Protein 1L7A (pdb70)

InterPro domains:
  IPR008391 Acetyl xylan esterase domain [PF05448] (1-315)
  IPR029058 Alpha/Beta hydrolase fold [G3DSA:3.40.50.1820] (1-318)
  IPR029058 Alpha/Beta hydrolase fold [SSF53474] (9-317)
  IPR039069 Carbohydrate esterase 7 family [PTHR40111] (1-317)

Sequence (636 aa):
MQLFDLPLDQLQTYKPEKTAPKDFSEFWKLSLEELAKVQAEPDLQPVDYPADGVKVYRLTYKSFGNARITGWYAVPDKEGPHPAIVKYHGYNASYDGEIHEMVNWALHGYATFGMLVRGQQRSEDTSISPHGHALGWMTKGILDKDTYYYRGVYLDAVRALEVISSFDEVDETRIGVTGGSQGGGLTIAAAALSDIPKAAVADYPYLSNFERAIDVALEQPYLEINSFFRRNGSPETEVQAMKTLSYFDIMNLADRVKVPVLMSIGLIDKVTPPSTVFAAYNHLETKKELKVYRYFGHEYIPAFQTEKLAFFKQILKGMQLFDLPLDQLQTYKPEKTAPKDFSEFWKLSLEELAKVQAEPDLQPVDYPADGVKVYRLTYKSFGNARITGWYAVPDKEGPHPAIVKYHGYNASYDGEIHEMVNWALHGYATFGMLVRGQQRSEDTSISPHGHALGWMTKGILDKDTYYYRGVYLDAVRALEVISSFDEVDETRIGVTGGSQGGGLTIAAAALSDIPKAAVADYPYLSNFERAIDVALEQPYLEINSFFRRNGSPETEVQAMKTLSYFDIMNLADRVKVPVLMSIGLIDKVTPPSTVFAAYNHLETKKELKVYRYFGHEYIPAFQTEKLAFFKQILKG

Organism: Bacillus subtilis (strain 168) (NCBI:txid224308)

B-factor: mean 14.49, std 6.63, range [1.77, 76.95]

Nearest PDB structures (foldseek):
  1l7a-assembly1_A  TM=1.003E+00  e=4.706E-70  Bacillus subtilis
  1odt-assembly1_C  TM=1.003E+00  e=9.918E-67  Bacillus subtilis
  1ods-assembly1_A  TM=1.003E+00  e=1.003E-65  Bacillus subtilis
  3fvr-assembly2_I  TM=1.000E+00  e=2.941E-59  Bacillus pumilus
  3fyt-assembly2_L  TM=1.000E+00  e=2.346E-58  Bacillus pumilus

Radius of gyration: 26.53 Å; Cα contacts (8 Å, |Δi|>4): 1467; chains: 2; bounding box: 57×72×62 Å

Foldseek 3Di:
DAFDDDPPVCLLPQADDAPADPCLVVLLVVLLVLFVVAFFPKDWAWDDDPDPQKTKTWIWTATRLRWIKIAMWIAGPDFALFFAEEFEEDFLPADRRPNVVNNVVRSLTHGYTDTDFDPSPPIHDNQDQPPDAFPGQQCRQLLDLVRHRCSRVLRVLLVVLVVQCPDPSYPQQRYEYEYEACRLLSRLSNLLSDVRHQEYEYELYHLFPLVVLCVQAPDDDSVSLVVRCVVVVDPVSNVSSVNSSSSSHLLNSQCRRAHEYEYEAESVARYSHSSRSSNNVVSHDYNYDYHYHDHDYRDDDVVVVVVVSVVSCVRRVD/DAFDDDDPVVLLPQADDAPADPCLVVVLVVLLVQFVVAFFPKDWAWDDDPDPQKTKTWIWTATHLRWIWIAIWMAGPDQALFFAEEFEEDFLPADQRPNVVNNVVRVLTHGYTDIYFDPRPPIHDNQDQPPDFFPGQQCRQLLDLVRHRCSRVLRVLLVVLVVQCPDPSHVQQRYEYEYEACSLLSRLSNLLSDVRHQEYEYELYHLAPLVVLCVQAPDDDSVSLVVRCVVVVDPVSNVSSVNSSSSSHLLNSQCSRAHEYEYEAESVARHSHSSRSSNNVVSHDYNYDYHYHDHDYRDDDVVVVVVVSVVSCVRRVD

Solvent-accessible surface area: 24993 Å² total; per-residue (Å²): 196,96,94,60,26,49,75,71,102,92,2,100,116,45,124,30,157,86,46,35,24,212,33,13,68,110,5,1,115,75,0,52,86,71,3,70,148,19,123,23,122,63,66,69,69,106,35,155,28,22,14,68,39,15,109,7,36,83,0,22,1,62,0,29,37,92,0,129,0,8,1,21,0,0,3,5,76,133,165,36,82,8,11,0,0,0,25,0,6,16,37,101,49,16,123,88,0,38,26,16,60,2,0,30,16,1,24,15,18,4,0,0,0,1,1,2,0,0,37,27,30,86,7,71,33,57,34,128,62,56,59,41,66,3,165,18,56,0,0,18,0,0,57,62,52,70,45,4,1,0,20,2,0,1,0,0,0,4,13,0,0,70,4,0,18,76,23,145,55,1,25,92,91,64,0,0,0,4,6,20,12,0,0,0,0,0,0,1,0,1,8,12,17,16,142,39,3,100,0,0,0,0,12,24,0,0,1,0,5,7,113,61,0,21,121,28,6,110,91,97,12,0,40,11,0,48,34,0,30,198,163,57,63,49,102,128,24,79,106,65,0,36,84,0,1,9,4,1,3,0,2,1,0,0,39,76,0,143,32,34,1,4,0,0,0,0,14,23,0,35,20,0,0,1,0,0,0,7,0,1,33,28,13,5,121,30,163,65,85,24,56,52,29,71,168,41,6,59,72,129,6,15,56,2,34,50,61,21,8,40,24,0,68,117,22,0,66,102,182,102,94,58,24,50,80,64,118,99,2,97,113,45,122,29,145,85,45,33,27,213,40,13,64,104,7,1,122,87,0,48,84,71,3,69,148,22,124,23,123,63,74,65,74,105,38,147,21,19,15,70,40,15,108,6,37,82,0,24,0,67,0,31,37,97,0,88,0,4,1,20,0,0,4,6,78,163,174,35,80,13,11,0,0,0,25,0,6,16,32,100,52,18,121,79,0,37,26,17,60,2,0,30,17,1,25,14,18,5,0,0,0,1,1,2,0,1,37,27,27,109,6,68,34,55,34,129,62,56,61,41,67,4,168,19,55,0,0,19,1,0,54,61,52,68,46,4,2,1,23,3,0,1,0,0,0,2,13,0,0,68,4,0,11,77,26,146,56,7,31,102,90,54,0,0,0,3,5,20,13,0,0,0,0,0,0,1,0,1,8,12,18,16,142,37,5,94,0,0,0,0,11,22,0,1,1,0,4,4,106,60,0,21,120,28,7,110,89,102,13,0,41,12,0,49,32,0,30,197,160,55,63,53,100,126,24,81,109,67,0,34,104,0,0,8,5,1,3,0,2,1,0,0,45,71,0,156,29,36,2,5,0,0,0,0,12,19,1,37,18,0,0,0,0,0,0,6,0,1,33,28,15,5,129,32,163,72,76,24,51,50,33,73,166,43,5,59,74,129,5,17,55,2,26,52,62,24,10,44,29,0,64,138,34,0,55,108

Secondary structure (DSSP, 8-state):
----SS-HHHHHT--PPP---TTHHHHHHHHHHHHHTS----EEEEE--S-SSEEEEEEEEEEGGGEEEEEEEEEESS-S-EEEEEEEPPTT--SGGGHHHHHHHHHTT-EEEEEPPTTTSSS------SS--SSSSTTTTTT-TTT-HHHHHHHHHHHHHHHHHHSTTEEEEEEEEEEETHHHHHHHHHHHH-S--SEEEEES--S--HHHHHHH--STTTTHHHHHHHHS--HHHHHHHHHHHHTT-HHHHGGG--S-EEEEEETT-SSS-HHHHHHHHHH--SSEEEEEETT--SS--HHHHHHHHHHHHHHH--/----SS-HHHHTT--PPP---TTHHHHHHHHHHHHHTS----EEEE---S-SSEEEEEEEEE-GGG-EEEEEEEEESSSS-EEEEEEEPPTT--SGGGHHHHHHHHHTT-EEEEEPPTTTSSS------SS--SSSSTTTTTT-TTT-HHHHHHHHHHHHHHHHHTSTTEEEEEEEEEESTHHHHHHHHHHHH-S--SEEEESS-SS--HHHHHHH--STTTHHHHHHHHHS--HHHHHHHHHHHHTT-HHHHGGG--S-EEEEEETT-SSS-HHHHHHHHHH--SSEEEEEETT--SS--HHHHHHHHHHHHHHHT-

CATH classification: 3.40.50.1820

Structure (mmCIF, N/CA/C/O backbone):
data_1L7A
#
_entry.id   1L7A
#
_cell.length_a   156.446
_cell.length_b   156.446
_cell.length_c   131.748
_cell.angle_alpha   90.00
_cell.angle_beta   90.00
_cell.angle_gamma   120.00
#
_symmetry.space_group_na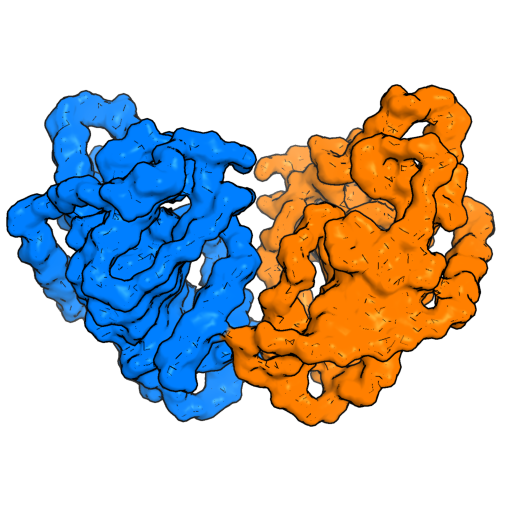me_H-M   'H 3 2'
#
loop_
_entity.id
_entity.type
_entity.pdbx_description
1 polymer 'Cephalosporin C deacetylase'
2 water water
#
loop_
_atom_site.group_PDB
_atom_site.id
_atom_site.type_symbol
_atom_site.label_atom_id
_atom_site.label_alt_id
_atom_site.label_comp_id
_atom_site.label_asym_id
_atom_site.label_entity_id
_atom_site.label_seq_id
_atom_site.pdbx_PDB_ins_code
_atom_site.Cartn_x
_atom_site.Cartn_y
_atom_site.Cartn_z
_atom_site.occupancy
_atom_site.B_iso_or_equiv
_atom_site.auth_seq_id
_atom_site.auth_comp_id
_atom_site.auth_asym_id
_atom_site.auth_atom_id
_atom_site.pdbx_PDB_model_num
ATOM 1 N N . MET A 1 1 ? 68.153 40.264 20.500 1.00 32.29 1 MET A N 1
ATOM 2 C CA . MET A 1 1 ? 69.519 39.870 20.926 1.00 27.40 1 MET A CA 1
ATOM 3 C C . MET A 1 1 ? 69.484 39.246 22.321 1.00 21.95 1 MET A C 1
ATOM 4 O O . MET A 1 1 ? 68.958 38.146 22.512 1.00 20.71 1 MET A O 1
ATOM 9 N N . GLN A 1 2 ? 69.932 40.005 23.308 1.00 17.63 2 GLN A N 1
ATOM 10 C CA . GLN A 1 2 ? 70.046 39.507 24.670 1.00 17.21 2 GLN A CA 1
ATOM 11 C C . GLN A 1 2 ? 69.880 40.605 25.711 1.00 16.34 2 GLN A C 1
ATOM 12 O O . GLN A 1 2 ? 69.855 41.810 25.460 1.00 15.08 2 GLN A O 1
ATOM 18 N N . LEU A 1 3 ? 69.725 40.163 26.954 1.00 13.58 3 LEU A N 1
ATOM 19 C CA . LEU A 1 3 ? 69.577 41.027 28.117 1.00 13.63 3 LEU A CA 1
ATOM 20 C C . LEU A 1 3 ? 70.685 42.055 28.240 1.00 14.92 3 LEU A C 1
ATOM 21 O O . LEU A 1 3 ? 71.793 41.760 27.793 1.00 14.96 3 LEU A O 1
ATOM 26 N N . PHE A 1 4 ? 70.419 43.231 28.814 1.00 12.86 4 PHE A N 1
ATOM 27 C CA . PHE A 1 4 ? 71.435 44.267 28.924 1.00 13.57 4 PHE A CA 1
ATOM 28 C C . PHE A 1 4 ? 71.182 45.349 29.960 1.00 14.05 4 PHE A C 1
ATOM 29 O O . PHE A 1 4 ? 72.119 46.036 30.380 1.00 15.01 4 PHE A O 1
ATOM 37 N N . ASP A 1 5 ? 69.925 45.518 30.388 1.00 13.12 5 ASP A N 1
ATOM 38 C CA . ASP A 1 5 ? 69.578 46.553 31.358 1.00 11.66 5 ASP A CA 1
ATOM 39 C C . ASP A 1 5 ? 69.560 45.960 32.764 1.00 12.68 5 ASP A C 1
ATOM 40 O O . ASP A 1 5 ? 70.048 44.829 32.941 1.00 13.57 5 ASP A O 1
ATOM 45 N N . LEU A 1 6 ? 68.990 46.686 33.709 1.00 11.51 6 LEU A N 1
ATOM 46 C CA . LEU A 1 6 ? 68.921 46.156 35.075 1.00 13.55 6 LEU A CA 1
ATOM 47 C C . LEU A 1 6 ? 68.179 44.829 35.072 1.00 13.66 6 LEU A C 1
ATOM 48 O O . LEU A 1 6 ? 67.241 44.639 34.292 1.00 12.97 6 LEU A O 1
ATOM 53 N N . PRO A 1 7 ? 68.514 43.940 35.999 1.00 13.07 7 PRO A N 1
ATOM 54 C CA . PRO A 1 7 ? 67.820 42.672 36.134 1.00 15.10 7 PRO A CA 1
ATOM 55 C C . PRO A 1 7 ? 66.390 42.971 36.571 1.00 12.63 7 PRO A C 1
ATOM 56 O O . PRO A 1 7 ? 66.068 43.995 37.199 1.00 12.41 7 PRO A O 1
ATOM 60 N N . LEU A 1 8 ? 65.491 42.055 36.244 1.00 13.57 8 LEU A N 1
ATOM 61 C CA . LEU A 1 8 ? 64.079 42.199 36.554 1.00 13.20 8 LEU A CA 1
ATOM 62 C C . LEU A 1 8 ? 63.784 42.600 37.992 1.00 12.67 8 LEU A C 1
ATOM 63 O O . LEU A 1 8 ? 62.963 43.511 38.164 1.00 11.81 8 LEU A O 1
ATOM 68 N N . ASP A 1 9 ? 64.402 41.951 38.990 1.00 13.17 9 ASP A N 1
ATOM 69 C CA . ASP A 1 9 ? 64.082 42.373 40.360 1.00 14.52 9 ASP A CA 1
ATOM 70 C C . ASP A 1 9 ? 64.351 43.843 40.627 1.00 12.69 9 ASP A C 1
ATOM 71 O O . ASP A 1 9 ? 63.647 44.493 41.407 1.00 14.48 9 ASP A O 1
ATOM 76 N N . GLN A 1 10 ? 65.406 44.401 40.045 1.00 11.84 10 GLN A N 1
ATOM 77 C CA . GLN A 1 10 ? 65.766 45.802 40.183 1.00 11.26 10 GLN A CA 1
ATOM 78 C C . GLN A 1 10 ? 64.843 46.678 39.329 1.00 10.81 10 GLN A C 1
ATOM 79 O O . GLN A 1 10 ? 64.499 47.769 39.772 1.00 12.80 10 GLN A O 1
ATOM 85 N N . LEU A 1 11 ? 64.417 46.182 38.163 1.00 11.34 11 LEU A N 1
ATOM 86 C CA . LEU A 1 11 ? 63.494 46.967 37.352 1.00 10.60 11 LEU A CA 1
ATOM 87 C C . LEU A 1 11 ? 62.181 47.185 38.095 1.00 10.16 11 LEU A C 1
ATOM 88 O O . LEU A 1 11 ? 61.577 48.261 38.100 1.00 10.05 11 LEU A O 1
ATOM 93 N N . GLN A 1 12 ? 61.725 46.134 38.792 1.00 11.19 12 GLN A N 1
ATOM 94 C CA . GLN A 1 12 ? 60.474 46.183 39.529 1.00 12.13 12 GLN A CA 1
ATOM 95 C C . GLN A 1 12 ? 60.373 47.308 40.542 1.00 13.16 12 GLN A C 1
ATOM 96 O O . GLN A 1 12 ? 59.277 47.856 40.743 1.00 15.35 12 GLN A O 1
ATOM 102 N N . THR A 1 13 ? 61.503 47.701 41.120 1.00 10.36 13 THR A N 1
ATOM 103 C CA . THR A 1 13 ? 61.512 48.771 42.106 1.00 11.23 13 THR A CA 1
ATOM 104 C C . THR A 1 13 ? 62.182 50.051 41.634 1.00 12.14 13 THR A C 1
ATOM 105 O O . THR A 1 13 ? 62.393 50.966 42.428 1.00 14.37 13 THR A O 1
ATOM 109 N N . TYR A 1 14 ? 62.485 50.121 40.330 1.00 10.53 14 TYR A N 1
ATOM 110 C CA . TYR A 1 14 ? 63.131 51.312 39.776 1.00 10.67 14 TYR A CA 1
ATOM 111 C C . TYR A 1 14 ? 62.137 52.448 39.639 1.00 11.15 14 TYR A C 1
ATOM 112 O O . TYR A 1 14 ? 61.200 52.345 38.845 1.00 10.65 14 TYR A O 1
ATOM 121 N N . LYS A 1 15 ? 62.292 53.498 40.434 1.00 11.63 15 LYS A N 1
ATOM 122 C CA . LYS A 1 15 ? 61.377 54.628 40.423 1.00 11.59 15 LYS A CA 1
ATOM 123 C C . LYS A 1 15 ? 62.100 55.926 40.732 1.00 12.69 15 LYS A C 1
ATOM 124 O O . LYS A 1 15 ? 62.227 56.323 41.899 1.00 13.34 15 LYS A O 1
ATOM 130 N N . PRO A 1 16 ? 62.706 56.519 39.714 1.00 11.45 16 PRO A N 1
ATOM 131 C CA . PRO A 1 16 ? 63.446 57.750 39.895 1.00 11.05 16 PRO A CA 1
ATOM 132 C C . PRO A 1 16 ? 62.542 58.856 40.425 1.00 12.22 16 PRO A C 1
ATOM 133 O O . PRO A 1 16 ? 61.332 58.834 40.176 1.00 13.32 16 PRO A O 1
ATOM 137 N N . GLU A 1 17 ? 63.162 59.805 41.125 1.00 12.44 17 GLU A N 1
ATOM 138 C CA . GLU A 1 17 ? 62.386 60.937 41.624 1.00 13.84 17 GLU A CA 1
ATOM 139 C C . GLU A 1 17 ? 61.926 61.722 40.392 1.00 13.15 17 GLU A C 1
ATOM 140 O O . GLU A 1 17 ? 62.630 61.769 39.379 1.00 12.68 17 GLU A O 1
ATOM 146 N N . LYS A 1 18 ? 60.754 62.316 40.496 1.00 12.35 18 LYS A N 1
ATOM 147 C CA . LYS A 1 18 ? 60.218 63.119 39.409 1.00 12.15 18 LYS A CA 1
ATOM 148 C C . LYS A 1 18 ? 61.196 64.261 39.171 1.00 13.03 18 LYS A C 1
ATOM 149 O O . LYS A 1 18 ? 61.863 64.797 40.059 1.00 14.64 18 LYS A O 1
ATOM 155 N N . THR A 1 19 ? 61.257 64.692 37.912 1.00 10.89 19 THR A N 1
ATOM 156 C CA . THR A 1 19 ? 62.108 65.789 37.482 1.00 11.74 19 THR A CA 1
ATOM 157 C C . THR A 1 19 ? 61.314 67.022 37.052 1.00 11.50 19 THR A C 1
ATOM 158 O O . THR A 1 19 ? 61.909 67.980 36.557 1.00 14.11 19 THR A O 1
ATOM 162 N N . ALA A 1 20 ? 60.010 66.990 37.310 1.00 12.95 20 ALA A N 1
ATOM 163 C CA . ALA A 1 20 ? 59.173 68.125 36.933 1.00 14.39 20 ALA A CA 1
ATOM 164 C C . ALA A 1 20 ? 59.547 69.407 37.665 1.00 13.84 20 ALA A C 1
ATOM 165 O O . ALA A 1 20 ? 59.672 69.430 38.889 1.00 15.43 20 ALA A O 1
ATOM 167 N N . PRO A 1 21 ? 59.682 70.493 36.926 1.00 14.76 21 PRO A N 1
ATOM 168 C CA . PRO A 1 21 ? 60.015 71.796 37.492 1.00 13.80 21 PRO A CA 1
ATOM 169 C C . PRO A 1 21 ? 58.810 72.295 38.274 1.00 15.12 21 PRO A C 1
ATOM 170 O O . PRO A 1 21 ? 57.708 71.762 38.135 1.00 13.77 21 PRO A O 1
ATOM 174 N N . LYS A 1 22 ? 59.030 73.303 39.113 1.00 17.82 22 LYS A N 1
ATOM 175 C CA . LYS A 1 22 ? 57.978 73.880 39.938 1.00 19.17 22 LYS A CA 1
ATOM 176 C C . LYS A 1 22 ? 56.778 74.391 39.152 1.00 17.98 22 LYS A C 1
ATOM 177 O O . LYS A 1 22 ? 55.657 74.300 39.658 1.00 18.92 22 LYS A O 1
ATOM 183 N N . ASP A 1 23 ? 57.017 74.840 37.919 1.00 14.88 23 ASP A N 1
ATOM 184 C CA . ASP A 1 23 ? 55.920 75.346 37.101 1.00 14.86 23 ASP A CA 1
ATOM 185 C C . ASP A 1 23 ? 55.399 74.334 36.092 1.00 12.66 23 ASP A C 1
ATOM 186 O O . ASP A 1 23 ? 54.778 74.728 35.108 1.00 13.14 23 ASP A O 1
ATOM 191 N N . PHE A 1 24 ? 55.565 73.048 36.374 1.00 12.41 24 PHE A N 1
ATOM 192 C CA . PHE A 1 24 ? 55.100 72.014 35.454 1.00 13.87 24 PHE A CA 1
ATOM 193 C C . PHE A 1 24 ? 53.599 72.079 35.212 1.00 13.75 24 PHE A C 1
ATOM 194 O O . PHE A 1 24 ? 53.164 72.047 34.056 1.00 13.61 24 PHE A O 1
ATOM 202 N N . SER A 1 25 ? 52.805 72.168 36.274 1.00 16.11 25 SER A N 1
ATOM 203 C CA . SER A 1 25 ? 51.351 72.225 36.117 1.00 17.13 25 SER A CA 1
ATOM 204 C C . SER A 1 25 ? 50.906 73.481 35.376 1.00 16.15 25 SER A C 1
ATOM 205 O O . SER A 1 25 ? 49.978 73.387 34.566 1.00 15.36 25 SER A O 1
ATOM 208 N N . GLU A 1 26 ? 51.528 74.610 35.684 1.00 17.03 26 GLU A N 1
ATOM 209 C CA . GLU A 1 26 ? 51.185 75.857 35.028 1.00 18.07 26 GLU A CA 1
ATOM 210 C C . GLU A 1 26 ? 51.468 75.731 33.531 1.00 16.45 26 GLU A C 1
ATOM 211 O O . GLU A 1 26 ? 50.662 76.175 32.711 1.00 15.63 26 GLU A O 1
ATOM 217 N N . PHE A 1 27 ? 52.616 75.124 33.193 1.00 14.02 27 PHE A N 1
ATOM 218 C CA . PHE A 1 27 ? 52.942 74.976 31.777 1.00 12.63 27 PHE A CA 1
ATOM 219 C C . PHE A 1 27 ? 51.857 74.205 31.040 1.00 12.12 27 PHE A C 1
ATOM 220 O O . PHE A 1 27 ? 51.508 74.604 29.927 1.00 12.58 27 PHE A O 1
ATOM 228 N N . TRP A 1 28 ? 51.374 73.110 31.624 1.00 11.48 28 TRP A N 1
ATOM 229 C CA . TRP A 1 28 ? 50.357 72.307 30.940 1.00 11.93 28 TRP A CA 1
ATOM 230 C C . TRP A 1 28 ? 49.020 73.054 30.906 1.00 13.07 28 TRP A C 1
ATOM 231 O O . TRP A 1 28 ? 48.349 72.952 29.878 1.00 12.75 28 TRP A O 1
ATOM 242 N N . LYS A 1 29 ? 48.712 73.787 31.973 1.00 13.46 29 LYS A N 1
ATOM 243 C CA . LYS A 1 29 ? 47.442 74.530 31.932 1.00 14.22 29 LYS A CA 1
ATOM 244 C C . LYS A 1 29 ? 47.486 75.574 30.830 1.00 14.07 29 LYS A C 1
ATOM 245 O O . LYS A 1 29 ? 46.539 75.751 30.061 1.00 13.86 29 LYS A O 1
ATOM 251 N N . LEU A 1 30 ? 48.591 76.297 30.705 1.00 14.04 30 LEU A N 1
ATOM 252 C CA . LEU A 1 30 ? 48.768 77.333 29.699 1.00 13.62 30 LEU A CA 1
ATOM 253 C C . LEU A 1 30 ? 48.768 76.721 28.302 1.00 14.30 30 LEU A C 1
ATOM 254 O O . LEU A 1 30 ? 48.205 77.309 27.366 1.00 14.36 30 LEU A O 1
ATOM 259 N N . SER A 1 31 ? 49.418 75.558 28.182 1.00 12.15 31 SER A N 1
ATOM 260 C CA . SER A 1 31 ? 49.456 74.900 26.875 1.00 13.16 31 SER A CA 1
ATOM 261 C C . SER A 1 31 ? 48.058 74.474 26.451 1.00 12.33 31 SER A C 1
ATOM 262 O O . SER A 1 31 ? 47.718 74.651 25.278 1.00 11.63 31 SER A O 1
ATOM 265 N N . LEU A 1 32 ? 47.273 73.890 27.352 1.00 13.10 32 LEU A N 1
ATOM 266 C CA . LEU A 1 32 ? 45.901 73.506 27.019 1.00 11.57 32 LEU A CA 1
ATOM 267 C C . LEU A 1 32 ? 45.094 74.752 26.661 1.00 13.65 32 LEU A C 1
ATOM 268 O O . LEU A 1 32 ? 44.218 74.689 25.798 1.00 12.32 32 LEU A O 1
ATOM 273 N N . GLU A 1 33 ? 45.387 75.866 27.329 1.00 14.63 33 GLU A N 1
ATOM 274 C CA . GLU A 1 33 ? 44.680 77.110 27.011 1.00 16.44 33 GLU A CA 1
ATOM 275 C C . GLU A 1 33 ? 45.005 77.556 25.595 1.00 15.52 33 GLU A C 1
ATOM 276 O O . GLU A 1 33 ? 44.119 78.007 24.851 1.00 16.75 33 GLU A O 1
ATOM 282 N N . GLU A 1 34 ? 46.265 77.428 25.165 1.00 14.94 34 GLU A N 1
ATOM 283 C CA . GLU A 1 34 ? 46.664 77.818 23.822 1.00 16.53 34 GLU A CA 1
ATOM 284 C C . GLU A 1 34 ? 45.939 76.917 22.821 1.00 15.82 34 GLU A C 1
ATOM 285 O O . GLU A 1 34 ? 45.574 77.357 21.724 1.00 18.62 34 GLU A O 1
ATOM 291 N N . LEU A 1 35 ? 45.784 75.642 23.179 1.00 12.88 35 LEU A N 1
ATOM 292 C CA . LEU A 1 35 ? 45.078 74.710 22.300 1.00 12.90 35 LEU A CA 1
ATOM 293 C C . LEU A 1 35 ? 43.605 75.101 22.170 1.00 14.77 35 LEU A C 1
ATOM 294 O O . LEU A 1 35 ? 43.107 75.131 21.049 1.00 14.02 35 LEU A O 1
ATOM 299 N N . ALA A 1 36 ? 42.953 75.391 23.292 1.00 15.11 36 ALA A N 1
ATOM 300 C CA . ALA A 1 36 ? 41.535 75.754 23.249 1.00 17.23 36 ALA A CA 1
ATOM 301 C C . ALA A 1 36 ? 41.244 77.004 22.427 1.00 18.32 36 ALA A C 1
ATOM 302 O O . ALA A 1 36 ? 40.088 77.106 21.987 1.00 20.83 36 ALA A O 1
ATOM 304 N N . LYS A 1 37 ? 42.232 77.867 22.214 1.00 18.10 37 LYS A N 1
ATOM 305 C CA . LYS A 1 37 ? 41.957 79.061 21.418 1.00 18.66 37 LYS A CA 1
ATOM 306 C C . LYS A 1 37 ? 41.717 78.722 19.954 1.00 18.10 37 LYS A C 1
ATOM 307 O O . LYS A 1 37 ? 41.117 79.495 19.198 1.00 19.89 37 LYS A O 1
ATOM 313 N N . VAL A 1 38 ? 42.219 77.575 19.516 1.00 16.76 38 VAL A N 1
ATOM 314 C CA . VAL A 1 38 ? 42.075 77.143 18.129 1.00 15.40 38 VAL A CA 1
ATOM 315 C C . VAL A 1 38 ? 40.844 76.281 17.916 1.00 14.34 38 VAL A C 1
ATOM 316 O O . VAL A 1 38 ? 40.691 75.245 18.573 1.00 15.08 38 VAL A O 1
ATOM 320 N N . GLN A 1 39 ? 39.910 76.733 17.075 1.00 15.54 39 GLN A N 1
ATOM 321 C CA . GLN A 1 39 ? 38.703 75.962 16.803 1.00 16.07 39 GLN A CA 1
ATOM 322 C C . GLN A 1 39 ? 39.076 74.706 16.020 1.00 14.65 39 GLN A C 1
ATOM 323 O O . GLN A 1 39 ? 39.717 74.809 14.972 1.00 15.56 39 GLN A O 1
ATOM 329 N N . ALA A 1 40 ? 38.597 73.546 16.457 1.00 15.01 40 ALA A N 1
ATOM 330 C CA . ALA A 1 40 ? 38.942 72.288 15.810 1.00 14.82 40 ALA A CA 1
ATOM 331 C C . ALA A 1 40 ? 38.509 72.169 14.358 1.00 16.68 40 ALA A C 1
ATOM 332 O O . ALA A 1 40 ? 39.219 71.630 13.512 1.00 14.82 40 ALA A O 1
ATOM 334 N N . GLU A 1 41 ? 37.333 72.679 14.015 1.00 16.74 41 GLU A N 1
ATOM 335 C CA . GLU A 1 41 ? 36.798 72.641 12.669 1.00 17.35 41 GLU A CA 1
ATOM 336 C C . GLU A 1 41 ? 37.054 71.337 11.926 1.00 15.10 41 GLU A C 1
ATOM 337 O O . GLU A 1 41 ? 37.636 71.340 10.845 1.00 16.75 41 GLU A O 1
ATOM 343 N N . PRO A 1 42 ? 36.655 70.225 12.519 1.00 16.47 42 PRO A N 1
ATOM 344 C CA . PRO A 1 42 ? 36.855 68.913 11.926 1.00 16.39 42 PRO A CA 1
ATOM 345 C C . PRO A 1 42 ? 36.215 68.774 10.562 1.00 18.28 42 PRO A C 1
ATOM 346 O O . PRO A 1 42 ? 35.121 69.277 10.291 1.00 18.73 42 PRO A O 1
ATOM 350 N N . ASP A 1 43 ? 36.871 68.071 9.665 1.00 18.24 43 ASP A N 1
ATOM 351 C CA . ASP A 1 43 ? 36.440 67.800 8.306 1.00 19.50 43 ASP A CA 1
ATOM 352 C C . ASP A 1 43 ? 36.598 66.310 8.030 1.00 19.73 43 ASP A C 1
ATOM 353 O O . ASP A 1 43 ? 37.660 65.713 8.229 1.00 17.21 43 ASP A O 1
ATOM 358 N N . LEU A 1 44 ? 35.532 65.653 7.603 1.00 17.51 44 LEU A N 1
ATOM 359 C CA . LEU A 1 44 ? 35.519 64.238 7.289 1.00 17.46 44 LEU A CA 1
ATOM 360 C C . LEU A 1 44 ? 35.362 64.050 5.795 1.00 18.80 44 LEU A C 1
ATOM 361 O O . LEU A 1 44 ? 34.363 64.498 5.222 1.00 21.40 44 LEU A O 1
ATOM 366 N N . GLN A 1 45 ? 36.318 63.399 5.155 1.00 15.07 45 GLN A N 1
ATOM 367 C CA . GLN A 1 45 ? 36.276 63.154 3.727 1.00 18.62 45 GLN A CA 1
ATOM 368 C C . GLN A 1 45 ? 36.292 61.657 3.488 1.00 17.74 45 GLN A C 1
ATOM 369 O O . GLN A 1 45 ? 37.309 61.007 3.741 1.00 16.95 45 GLN A O 1
ATOM 375 N N . PRO A 1 46 ? 35.195 61.100 2.998 1.00 15.09 46 PRO A N 1
ATOM 376 C CA . PRO A 1 46 ? 35.110 59.677 2.723 1.00 14.56 46 PRO A CA 1
ATOM 377 C C . PRO A 1 46 ? 36.225 59.254 1.785 1.00 14.90 46 PRO A C 1
ATOM 378 O O . PRO A 1 46 ? 36.677 59.953 0.881 1.00 17.21 46 PRO A O 1
ATOM 382 N N . VAL A 1 47 ? 36.654 58.011 1.923 1.00 15.32 47 VAL A N 1
ATOM 383 C CA . VAL A 1 47 ? 37.675 57.345 1.150 1.00 18.64 47 VAL A CA 1
ATOM 384 C C . VAL A 1 47 ? 37.189 55.998 0.644 1.00 18.84 47 VAL A C 1
ATOM 385 O O . VAL A 1 47 ? 36.506 55.350 1.438 1.00 20.13 47 VAL A O 1
ATOM 389 N N . ASP A 1 48 ? 37.388 55.625 -0.608 1.00 17.87 48 ASP A N 1
ATOM 390 C CA . ASP A 1 48 ? 36.966 54.325 -1.097 1.00 20.93 48 ASP A CA 1
ATOM 391 C C . ASP A 1 48 ? 38.006 53.335 -0.578 1.00 21.22 48 ASP A C 1
ATOM 392 O O . ASP A 1 48 ? 39.199 53.566 -0.745 1.00 26.51 48 ASP A O 1
ATOM 397 N N . TYR A 1 49 ? 37.579 52.268 0.073 1.00 16.17 49 TYR A N 1
ATOM 398 C CA . TYR A 1 49 ? 38.478 51.260 0.625 1.00 14.77 49 TYR A CA 1
ATOM 399 C C . TYR A 1 49 ? 37.895 49.905 0.277 1.00 13.06 49 TYR A C 1
ATOM 400 O O . TYR A 1 49 ? 36.692 49.697 0.401 1.00 13.97 49 TYR A O 1
ATOM 409 N N . PRO A 1 50 ? 38.730 48.939 -0.080 1.00 12.39 50 PRO A N 1
ATOM 410 C CA . PRO A 1 50 ? 38.297 47.612 -0.461 1.00 12.31 50 PRO A CA 1
ATOM 411 C C . PRO A 1 50 ? 37.932 46.676 0.675 1.00 11.67 50 PRO A C 1
ATOM 412 O O . PRO A 1 50 ? 38.587 45.651 0.856 1.00 12.55 50 PRO A O 1
ATOM 416 N N . ALA A 1 51 ? 36.832 47.003 1.349 1.00 11.32 51 ALA A N 1
ATOM 417 C CA . ALA A 1 51 ? 36.354 46.172 2.440 1.00 11.20 51 ALA A CA 1
ATOM 418 C C . ALA A 1 51 ? 34.891 46.522 2.702 1.00 14.09 51 ALA A C 1
ATOM 419 O O . ALA A 1 51 ? 34.491 47.670 2.581 1.00 15.57 51 ALA A O 1
ATOM 421 N N . ASP A 1 52 ? 34.145 45.520 3.111 1.00 14.10 52 ASP A N 1
ATOM 422 C CA . ASP A 1 52 ? 32.758 45.672 3.495 1.00 16.40 52 ASP A CA 1
ATOM 423 C C . ASP A 1 52 ? 32.722 45.767 5.015 1.00 15.86 52 ASP A C 1
ATOM 424 O O . ASP A 1 52 ? 33.695 45.339 5.647 1.00 16.21 52 ASP A O 1
ATOM 429 N N . GLY A 1 53 ? 31.645 46.298 5.586 1.00 16.00 53 GLY A N 1
ATOM 430 C CA . GLY A 1 53 ? 31.538 46.374 7.033 1.00 15.09 53 GLY A CA 1
ATOM 431 C C . GLY A 1 53 ? 32.168 47.571 7.725 1.00 15.05 53 GLY A C 1
ATOM 432 O O . GLY A 1 53 ? 32.069 47.675 8.944 1.00 16.79 53 GLY A O 1
ATOM 433 N N . VAL A 1 54 ? 32.646 48.529 6.944 1.00 15.76 54 VAL A N 1
ATOM 434 C CA . VAL A 1 54 ? 33.307 49.699 7.488 1.00 15.53 54 VAL A CA 1
ATOM 435 C C . VAL A 1 54 ? 33.231 50.874 6.536 1.00 14.53 54 VAL A C 1
ATOM 436 O O . VAL A 1 54 ? 33.158 50.725 5.316 1.00 18.12 54 VAL A O 1
ATOM 440 N N . LYS A 1 55 ? 33.183 52.077 7.087 1.00 15.07 55 LYS A N 1
ATOM 441 C CA . LYS A 1 55 ? 33.189 53.322 6.351 1.00 15.40 55 LYS A CA 1
ATOM 442 C C . LYS A 1 55 ? 34.523 53.971 6.730 1.00 14.05 55 LYS A C 1
ATOM 443 O O . LYS A 1 55 ? 34.854 54.088 7.909 1.00 16.29 55 LYS A O 1
ATOM 449 N N . VAL A 1 56 ? 35.285 54.361 5.716 1.00 13.56 56 VAL A N 1
ATOM 450 C CA . VAL A 1 56 ? 36.599 54.955 5.949 1.00 13.07 56 VAL A CA 1
ATOM 451 C C . VAL A 1 56 ? 36.601 56.402 5.488 1.00 13.86 56 VAL A C 1
ATOM 452 O O . VAL A 1 56 ? 36.018 56.787 4.471 1.00 14.54 56 VAL A O 1
ATOM 456 N N . TYR A 1 57 ? 37.349 57.208 6.217 1.00 13.00 57 TYR A N 1
ATOM 457 C CA . TYR A 1 57 ? 37.483 58.622 5.935 1.00 12.78 57 TYR A CA 1
ATOM 458 C C . TYR A 1 57 ? 38.855 59.167 6.310 1.00 14.76 57 TYR A C 1
ATOM 459 O O . TYR A 1 57 ? 39.620 58.560 7.050 1.00 14.82 57 TYR A O 1
ATOM 468 N N . ARG A 1 58 ? 39.155 60.313 5.746 1.00 12.78 58 ARG A N 1
ATOM 469 C CA . ARG A 1 58 ? 40.346 61.083 6.075 1.00 12.26 58 ARG A CA 1
ATOM 470 C C . ARG A 1 58 ? 39.736 62.130 6.998 1.00 13.30 58 ARG A C 1
ATOM 471 O O . ARG A 1 58 ? 38.836 62.882 6.617 1.00 14.79 58 ARG A O 1
ATOM 479 N N . LEU A 1 59 ? 40.160 62.190 8.248 1.00 12.88 59 LEU A N 1
ATOM 480 C CA . LEU A 1 59 ? 39.702 63.131 9.247 1.00 12.52 59 LEU A CA 1
ATOM 481 C C . LEU A 1 59 ? 40.786 64.191 9.391 1.00 13.65 59 LEU A C 1
ATOM 482 O O . LEU A 1 59 ? 41.963 63.844 9.574 1.00 12.63 59 LEU A O 1
ATOM 487 N N . THR A 1 60 ? 40.424 65.466 9.296 1.00 12.23 60 THR A N 1
ATOM 488 C CA . THR A 1 60 ? 41.370 66.549 9.426 1.00 12.04 60 THR A CA 1
ATOM 489 C C . THR A 1 60 ? 40.806 67.551 10.418 1.00 13.00 60 THR A C 1
ATOM 490 O O . THR A 1 60 ? 39.596 67.836 10.448 1.00 15.17 60 THR A O 1
ATOM 494 N N . TYR A 1 61 ? 41.654 68.088 11.289 1.00 11.13 61 TYR A N 1
ATOM 495 C CA . TYR A 1 61 ? 41.246 69.084 12.270 1.00 11.35 61 TYR A CA 1
ATOM 496 C C . TYR A 1 61 ? 42.376 70.070 12.515 1.00 13.45 61 TYR A C 1
ATOM 497 O O . TYR A 1 61 ? 43.537 69.895 12.143 1.00 13.10 61 TYR A O 1
ATOM 506 N N . LYS A 1 62 ? 42.057 71.202 13.118 1.00 12.64 62 LYS A N 1
ATOM 507 C CA . LYS A 1 62 ? 42.974 72.275 13.457 1.00 13.07 62 LYS A CA 1
ATOM 508 C C . LYS A 1 62 ? 43.351 72.145 14.928 1.00 13.26 62 LYS A C 1
ATOM 509 O O . LYS A 1 62 ? 42.523 71.801 15.770 1.00 12.74 62 LYS A O 1
ATOM 515 N N . SER A 1 63 ? 44.635 72.363 15.202 1.00 12.39 63 SER A N 1
ATOM 516 C CA . SER A 1 63 ? 45.144 72.212 16.562 1.00 11.72 63 SER A CA 1
ATOM 517 C C . SER A 1 63 ? 46.058 73.366 16.921 1.00 12.74 63 SER A C 1
ATOM 518 O O . SER A 1 63 ? 46.143 74.411 16.284 1.00 12.76 63 SER A O 1
ATOM 521 N N . PHE A 1 64 ? 46.904 73.132 17.920 1.00 12.60 64 PHE A N 1
ATOM 522 C CA . PHE A 1 64 ? 47.864 74.109 18.413 1.00 11.59 64 PHE A CA 1
ATOM 523 C C . PHE A 1 64 ? 48.674 74.711 17.278 1.00 13.11 64 PHE A C 1
ATOM 524 O O . PHE A 1 64 ? 49.085 73.979 16.371 1.00 12.89 64 PHE A O 1
ATOM 532 N N . GLY A 1 65 ? 48.816 76.024 17.241 1.00 11.92 65 GLY A N 1
ATOM 533 C CA . GLY A 1 65 ? 49.579 76.691 16.191 1.00 12.50 65 GLY A CA 1
ATOM 534 C C . GLY A 1 65 ? 48.865 76.682 14.843 1.00 12.62 65 GLY A C 1
ATOM 535 O O . GLY A 1 65 ? 49.456 76.890 13.790 1.00 13.80 65 GLY A O 1
ATOM 536 N N . ASN A 1 66 ? 47.555 76.500 14.879 1.00 14.25 66 ASN A N 1
ATOM 537 C CA . ASN A 1 66 ? 46.710 76.427 13.699 1.00 14.51 66 ASN A CA 1
ATOM 538 C C . ASN A 1 66 ? 47.160 75.312 12.764 1.00 14.37 66 ASN A C 1
ATOM 539 O O . ASN A 1 66 ? 46.910 75.379 11.561 1.00 15.39 66 ASN A O 1
ATOM 544 N N . ALA A 1 67 ? 47.788 74.281 13.341 1.00 11.76 67 ALA A N 1
ATOM 545 C CA . ALA A 1 67 ? 48.268 73.187 12.492 1.00 12.20 67 ALA A CA 1
ATOM 546 C C . ALA A 1 67 ? 47.152 72.273 12.038 1.00 11.52 67 ALA A C 1
ATOM 547 O O . ALA A 1 67 ? 46.241 71.926 12.779 1.00 12.87 67 ALA A O 1
ATOM 549 N N . ARG A 1 68 ? 47.231 71.847 10.784 1.00 11.24 68 ARG A N 1
ATOM 550 C CA . ARG A 1 68 ? 46.303 70.914 10.176 1.00 12.94 68 ARG A CA 1
ATOM 551 C C . ARG A 1 68 ? 46.797 69.495 10.467 1.00 11.71 68 ARG A C 1
ATOM 552 O O . ARG A 1 68 ? 47.792 69.010 9.923 1.00 12.70 68 ARG A O 1
ATOM 560 N N . ILE A 1 69 ? 46.070 68.802 11.329 1.00 10.34 69 ILE A N 1
ATOM 561 C CA . ILE A 1 69 ? 46.380 67.451 11.754 1.00 11.20 69 ILE A CA 1
ATOM 562 C C . ILE A 1 69 ? 45.409 66.510 11.065 1.00 11.37 69 ILE A C 1
ATOM 563 O O . ILE A 1 69 ? 44.206 66.815 10.985 1.00 13.11 69 ILE A O 1
ATOM 568 N N . THR A 1 70 ? 45.883 65.365 10.615 1.00 10.55 70 THR A N 1
ATOM 569 C CA . THR A 1 70 ? 45.035 64.432 9.900 1.00 10.75 70 THR A CA 1
ATOM 570 C C . THR A 1 70 ? 45.361 62.987 10.214 1.00 11.71 70 THR A C 1
ATOM 571 O O . THR A 1 70 ? 46.326 62.701 10.934 1.00 10.32 70 THR A O 1
ATOM 575 N N . GLY A 1 71 ? 44.527 62.107 9.686 1.00 11.21 71 GLY A N 1
ATOM 576 C CA . GLY A 1 71 ? 44.705 60.679 9.849 1.00 10.23 71 GLY A CA 1
ATOM 577 C C . GLY A 1 71 ? 43.482 59.940 9.327 1.00 11.75 71 GLY A C 1
ATOM 578 O O . GLY A 1 71 ? 42.488 60.583 8.977 1.00 12.51 71 GLY A O 1
ATOM 579 N N . TRP A 1 72 ? 43.608 58.631 9.222 1.00 10.91 72 TRP A N 1
ATOM 580 C CA . TRP A 1 72 ? 42.487 57.817 8.757 1.00 10.04 72 TRP A CA 1
ATOM 581 C C . TRP A 1 72 ? 41.567 57.568 9.931 1.00 10.80 72 TRP A C 1
ATOM 582 O O . TRP A 1 72 ? 41.970 57.329 11.071 1.00 11.06 72 TRP A O 1
ATOM 593 N N . TYR A 1 73 ? 40.253 57.598 9.646 1.00 11.21 73 TYR A N 1
ATOM 594 C CA . TYR A 1 73 ? 39.206 57.388 10.624 1.00 12.38 73 TYR A CA 1
ATOM 595 C C . TYR A 1 73 ? 38.284 56.342 10.010 1.00 12.01 73 TYR A C 1
ATOM 596 O O . TYR A 1 73 ? 37.723 56.548 8.918 1.00 12.82 73 TYR A O 1
ATOM 605 N N . ALA A 1 74 ? 38.188 55.182 10.647 1.00 11.93 74 ALA A N 1
ATOM 606 C CA . ALA A 1 74 ? 37.375 54.077 10.165 1.00 10.61 74 ALA A CA 1
ATOM 607 C C . ALA A 1 74 ? 36.297 53.753 11.195 1.00 11.65 74 ALA A C 1
ATOM 608 O O . ALA A 1 74 ? 36.566 53.692 12.385 1.00 10.72 74 ALA A O 1
ATOM 610 N N . VAL A 1 75 ? 35.066 53.570 10.718 1.00 13.25 75 VAL A N 1
ATOM 611 C CA . VAL A 1 75 ? 33.936 53.298 11.586 1.00 13.90 75 VAL A CA 1
ATOM 612 C C . VAL A 1 75 ? 33.146 52.075 11.160 1.00 13.58 75 VAL A C 1
ATOM 613 O O . VAL A 1 75 ? 32.969 51.874 9.961 1.00 14.28 75 VAL A O 1
ATOM 617 N N . PRO A 1 76 ? 32.677 51.295 12.121 1.00 13.40 76 PRO A N 1
ATOM 618 C CA . PRO A 1 76 ? 31.853 50.139 11.797 1.00 15.31 76 PRO A CA 1
ATOM 619 C C . PRO A 1 76 ? 30.682 50.633 10.956 1.00 16.54 76 PRO A C 1
ATOM 620 O O . PRO A 1 76 ? 30.095 51.664 11.304 1.00 16.35 76 PRO A O 1
ATOM 624 N N . ASP A 1 77 ? 30.350 49.929 9.885 1.00 18.13 77 ASP A N 1
ATOM 625 C CA . ASP A 1 77 ? 29.239 50.311 9.017 1.00 20.31 77 ASP A CA 1
ATOM 626 C C . ASP A 1 77 ? 27.969 49.709 9.618 1.00 21.70 77 ASP A C 1
ATOM 627 O O . ASP A 1 77 ? 27.368 48.749 9.144 1.00 21.94 77 ASP A O 1
ATOM 632 N N . LYS A 1 78 ? 27.584 50.270 10.751 1.00 22.36 78 LYS A N 1
ATOM 633 C CA . LYS A 1 78 ? 26.415 49.876 11.515 1.00 25.79 78 LYS A CA 1
ATOM 634 C C . LYS A 1 78 ? 25.996 51.121 12.296 1.00 27.83 78 LYS A C 1
ATOM 635 O O . LYS A 1 78 ? 26.789 52.052 12.475 1.00 26.92 78 LYS A O 1
ATOM 641 N N . GLU A 1 79 ? 24.741 51.160 12.731 1.00 30.09 79 GLU A N 1
ATOM 642 C CA . GLU A 1 79 ? 24.343 52.318 13.523 1.00 31.59 79 GLU A CA 1
ATOM 643 C C . GLU A 1 79 ? 25.078 52.368 14.865 1.00 32.03 79 GLU A C 1
ATOM 644 O O . GLU A 1 79 ? 25.202 51.381 15.579 1.00 30.14 79 GLU A O 1
ATOM 650 N N . GLY A 1 80 ? 25.612 53.563 15.181 1.00 35.49 80 GLY A N 1
ATOM 651 C CA . GLY A 1 80 ? 26.307 53.728 16.454 1.00 35.20 80 GLY A CA 1
ATOM 652 C C . GLY A 1 80 ? 25.318 53.844 17.616 1.00 33.43 80 GLY A C 1
ATOM 653 O O . GLY A 1 80 ? 24.224 53.296 17.597 1.00 36.36 80 GLY A O 1
ATOM 654 N N . PRO A 1 81 ? 25.752 54.556 18.675 1.00 29.05 81 PRO A N 1
ATOM 655 C CA . PRO A 1 81 ? 27.081 55.141 18.726 1.00 25.81 81 PRO A CA 1
ATOM 656 C C . PRO A 1 81 ? 28.113 54.152 19.279 1.00 23.88 81 PRO A C 1
ATOM 657 O O . PRO A 1 81 ? 27.800 53.030 19.655 1.00 23.57 81 PRO A O 1
ATOM 661 N N . HIS A 1 82 ? 29.364 54.216 18.857 1.00 18.31 82 HIS A N 1
ATOM 662 C CA . HIS A 1 82 ? 30.288 53.098 18.925 1.00 16.52 82 HIS A CA 1
ATOM 663 C C . HIS A 1 82 ? 31.392 53.439 19.912 1.00 15.37 82 HIS A C 1
ATOM 664 O O . HIS A 1 82 ? 31.638 54.617 20.125 1.00 15.55 82 HIS A O 1
ATOM 671 N N . PRO A 1 83 ? 31.994 52.421 20.491 1.00 14.59 83 PRO A N 1
ATOM 672 C CA . PRO A 1 83 ? 33.145 52.634 21.366 1.00 14.29 83 PRO A CA 1
ATOM 673 C C . PRO A 1 83 ? 34.188 53.141 20.362 1.00 14.15 83 PRO A C 1
ATOM 674 O O . PRO A 1 83 ? 34.047 52.809 19.174 1.00 13.44 83 PRO A O 1
ATOM 678 N N . ALA A 1 84 ? 35.248 53.784 20.850 1.00 12.93 84 ALA A N 1
ATOM 679 C CA . ALA A 1 84 ? 36.220 54.319 19.908 1.00 13.29 84 ALA A CA 1
ATOM 680 C C . ALA A 1 84 ? 37.640 54.202 20.446 1.00 13.13 84 ALA A C 1
ATOM 681 O O . ALA A 1 84 ? 37.842 54.022 21.647 1.00 12.48 84 ALA A O 1
ATOM 683 N N . ILE A 1 85 ? 38.564 54.334 19.502 1.00 12.49 85 ILE A N 1
ATOM 684 C CA . ILE A 1 85 ? 39.976 54.265 19.853 1.00 11.66 85 ILE A CA 1
ATOM 685 C C . ILE A 1 85 ? 40.744 55.329 19.077 1.00 9.95 85 ILE A C 1
ATOM 686 O O . ILE A 1 85 ? 40.530 55.548 17.878 1.00 11.72 85 ILE A O 1
ATOM 691 N N . VAL A 1 86 ? 41.659 56.000 19.773 1.00 11.06 86 VAL A N 1
ATOM 692 C CA . VAL A 1 86 ? 42.587 56.924 19.150 1.00 9.86 86 VAL A CA 1
ATOM 693 C C . VAL A 1 86 ? 43.915 56.135 19.191 1.00 8.99 86 VAL A C 1
ATOM 694 O O . VAL A 1 86 ? 44.353 55.764 20.288 1.00 10.00 86 VAL A O 1
ATOM 698 N N . LYS A 1 87 ? 44.485 55.901 18.018 1.00 9.70 87 LYS A N 1
ATOM 699 C CA . LYS A 1 87 ? 45.752 55.169 17.922 1.00 10.83 87 LYS A CA 1
ATOM 700 C C . LYS A 1 87 ? 46.860 56.116 17.482 1.00 10.35 87 LYS A C 1
ATOM 701 O O . LYS A 1 87 ? 46.764 56.842 16.501 1.00 10.97 87 LYS A O 1
ATOM 707 N N . TYR A 1 88 ? 47.988 56.083 18.200 1.00 9.95 88 TYR A N 1
ATOM 708 C CA . TYR A 1 88 ? 49.141 56.938 17.976 1.00 9.72 88 TYR A CA 1
ATOM 709 C C . TYR A 1 88 ? 50.292 56.086 17.446 1.00 9.08 88 TYR A C 1
ATOM 710 O O . TYR A 1 88 ? 50.458 54.973 17.925 1.00 10.16 88 TYR A O 1
ATOM 719 N N . HIS A 1 89 ? 51.052 56.610 16.491 1.00 8.98 89 HIS A N 1
ATOM 720 C CA . HIS A 1 89 ? 52.115 55.863 15.857 1.00 8.82 89 HIS A CA 1
ATOM 721 C C . HIS A 1 89 ? 53.533 56.165 16.332 1.00 8.70 89 HIS A C 1
ATOM 722 O O . HIS A 1 89 ? 53.819 57.147 17.015 1.00 9.71 89 HIS A O 1
ATOM 729 N N . GLY A 1 90 ? 54.420 55.248 15.945 1.00 10.08 90 GLY A N 1
ATOM 730 C CA . GLY A 1 90 ? 55.838 55.344 16.306 1.00 8.30 90 GLY A CA 1
ATOM 731 C C . GLY A 1 90 ? 56.551 56.452 15.553 1.00 8.75 90 GLY A C 1
ATOM 732 O O . GLY A 1 90 ? 56.175 57.004 14.511 1.00 8.81 90 GLY A O 1
ATOM 733 N N . TYR A 1 91 ? 57.721 56.798 16.101 1.00 7.72 91 TYR A N 1
ATOM 734 C CA . TYR A 1 91 ? 58.612 57.828 15.607 1.00 7.56 91 TYR A CA 1
ATOM 735 C C . TYR A 1 91 ? 59.106 57.503 14.206 1.00 8.61 91 TYR A C 1
ATOM 736 O O . TYR A 1 91 ? 59.777 56.484 13.954 1.00 8.63 91 TYR A O 1
ATOM 745 N N . ASN A 1 92 ? 58.740 58.392 13.268 1.00 8.15 92 ASN A N 1
ATOM 746 C CA . ASN A 1 92 ? 59.110 58.234 11.865 1.00 9.03 92 ASN A CA 1
ATOM 747 C C . ASN A 1 92 ? 58.669 56.875 11.332 1.00 9.61 92 ASN A C 1
ATOM 748 O O . ASN A 1 92 ? 59.247 56.403 10.349 1.00 10.55 92 ASN A O 1
ATOM 753 N N . ALA A 1 93 ? 57.608 56.310 11.895 1.00 9.60 93 ALA A N 1
ATOM 754 C CA . ALA A 1 93 ? 57.212 54.955 11.537 1.00 11.52 93 ALA A CA 1
ATOM 755 C C . ALA A 1 93 ? 55.820 54.749 10.961 1.00 10.84 93 ALA A C 1
ATOM 756 O O . ALA A 1 93 ? 55.322 53.635 11.076 1.00 15.06 93 ALA A O 1
ATOM 758 N N . SER A 1 94 ? 55.248 55.805 10.407 1.00 10.09 94 SER A N 1
ATOM 759 C CA . SER A 1 94 ? 53.945 55.664 9.785 1.00 10.74 94 SER A CA 1
ATOM 760 C C . SER A 1 94 ? 54.205 55.582 8.274 1.00 11.58 94 SER A C 1
ATOM 761 O O . SER A 1 94 ? 54.975 56.358 7.677 1.00 12.58 94 SER A O 1
ATOM 764 N N . TYR A 1 95 ? 53.618 54.540 7.699 1.00 10.28 95 TYR A N 1
ATOM 765 C CA . TYR A 1 95 ? 53.748 54.310 6.252 1.00 10.43 95 TYR A CA 1
ATOM 766 C C . TYR A 1 95 ? 52.345 54.514 5.692 1.00 10.70 95 TYR A C 1
ATOM 767 O O . TYR A 1 95 ? 51.484 53.649 5.830 1.00 10.51 95 TYR A O 1
ATOM 776 N N . ASP A 1 96 ? 52.136 55.680 5.107 1.00 10.41 96 ASP A N 1
ATOM 777 C CA . ASP A 1 96 ? 50.821 56.034 4.569 1.00 10.78 96 ASP A CA 1
ATOM 778 C C . ASP A 1 96 ? 49.726 55.986 5.628 1.00 12.27 96 ASP A C 1
ATOM 779 O O . ASP A 1 96 ? 48.564 55.782 5.300 1.00 11.77 96 ASP A O 1
ATOM 784 N N . GLY A 1 97 ? 50.075 56.154 6.895 1.00 10.84 97 GLY A N 1
ATOM 785 C CA . GLY A 1 97 ? 49.079 56.234 7.953 1.00 9.80 97 GLY A CA 1
ATOM 786 C C . GLY A 1 97 ? 48.421 54.979 8.462 1.00 10.52 97 GLY A C 1
ATOM 787 O O . GLY A 1 97 ? 47.453 55.086 9.216 1.00 11.15 97 GLY A O 1
ATOM 788 N N . GLU A 1 98 ? 48.942 53.807 8.111 1.00 10.61 98 GLU A N 1
ATOM 789 C CA . GLU A 1 98 ? 48.413 52.553 8.619 1.00 9.70 98 GLU A CA 1
ATOM 790 C C . GLU A 1 98 ? 46.907 52.422 8.407 1.00 10.60 98 GLU A C 1
ATOM 791 O O . GLU A 1 98 ? 46.191 51.988 9.314 1.00 10.18 98 GLU A O 1
ATOM 797 N N . ILE A 1 99 ? 46.458 52.759 7.194 1.00 10.92 99 ILE A N 1
ATOM 798 C CA . ILE A 1 99 ? 45.019 52.688 6.925 1.00 11.11 99 ILE A CA 1
ATOM 799 C C . ILE A 1 99 ? 44.446 51.311 7.162 1.00 11.16 99 ILE A C 1
ATOM 800 O O . ILE A 1 99 ? 43.338 51.149 7.695 1.00 11.03 99 ILE A O 1
ATOM 805 N N . HIS A 1 100 ? 45.196 50.257 6.839 1.00 10.23 100 HIS A N 1
ATOM 806 C CA . HIS A 1 100 ? 44.747 48.885 6.960 1.00 9.79 100 HIS A CA 1
ATOM 807 C C . HIS A 1 100 ? 44.473 48.550 8.411 1.00 10.74 100 HIS A C 1
ATOM 808 O O . HIS A 1 100 ? 43.512 47.858 8.757 1.00 12.02 100 HIS A O 1
ATOM 815 N N . GLU A 1 101 ? 45.388 48.965 9.297 1.00 10.77 101 GLU A N 1
ATOM 816 C CA . GLU A 1 101 ? 45.215 48.739 10.725 1.00 12.20 101 GLU A CA 1
ATOM 817 C C . GLU A 1 101 ? 43.982 49.466 11.259 1.00 10.92 101 GLU A C 1
ATOM 818 O O . GLU A 1 101 ? 43.264 48.888 12.097 1.00 11.11 101 GLU A O 1
ATOM 824 N N . MET A 1 102 ? 43.734 50.689 10.811 1.00 11.30 102 MET A N 1
ATOM 825 C CA . MET A 1 102 ? 42.573 51.441 11.292 1.00 11.11 102 MET A CA 1
ATOM 826 C C . MET A 1 102 ? 41.296 50.712 10.882 1.00 10.82 102 MET A C 1
ATOM 827 O O . MET A 1 102 ? 40.337 50.601 11.667 1.00 10.94 102 MET A O 1
ATOM 832 N N . VAL A 1 103 ? 41.271 50.241 9.635 1.00 10.17 103 VAL A N 1
ATOM 833 C CA . VAL A 1 103 ? 40.116 49.472 9.170 1.00 10.81 103 VAL A CA 1
ATOM 834 C C . VAL A 1 103 ? 39.888 48.237 10.027 1.00 12.16 103 VAL A C 1
ATOM 835 O O . VAL A 1 103 ? 38.743 47.897 10.364 1.00 12.57 103 VAL A O 1
ATOM 839 N N . ASN A 1 104 ? 40.979 47.534 10.381 1.00 10.08 104 ASN A N 1
ATOM 840 C CA . ASN A 1 104 ? 40.829 46.334 11.205 1.00 10.81 104 ASN A CA 1
ATOM 841 C C . ASN A 1 104 ? 40.241 46.689 12.565 1.00 11.63 104 ASN A C 1
ATOM 842 O O . ASN A 1 104 ? 39.394 45.962 13.089 1.00 11.37 104 ASN A O 1
ATOM 847 N N . TRP A 1 105 ? 40.684 47.789 13.164 1.00 10.68 105 TRP A N 1
ATOM 848 C CA . TRP A 1 105 ? 40.136 48.239 14.438 1.00 11.05 105 TRP A CA 1
ATOM 849 C C . TRP A 1 105 ? 38.627 48.469 14.298 1.00 11.51 105 TRP A C 1
ATOM 850 O O . TRP A 1 105 ? 37.884 48.087 15.210 1.00 11.15 105 TRP A O 1
ATOM 861 N N . ALA A 1 106 ? 38.228 49.080 13.179 1.00 11.24 106 ALA A N 1
ATOM 862 C CA . ALA A 1 106 ? 36.781 49.310 12.994 1.00 11.30 106 ALA A CA 1
ATOM 863 C C . ALA A 1 106 ? 36.045 47.988 12.844 1.00 10.53 106 ALA A C 1
ATOM 864 O O . ALA A 1 106 ? 34.910 47.832 13.303 1.00 11.11 106 ALA A O 1
ATOM 866 N N . LEU A 1 107 ? 36.638 47.005 12.172 1.00 11.57 107 LEU A N 1
ATOM 867 C CA . LEU A 1 107 ? 36.016 45.695 11.985 1.00 11.01 107 LEU A CA 1
ATOM 868 C C . LEU A 1 107 ? 35.908 45.002 13.339 1.00 13.47 107 LEU A C 1
ATOM 869 O O . LEU A 1 107 ? 35.068 44.120 13.520 1.00 13.82 107 LEU A O 1
ATOM 874 N N . HIS A 1 108 ? 36.771 45.336 14.291 1.00 13.03 108 HIS A N 1
ATOM 875 C CA . HIS A 1 108 ? 36.729 44.823 15.648 1.00 12.84 108 HIS A CA 1
ATOM 876 C C . HIS A 1 108 ? 35.648 45.525 16.463 1.00 13.89 108 HIS A C 1
ATOM 877 O O . HIS A 1 108 ? 35.396 45.192 17.614 1.00 15.05 108 HIS A O 1
ATOM 884 N N . GLY A 1 109 ? 35.014 46.524 15.871 1.00 12.57 109 GLY A N 1
ATOM 885 C CA . GLY A 1 109 ? 33.935 47.288 16.454 1.00 13.69 109 GLY A CA 1
ATOM 886 C C . GLY A 1 109 ? 34.168 48.671 17.022 1.00 12.90 109 GLY A C 1
ATOM 887 O O . GLY A 1 109 ? 33.293 49.260 17.681 1.00 13.53 109 GLY A O 1
ATOM 888 N N . TYR A 1 110 ? 35.337 49.236 16.740 1.00 10.86 110 TYR A N 1
ATOM 889 C CA . TYR A 1 110 ? 35.701 50.535 17.272 1.00 10.57 110 TYR A CA 1
ATOM 890 C C . TYR A 1 110 ? 35.846 51.637 16.233 1.00 12.27 110 TYR A C 1
ATOM 891 O O . TYR A 1 110 ? 36.496 51.397 15.210 1.00 11.25 110 TYR A O 1
ATOM 900 N N . ALA A 1 111 ? 35.186 52.773 16.482 1.00 11.77 111 ALA A N 1
ATOM 901 C CA . ALA A 1 111 ? 35.362 53.921 15.583 1.00 10.54 111 ALA A CA 1
ATOM 902 C C . ALA A 1 111 ? 36.804 54.324 15.930 1.00 9.99 111 ALA A C 1
ATOM 903 O O . ALA A 1 111 ? 37.038 54.719 17.065 1.00 10.29 111 ALA A O 1
ATOM 905 N N . THR A 1 112 ? 37.691 54.192 14.950 1.00 11.84 112 THR A N 1
ATOM 906 C CA . THR A 1 112 ? 39.103 54.429 15.224 1.00 11.66 112 THR A CA 1
ATOM 907 C C . THR A 1 112 ? 39.779 55.494 14.386 1.00 10.54 112 THR A C 1
ATOM 908 O O . THR A 1 112 ? 39.669 55.454 13.164 1.00 10.88 112 THR A O 1
ATOM 912 N N . PHE A 1 113 ? 40.529 56.356 15.045 1.00 10.12 113 PHE A N 1
ATOM 913 C CA . PHE A 1 113 ? 41.274 57.400 14.371 1.00 9.93 113 PHE A CA 1
ATOM 914 C C . PHE A 1 113 ? 42.765 57.190 14.603 1.00 10.37 113 PHE A C 1
ATOM 915 O O . PHE A 1 113 ? 43.177 57.158 15.760 1.00 9.87 113 PHE A O 1
ATOM 923 N N . GLY A 1 114 ? 43.539 57.131 13.526 1.00 9.36 114 GLY A N 1
ATOM 924 C CA . GLY A 1 114 ? 44.994 56.996 13.671 1.00 9.18 114 GLY A CA 1
ATOM 925 C C . GLY A 1 114 ? 45.606 58.378 13.485 1.00 8.02 114 GLY A C 1
ATOM 926 O O . GLY A 1 114 ? 45.841 58.801 12.357 1.00 9.29 114 GLY A O 1
ATOM 927 N N . MET A 1 115 ? 45.813 59.123 14.579 1.00 8.01 115 MET A N 1
ATOM 928 C CA . MET A 1 115 ? 46.395 60.464 14.449 1.00 7.58 115 MET A CA 1
ATOM 929 C C . MET A 1 115 ? 47.776 60.395 13.804 1.00 10.59 115 MET A C 1
ATOM 930 O O . MET A 1 115 ? 48.592 59.610 14.307 1.00 10.15 115 MET A O 1
ATOM 935 N N . LEU A 1 116 ? 47.997 61.170 12.756 1.00 9.52 116 LEU A N 1
ATOM 936 C CA . LEU A 1 116 ? 49.335 61.150 12.118 1.00 9.05 116 LEU A CA 1
ATOM 937 C C . LEU A 1 116 ? 50.068 62.308 12.761 1.00 9.46 116 LEU A C 1
ATOM 938 O O . LEU A 1 116 ? 49.586 63.441 12.906 1.00 10.24 116 LEU A O 1
ATOM 943 N N . VAL A 1 117 ? 51.331 62.091 13.167 1.00 8.74 117 VAL A N 1
ATOM 944 C CA . VAL A 1 117 ? 52.114 63.086 13.881 1.00 9.25 117 VAL A CA 1
ATOM 945 C C . VAL A 1 117 ? 52.657 64.207 13.022 1.00 9.55 117 VAL A C 1
ATOM 946 O O . VAL A 1 117 ? 53.326 64.007 12.010 1.00 8.87 117 VAL A O 1
ATOM 950 N N . ARG A 1 118 ? 52.331 65.423 13.451 1.00 9.08 118 ARG A N 1
ATOM 951 C CA . ARG A 1 118 ? 52.763 66.649 12.786 1.00 8.89 118 ARG A CA 1
ATOM 952 C C . ARG A 1 118 ? 54.239 66.605 12.401 1.00 8.35 118 ARG A C 1
ATOM 953 O O . ARG A 1 118 ? 55.132 66.296 13.201 1.00 10.87 118 ARG A O 1
ATOM 961 N N . GLY A 1 119 ? 54.494 66.867 11.128 1.00 8.07 119 GLY A N 1
ATOM 962 C CA . GLY A 1 119 ? 55.839 66.867 10.578 1.00 9.12 119 GLY A CA 1
ATOM 963 C C . GLY A 1 119 ? 56.399 65.508 10.194 1.00 10.21 119 GLY A C 1
ATOM 964 O O . GLY A 1 119 ? 57.377 65.460 9.454 1.00 9.34 119 GLY A O 1
ATOM 965 N N . GLN A 1 120 ? 55.831 64.433 10.706 1.00 9.29 120 GLN A N 1
ATOM 966 C CA . GLN A 1 120 ? 56.306 63.085 10.381 1.00 8.30 120 GLN A CA 1
ATOM 967 C C . GLN A 1 120 ? 55.513 62.406 9.258 1.00 8.75 120 GLN A C 1
ATOM 968 O O . GLN A 1 120 ? 56.109 61.743 8.410 1.00 9.40 120 GLN A O 1
ATOM 974 N N . GLN A 1 121 ? 54.187 62.563 9.276 1.00 8.49 121 GLN A N 1
ATOM 975 C CA . GLN A 1 121 ? 53.469 62.091 8.091 1.00 8.84 121 GLN A CA 1
ATOM 976 C C . GLN A 1 121 ? 52.121 62.797 7.893 1.00 9.46 121 GLN A C 1
ATOM 977 O O . GLN A 1 121 ? 51.265 62.835 8.768 1.00 10.15 121 GLN A O 1
ATOM 983 N N . ARG A 1 122 ? 51.967 63.408 6.701 1.00 9.11 122 ARG A N 1
ATOM 984 C CA . ARG A 1 122 ? 50.690 64.027 6.351 1.00 11.97 122 ARG A CA 1
ATOM 985 C C . ARG A 1 122 ? 50.391 65.265 7.204 1.00 11.25 122 ARG A C 1
ATOM 986 O O . ARG A 1 122 ? 50.017 66.313 6.698 1.00 14.16 122 ARG A O 1
ATOM 994 N N . SER A 1 123 ? 50.359 65.221 8.520 1.00 11.55 123 SER A N 1
ATOM 995 C CA . SER A 1 123 ? 50.002 66.342 9.365 1.00 10.37 123 SER A CA 1
ATOM 996 C C . SER A 1 123 ? 51.087 67.408 9.316 1.00 11.82 123 SER A C 1
ATOM 997 O O . SER A 1 123 ? 52.290 67.145 9.216 1.00 11.16 123 SER A O 1
ATOM 1000 N N . GLU A 1 124 ? 50.635 68.657 9.344 1.00 12.10 124 GLU A N 1
ATOM 1001 C CA . GLU A 1 124 ? 51.509 69.810 9.298 1.00 11.72 124 GLU A CA 1
ATOM 1002 C C . GLU A 1 124 ? 52.087 70.212 10.649 1.00 10.61 124 GLU A C 1
ATOM 1003 O O . GLU A 1 124 ? 51.401 70.135 11.666 1.00 10.83 124 GLU A O 1
ATOM 1009 N N . ASP A 1 125 ? 53.369 70.584 10.652 1.00 9.83 125 ASP A N 1
ATOM 1010 C CA . ASP A 1 125 ? 53.989 71.082 11.875 1.00 11.42 125 ASP A CA 1
ATOM 1011 C C . ASP A 1 125 ? 54.229 72.563 11.630 1.00 11.86 125 ASP A C 1
ATOM 1012 O O . ASP A 1 125 ? 55.165 72.925 10.911 1.00 11.89 125 ASP A O 1
ATOM 1017 N N . THR A 1 126 ? 53.369 73.438 12.167 1.00 11.06 126 THR A N 1
ATOM 1018 C CA . THR A 1 126 ? 53.544 74.871 11.968 1.00 12.13 126 THR A CA 1
ATOM 1019 C C . THR A 1 126 ? 54.559 75.490 12.919 1.00 12.06 126 THR A C 1
ATOM 1020 O O . THR A 1 126 ? 54.864 76.671 12.763 1.00 13.50 126 THR A O 1
ATOM 1024 N N . SER A 1 127 ? 55.066 74.727 13.887 1.00 11.76 127 SER A N 1
ATOM 1025 C CA . SER A 1 127 ? 56.074 75.286 14.796 1.00 10.85 127 SER A CA 1
ATOM 1026 C C . SER A 1 127 ? 57.402 75.377 14.038 1.00 10.91 127 SER A C 1
ATOM 1027 O O . SER A 1 127 ? 57.738 74.462 13.288 1.00 11.64 127 SER A O 1
ATOM 1030 N N . ILE A 1 128 ? 58.090 76.498 14.235 1.00 11.69 128 ILE A N 1
ATOM 1031 C CA . ILE A 1 128 ? 59.355 76.702 13.523 1.00 10.35 128 ILE A CA 1
ATOM 1032 C C . ILE A 1 128 ? 60.486 75.935 14.196 1.00 12.99 128 ILE A C 1
ATOM 1033 O O . ILE A 1 128 ? 60.302 75.183 15.155 1.00 12.87 128 ILE A O 1
ATOM 1038 N N . SER A 1 129 ? 61.694 76.132 13.680 1.00 12.21 129 SER A N 1
ATOM 1039 C CA . SER A 1 129 ? 62.919 75.538 14.215 1.00 11.90 129 SER A CA 1
ATOM 1040 C C . SER A 1 129 ? 63.693 76.771 14.693 1.00 12.64 129 SER A C 1
ATOM 1041 O O . SER A 1 129 ? 64.406 77.419 13.931 1.00 12.25 129 SER A O 1
ATOM 1044 N N . PRO A 1 130 ? 63.508 77.125 15.952 1.00 11.85 130 PRO A N 1
ATOM 1045 C CA . PRO A 1 130 ? 64.087 78.334 16.502 1.00 12.03 130 PRO A CA 1
ATOM 1046 C C . PRO A 1 130 ? 65.583 78.496 16.658 1.00 11.96 130 PRO A C 1
ATOM 1047 O O . PRO A 1 130 ? 66.092 79.625 16.581 1.00 13.59 130 PRO A O 1
ATOM 1051 N N . HIS A 1 131 ? 66.293 77.392 16.889 1.00 10.57 131 HIS A N 1
ATOM 1052 C CA . HIS A 1 131 ? 67.722 77.438 17.124 1.00 10.24 131 HIS A CA 1
ATOM 1053 C C . HIS A 1 131 ? 68.631 76.408 16.467 1.00 12.14 131 HIS A C 1
ATOM 1054 O O . HIS A 1 131 ? 69.823 76.430 16.779 1.00 11.57 131 HIS A O 1
ATOM 1061 N N . GLY A 1 132 ? 68.087 75.561 15.609 1.00 9.94 132 GLY A N 1
ATOM 1062 C CA . GLY A 1 132 ? 68.942 74.554 14.952 1.00 10.30 132 GLY A CA 1
ATOM 1063 C C . GLY A 1 132 ? 68.952 73.322 15.868 1.00 10.21 132 GLY A C 1
ATOM 1064 O O . GLY A 1 132 ? 68.994 73.424 17.095 1.00 11.82 132 GLY A O 1
ATOM 1065 N N . HIS A 1 133 ? 68.885 72.150 15.241 1.00 8.93 133 HIS A N 1
ATOM 1066 C CA . HIS A 1 133 ? 68.805 70.918 16.019 1.00 8.83 133 HIS A CA 1
ATOM 1067 C C . HIS A 1 133 ? 69.483 69.772 15.291 1.00 8.41 133 HIS A C 1
ATOM 1068 O O . HIS A 1 133 ? 69.779 69.874 14.109 1.00 8.87 133 HIS A O 1
ATOM 1075 N N . ALA A 1 134 ? 69.779 68.710 16.045 1.00 8.90 134 ALA A N 1
ATOM 1076 C CA . ALA A 1 134 ? 70.367 67.532 15.408 1.00 7.58 134 ALA A CA 1
ATOM 1077 C C . ALA A 1 134 ? 69.325 66.871 14.513 1.00 8.60 134 ALA A C 1
ATOM 1078 O O . ALA A 1 134 ? 68.112 66.975 14.688 1.00 9.39 134 ALA A O 1
ATOM 1080 N N . LEU A 1 135 ? 69.773 66.097 13.544 1.00 8.72 135 LEU A N 1
ATOM 1081 C CA . LEU A 1 135 ? 68.942 65.370 12.600 1.00 9.01 135 LEU A CA 1
ATOM 1082 C C . LEU A 1 135 ? 67.839 64.667 13.390 1.00 9.30 135 LEU A C 1
ATOM 1083 O O . LEU A 1 135 ? 68.099 63.862 14.287 1.00 9.96 135 LEU A O 1
ATOM 1088 N N . GLY A 1 136 ? 66.607 64.923 12.955 1.00 8.12 136 GLY A N 1
ATOM 1089 C CA . GLY A 1 136 ? 65.438 64.345 13.612 1.00 9.58 136 GLY A CA 1
ATOM 1090 C C . GLY A 1 136 ? 64.588 65.422 14.268 1.00 10.35 136 GLY A C 1
ATOM 1091 O O . GLY A 1 136 ? 64.788 66.630 14.057 1.00 10.79 136 GLY A O 1
ATOM 1092 N N . TRP A 1 137 ? 63.557 64.965 14.970 1.00 8.30 137 TRP A N 1
ATOM 1093 C CA . TRP A 1 137 ? 62.658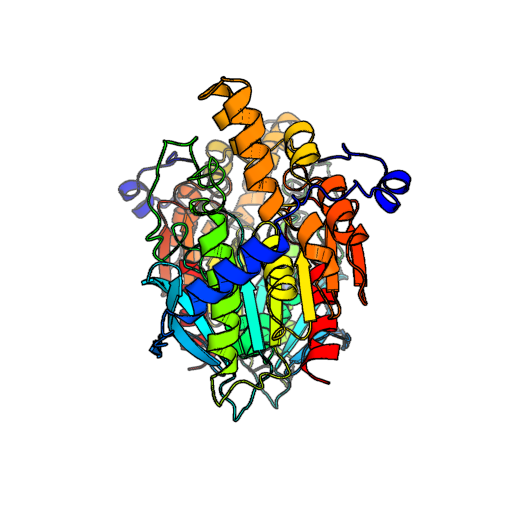 65.887 15.661 1.00 7.63 137 TRP A CA 1
ATOM 1094 C C . TRP A 1 137 ? 62.884 66.011 17.163 1.00 7.56 137 TRP A C 1
ATOM 1095 O O . TRP A 1 137 ? 62.348 66.920 17.807 1.00 8.95 137 TRP A O 1
ATOM 1106 N N . MET A 1 138 ? 63.663 65.092 17.740 1.00 8.12 138 MET A N 1
ATOM 1107 C CA . MET A 1 138 ? 63.826 65.078 19.190 1.00 7.59 138 MET A CA 1
ATOM 1108 C C . MET A 1 138 ? 64.378 66.339 19.817 1.00 7.99 138 MET A C 1
ATOM 1109 O O . MET A 1 138 ? 64.159 66.583 21.010 1.00 8.36 138 MET A O 1
ATOM 1114 N N . THR A 1 139 ? 65.189 67.078 19.067 1.00 8.83 139 THR A N 1
ATOM 1115 C CA . THR A 1 139 ? 65.802 68.276 19.634 1.00 7.88 139 THR A CA 1
ATOM 1116 C C . THR A 1 139 ? 65.271 69.561 19.031 1.00 8.58 139 THR A C 1
ATOM 1117 O O . THR A 1 139 ? 65.802 70.626 19.340 1.00 9.27 139 THR A O 1
ATOM 1121 N N . LYS A 1 140 ? 64.277 69.434 18.144 1.00 8.06 140 LYS A N 1
ATOM 1122 C CA . LYS A 1 140 ? 63.693 70.631 17.534 1.00 7.92 140 LYS A CA 1
ATOM 1123 C C . LYS A 1 140 ? 63.017 71.455 18.615 1.00 7.89 140 LYS A C 1
ATOM 1124 O O . LYS A 1 140 ? 62.047 71.038 19.255 1.00 9.14 140 LYS A O 1
ATOM 1130 N N . GLY A 1 141 ? 63.490 72.688 18.795 1.00 9.38 141 GLY A N 1
ATOM 1131 C CA . GLY A 1 141 ? 62.964 73.617 19.784 1.00 9.11 141 GLY A CA 1
ATOM 1132 C C . GLY A 1 141 ? 63.194 73.256 21.235 1.00 9.68 141 GLY A C 1
ATOM 1133 O O . GLY A 1 141 ? 62.546 73.792 22.134 1.00 10.04 141 GLY A O 1
ATOM 1134 N N . ILE A 1 142 ? 64.147 72.350 21.479 1.00 8.52 142 ILE A N 1
ATOM 1135 C CA . ILE A 1 142 ? 64.464 71.877 22.816 1.00 8.27 142 ILE A CA 1
ATOM 1136 C C . ILE A 1 142 ? 65.010 72.925 23.771 1.00 9.90 142 ILE A C 1
ATOM 1137 O O . ILE A 1 142 ? 65.009 72.612 24.968 1.00 10.64 142 ILE A O 1
ATOM 1142 N N . LEU A 1 143 ? 65.423 74.101 23.300 1.00 9.59 143 LEU A N 1
ATOM 1143 C CA . LEU A 1 143 ? 65.905 75.090 24.274 1.00 11.58 143 LEU A CA 1
ATOM 1144 C C . LEU A 1 143 ? 64.803 75.821 25.019 1.00 12.57 143 LEU A C 1
ATOM 1145 O O . LEU A 1 143 ? 65.106 76.652 25.882 1.00 14.65 143 LEU A O 1
ATOM 1150 N N . ASP A 1 144 ? 63.537 75.575 24.720 1.00 11.37 144 ASP A N 1
ATOM 1151 C CA . ASP A 1 144 ? 62.417 76.190 25.414 1.00 12.02 144 ASP A CA 1
ATOM 1152 C C . ASP A 1 144 ? 61.165 75.328 25.390 1.00 12.33 144 ASP A C 1
ATOM 1153 O O . ASP A 1 144 ? 60.767 74.885 24.312 1.00 12.36 144 ASP A O 1
ATOM 1158 N N . LYS A 1 145 ? 60.566 75.047 26.537 1.00 10.84 145 LYS A N 1
ATOM 1159 C CA . LYS A 1 145 ? 59.342 74.260 26.593 1.00 10.51 145 LYS A CA 1
ATOM 1160 C C . LYS A 1 145 ? 58.255 74.795 25.660 1.00 10.22 145 LYS A C 1
ATOM 1161 O O . LYS A 1 145 ? 57.482 74.002 25.112 1.00 11.67 145 LYS A O 1
ATOM 1167 N N . ASP A 1 146 ? 58.235 76.115 25.428 1.00 12.34 146 ASP A N 1
ATOM 1168 C CA . ASP A 1 146 ? 57.178 76.669 24.583 1.00 11.80 146 ASP A CA 1
ATOM 1169 C C . ASP A 1 146 ? 57.357 76.332 23.105 1.00 11.68 146 ASP A C 1
ATOM 1170 O O . ASP A 1 146 ? 56.370 76.252 22.370 1.00 11.67 146 ASP A O 1
ATOM 1175 N N . THR A 1 147 ? 58.605 76.116 22.708 1.00 11.45 147 THR A N 1
ATOM 1176 C CA . THR A 1 147 ? 58.925 75.823 21.321 1.00 12.01 147 THR A CA 1
ATOM 1177 C C . THR A 1 147 ? 59.238 74.355 21.049 1.00 9.44 147 THR A C 1
ATOM 1178 O O . THR A 1 147 ? 59.373 74.026 19.865 1.00 10.57 147 THR A O 1
ATOM 1182 N N . TYR A 1 148 ? 59.251 73.540 22.095 1.00 9.53 148 TYR A N 1
ATOM 1183 C CA . TYR A 1 148 ? 59.648 72.146 21.871 1.00 9.28 148 TYR A CA 1
ATOM 1184 C C . TYR A 1 148 ? 58.649 71.391 21.024 1.00 8.11 148 TYR A C 1
ATOM 1185 O O . TYR A 1 148 ? 57.436 71.467 21.168 1.00 9.62 148 TYR A O 1
ATOM 1194 N N . TYR A 1 149 ? 59.238 70.583 20.130 1.00 9.25 149 TYR A N 1
ATOM 1195 C CA . TYR A 1 149 ? 58.439 69.769 19.216 1.00 9.18 149 TYR A CA 1
ATOM 1196 C C . TYR A 1 149 ? 57.288 69.010 19.849 1.00 9.45 149 TYR A C 1
ATOM 1197 O O . TYR A 1 149 ? 56.188 69.059 19.282 1.00 9.44 149 TYR A O 1
ATOM 1206 N N . TYR A 1 150 ? 57.488 68.310 20.965 1.00 7.59 150 TYR A N 1
ATOM 1207 C CA . TYR A 1 150 ? 56.382 67.544 21.549 1.00 8.29 150 TYR A CA 1
ATOM 1208 C C . TYR A 1 150 ? 55.286 68.385 22.199 1.00 8.35 150 TYR A C 1
ATOM 1209 O O . TYR A 1 150 ? 54.256 67.785 22.511 1.00 9.42 150 TYR A O 1
ATOM 1218 N N . ARG A 1 151 ? 55.487 69.684 22.359 1.00 8.49 151 ARG A N 1
ATOM 1219 C CA . ARG A 1 151 ? 54.401 70.507 22.925 1.00 9.58 151 ARG A CA 1
ATOM 1220 C C . ARG A 1 151 ? 53.224 70.425 21.957 1.00 9.94 151 ARG A C 1
ATOM 1221 O O . ARG A 1 151 ? 52.117 70.024 22.329 1.00 10.57 151 ARG A O 1
ATOM 1229 N N . GLY A 1 152 ? 53.475 70.732 20.690 1.00 10.31 152 GLY A N 1
ATOM 1230 C CA . GLY A 1 152 ? 52.440 70.659 19.664 1.00 11.75 152 GLY A CA 1
ATOM 1231 C C . GLY A 1 152 ? 51.891 69.248 19.533 1.00 11.72 152 GLY A C 1
ATOM 1232 O O . GLY A 1 152 ? 50.685 69.052 19.440 1.00 10.57 152 GLY A O 1
ATOM 1233 N N . VAL A 1 153 ? 52.763 68.233 19.528 1.00 9.35 153 VAL A N 1
ATOM 1234 C CA . VAL A 1 153 ? 52.286 66.861 19.385 1.00 9.58 153 VAL A CA 1
ATOM 1235 C C . VAL A 1 153 ? 51.349 66.437 20.506 1.00 8.71 153 VAL A C 1
ATOM 1236 O O . VAL A 1 153 ? 50.317 65.805 20.252 1.00 9.28 153 VAL A O 1
ATOM 1240 N N . TYR A 1 154 ? 51.724 66.730 21.757 1.00 9.73 154 TYR A N 1
ATOM 1241 C CA . TYR A 1 154 ? 50.874 66.326 22.885 1.00 9.07 154 TYR A CA 1
ATOM 1242 C C . TYR A 1 154 ? 49.508 67.005 22.787 1.00 8.82 154 TYR A C 1
ATOM 1243 O O . TYR A 1 154 ? 48.494 66.350 23.067 1.00 8.97 154 TYR A O 1
ATOM 1252 N N . LEU A 1 155 ? 49.536 68.292 22.450 1.00 8.73 155 LEU A N 1
ATOM 1253 C CA . LEU A 1 155 ? 48.248 69.003 22.337 1.00 9.83 155 LEU A CA 1
ATOM 1254 C C . LEU A 1 155 ? 47.422 68.417 21.194 1.00 9.67 155 LEU A C 1
ATOM 1255 O O . LEU A 1 155 ? 46.199 68.267 21.322 1.00 11.47 155 LEU A O 1
ATOM 1260 N N . ASP A 1 156 ? 48.073 68.073 20.091 1.00 9.74 156 ASP A N 1
ATOM 1261 C CA . ASP A 1 156 ? 47.369 67.454 18.977 1.00 9.04 156 ASP A CA 1
ATOM 1262 C C . ASP A 1 156 ? 46.693 66.169 19.414 1.00 9.06 156 ASP A C 1
ATOM 1263 O O . ASP A 1 156 ? 45.607 65.763 18.986 1.00 10.86 156 ASP A O 1
ATOM 1268 N N . ALA A 1 157 ? 47.381 65.385 20.240 1.00 10.28 157 ALA A N 1
ATOM 1269 C CA . ALA A 1 157 ? 46.908 64.110 20.774 1.00 10.99 157 ALA A CA 1
ATOM 1270 C C . ALA A 1 157 ? 45.660 64.305 21.623 1.00 10.71 157 ALA A C 1
ATOM 1271 O O . ALA A 1 157 ? 44.784 63.442 21.593 1.00 9.97 157 ALA A O 1
ATOM 1273 N N . VAL A 1 158 ? 45.626 65.348 22.436 1.00 10.00 158 VAL A N 1
ATOM 1274 C CA . VAL A 1 158 ? 44.465 65.649 23.275 1.00 10.36 158 VAL A CA 1
ATOM 1275 C C . VAL A 1 158 ? 43.334 66.102 22.354 1.00 10.95 158 VAL A C 1
ATOM 1276 O O . VAL A 1 158 ? 42.192 65.662 22.513 1.00 11.93 158 VAL A O 1
ATOM 1280 N N . ARG A 1 159 ? 43.682 66.955 21.399 1.00 9.72 159 ARG A N 1
ATOM 1281 C CA . ARG A 1 159 ? 42.660 67.438 20.452 1.00 12.09 159 ARG A CA 1
ATOM 1282 C C . ARG A 1 159 ? 42.012 66.319 19.671 1.00 12.71 159 ARG A C 1
ATOM 1283 O O . ARG A 1 159 ? 40.815 66.345 19.369 1.00 13.79 159 ARG A O 1
ATOM 1291 N N . ALA A 1 160 ? 42.743 65.260 19.315 1.00 11.64 160 ALA A N 1
ATOM 1292 C CA . ALA A 1 160 ? 42.218 64.107 18.601 1.00 11.44 160 ALA A CA 1
ATOM 1293 C C . ALA A 1 160 ? 41.052 63.534 19.410 1.0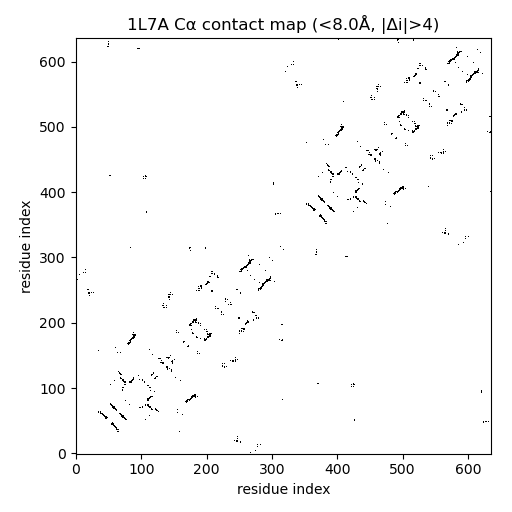0 11.98 160 ALA A C 1
ATOM 1294 O O . ALA A 1 160 ? 40.039 63.125 18.844 1.00 12.69 160 ALA A O 1
ATOM 1296 N N . LEU A 1 161 ? 41.250 63.396 20.721 1.00 11.52 161 LEU A N 1
ATOM 1297 C CA . LEU A 1 161 ? 40.201 62.866 21.589 1.00 10.68 161 LEU A CA 1
ATOM 1298 C C . LEU A 1 161 ? 38.975 63.772 21.653 1.00 14.24 161 LEU A C 1
ATOM 1299 O O . LEU A 1 161 ? 37.847 63.266 21.657 1.00 13.59 161 LEU A O 1
ATOM 1304 N N . GLU A 1 162 ? 39.233 65.067 21.654 1.00 12.74 162 GLU A N 1
ATOM 1305 C CA . GLU A 1 162 ? 38.118 66.025 21.725 1.00 13.83 162 GLU A CA 1
ATOM 1306 C C . GLU A 1 162 ? 37.291 65.911 20.451 1.00 15.24 162 GLU A C 1
ATOM 1307 O O . GLU A 1 162 ? 36.055 65.920 20.488 1.00 15.02 162 GLU A O 1
ATOM 1313 N N . VAL A 1 163 ? 37.983 65.793 19.322 1.00 13.53 163 VAL A N 1
ATOM 1314 C CA . VAL A 1 163 ? 37.297 65.692 18.031 1.00 13.70 163 VAL A CA 1
ATOM 1315 C C . VAL A 1 163 ? 36.496 64.413 17.889 1.00 16.02 163 VAL A C 1
ATOM 1316 O O . VAL A 1 163 ? 35.293 64.473 17.579 1.00 15.35 163 VAL A O 1
ATOM 1320 N N . ILE A 1 164 ? 37.100 63.257 18.149 1.00 14.95 164 ILE A N 1
ATOM 1321 C CA . ILE A 1 164 ? 36.362 61.998 18.013 1.00 17.19 164 ILE A CA 1
ATOM 1322 C C . ILE A 1 164 ? 35.191 61.916 18.988 1.00 16.07 164 ILE A C 1
ATOM 1323 O O . ILE A 1 164 ? 34.133 61.444 18.559 1.00 15.87 164 ILE A O 1
ATOM 1328 N N . SER A 1 165 ? 35.361 62.378 20.224 1.00 16.48 165 SER A N 1
ATOM 1329 C CA . SER A 1 165 ? 34.230 62.294 21.155 1.00 16.25 165 SER A CA 1
ATOM 1330 C C . SER A 1 165 ? 33.096 63.212 20.709 1.00 17.63 165 SER A C 1
ATOM 1331 O O . SER A 1 165 ? 31.965 62.885 21.091 1.00 17.64 165 SER A O 1
ATOM 1334 N N . SER A 1 166 ? 33.390 64.252 19.947 1.00 16.29 166 SER A N 1
ATOM 1335 C CA . SER A 1 166 ? 32.323 65.157 19.512 1.00 18.07 166 SER A CA 1
ATOM 1336 C C . SER A 1 166 ? 31.408 64.581 18.452 1.00 17.92 166 SER A C 1
ATOM 1337 O O . SER A 1 166 ? 30.327 65.127 18.171 1.00 18.21 166 SER A O 1
ATOM 1340 N N . PHE A 1 167 ? 31.808 63.484 17.814 1.00 16.39 167 PHE A N 1
ATOM 1341 C CA . PHE A 1 167 ? 30.991 62.876 16.780 1.00 17.54 167 PHE A CA 1
ATOM 1342 C C . PHE A 1 167 ? 29.774 62.172 17.380 1.00 18.34 167 PHE A C 1
ATOM 1343 O O . PHE A 1 167 ? 29.882 61.395 18.324 1.00 18.69 167 PHE A O 1
ATOM 1351 N N . ASP A 1 168 ? 28.621 62.402 16.751 1.00 20.45 168 ASP A N 1
ATOM 1352 C CA . ASP A 1 168 ? 27.391 61.762 17.210 1.00 21.78 168 ASP A CA 1
ATOM 1353 C C . ASP A 1 168 ? 27.522 60.246 17.139 1.00 19.87 168 ASP A C 1
ATOM 1354 O O . ASP A 1 168 ? 26.951 59.598 18.017 1.00 19.59 168 ASP A O 1
ATOM 1359 N N . GLU A 1 169 ? 28.308 59.685 16.221 1.00 17.72 169 GLU A N 1
ATOM 1360 C CA . GLU A 1 169 ? 28.406 58.242 16.123 1.00 18.39 169 GLU A CA 1
ATOM 1361 C C . GLU A 1 169 ? 29.404 57.613 17.093 1.00 15.38 169 GLU A C 1
ATOM 1362 O O . GLU A 1 169 ? 29.556 56.397 17.094 1.00 18.17 169 GLU A O 1
ATOM 1368 N N . VAL A 1 170 ? 30.039 58.422 17.924 1.00 15.93 170 VAL A N 1
ATOM 1369 C CA . VAL A 1 170 ? 30.998 57.933 18.903 1.00 15.95 170 VAL A CA 1
ATOM 1370 C C . VAL A 1 170 ? 30.509 58.071 20.336 1.00 15.49 170 VAL A C 1
ATOM 1371 O O . VAL A 1 170 ? 30.081 59.152 20.746 1.00 19.22 170 VAL A O 1
ATOM 1375 N N . ASP A 1 171 ? 30.507 56.982 21.091 1.00 15.06 171 ASP A N 1
ATOM 1376 C CA . ASP A 1 171 ? 30.116 57.024 22.495 1.00 15.90 171 ASP A CA 1
ATOM 1377 C C . ASP A 1 171 ? 31.259 57.683 23.266 1.00 17.50 171 ASP A C 1
ATOM 1378 O O . ASP A 1 171 ? 32.227 56.960 23.537 1.00 17.05 171 ASP A O 1
ATOM 1383 N N . GLU A 1 172 ? 31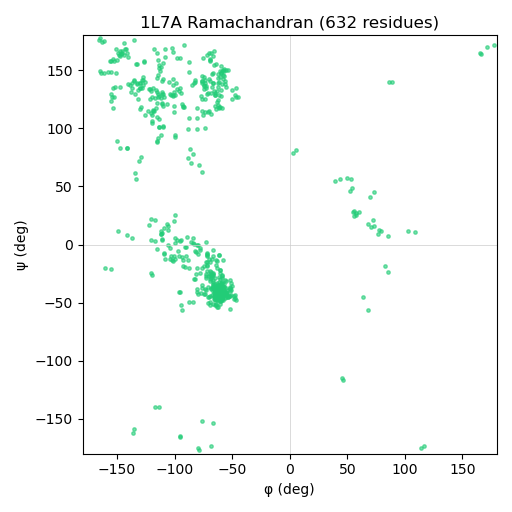.152 58.961 23.591 1.00 17.00 172 GLU A N 1
ATOM 1384 C CA . GLU A 1 17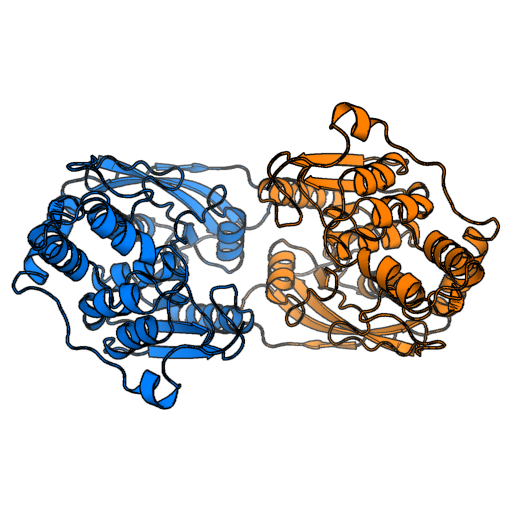2 ? 32.236 59.622 24.311 1.00 19.06 172 GLU A CA 1
ATOM 1385 C C . GLU A 1 172 ? 32.611 59.001 25.648 1.00 17.66 172 GLU A C 1
ATOM 1386 O O . GLU A 1 172 ? 33.693 59.323 26.151 1.00 17.95 172 GLU A O 1
ATOM 1392 N N . THR A 1 173 ? 31.787 58.106 26.183 1.00 16.54 173 THR A N 1
ATOM 1393 C CA . THR A 1 173 ? 32.085 57.473 27.453 1.00 15.99 173 THR A CA 1
ATOM 1394 C C . THR A 1 173 ? 32.876 56.177 27.289 1.00 15.53 173 THR A C 1
ATOM 1395 O O . THR A 1 173 ? 33.213 55.557 28.300 1.00 15.76 173 THR A O 1
ATOM 1399 N N . ARG A 1 174 ? 33.144 55.786 26.047 1.00 13.92 174 ARG A N 1
ATOM 1400 C CA . ARG A 1 174 ? 33.862 54.546 25.779 1.00 13.87 174 ARG A CA 1
ATOM 1401 C C . ARG A 1 174 ? 34.970 54.708 24.741 1.00 13.96 174 ARG A C 1
ATOM 1402 O O . ARG A 1 174 ? 34.983 54.053 23.700 1.00 14.82 174 ARG A O 1
ATOM 1410 N N . ILE A 1 175 ? 35.932 55.560 25.083 1.00 12.87 175 ILE A N 1
ATOM 1411 C CA . ILE A 1 175 ? 37.063 55.824 24.193 1.00 13.70 175 ILE A CA 1
ATOM 1412 C C . ILE A 1 175 ? 38.378 55.370 24.821 1.00 12.43 175 ILE A C 1
ATOM 1413 O O . ILE A 1 175 ? 38.634 55.665 25.981 1.00 14.39 175 ILE A O 1
ATOM 1418 N N . GLY A 1 176 ? 39.163 54.657 24.026 1.00 11.48 176 GLY A N 1
ATOM 1419 C CA . GLY A 1 176 ? 40.469 54.196 24.518 1.00 11.27 176 GLY A CA 1
ATOM 1420 C C . GLY A 1 176 ? 41.573 54.870 23.711 1.00 11.75 176 GLY A C 1
ATOM 1421 O O . GLY A 1 176 ? 41.365 55.422 22.638 1.00 11.45 176 GLY A O 1
ATOM 1422 N N . VAL A 1 177 ? 42.796 54.805 24.234 1.00 10.36 177 VAL A N 1
ATOM 1423 C CA . VAL A 1 177 ? 43.982 55.335 23.578 1.00 9.99 177 VAL A CA 1
ATOM 1424 C C . VAL A 1 177 ? 45.012 54.208 23.532 1.00 9.09 177 VAL A C 1
ATOM 1425 O O . VAL A 1 177 ? 45.141 53.434 24.482 1.00 8.66 177 VAL A O 1
ATOM 1429 N N . THR A 1 178 ? 45.733 54.139 22.414 1.00 8.79 178 THR A N 1
ATOM 1430 C CA . THR A 1 178 ? 46.748 53.085 22.279 1.00 8.12 178 THR A CA 1
ATOM 1431 C C . THR A 1 178 ? 47.842 53.490 21.295 1.00 9.38 178 THR A C 1
ATOM 1432 O O . THR A 1 178 ? 47.662 54.345 20.420 1.00 9.26 178 THR A O 1
ATOM 1436 N N . GLY A 1 179 ? 48.996 52.841 21.451 1.00 8.33 179 GLY A N 1
ATOM 1437 C CA . GLY A 1 179 ? 50.129 53.087 20.585 1.00 8.22 179 GLY A CA 1
ATOM 1438 C C . GLY A 1 179 ? 51.415 52.488 21.175 1.00 8.86 179 GLY A C 1
ATOM 1439 O O . GLY A 1 179 ? 51.424 52.197 22.366 1.00 9.10 179 GLY A O 1
ATOM 1440 N N . GLY A 1 180 ? 52.424 52.365 20.311 1.00 9.57 180 GLY A N 1
ATOM 1441 C CA . GLY A 1 180 ? 53.717 51.750 20.590 1.00 9.34 180 GLY A CA 1
ATOM 1442 C C . GLY A 1 180 ? 54.846 52.784 20.574 1.00 8.74 180 GLY A C 1
ATOM 1443 O O . GLY A 1 180 ? 54.794 53.801 19.894 1.00 8.79 180 GLY A O 1
ATOM 1444 N N . SER A 1 181 ? 55.880 52.516 21.392 1.00 8.67 181 SER A N 1
ATOM 1445 C CA . SER A 1 181 ? 56.991 53.457 21.465 1.00 8.59 181 SER A CA 1
ATOM 1446 C C . SER A 1 181 ? 56.486 54.895 21.604 1.00 7.75 181 SER A C 1
ATOM 1447 O O . SER A 1 181 ? 55.875 55.282 22.590 1.00 7.95 181 SER A O 1
ATOM 1450 N N . GLN A 1 182 ? 56.796 55.710 20.579 1.00 7.90 182 GLN A N 1
ATOM 1451 C CA . GLN A 1 182 ? 56.323 57.088 20.602 1.00 9.11 182 GLN A CA 1
ATOM 1452 C C . GLN A 1 182 ? 54.803 57.158 20.758 1.00 8.52 182 GLN A C 1
ATOM 1453 O O . GLN A 1 182 ? 54.268 57.973 21.500 1.00 8.27 182 GLN A O 1
ATOM 1459 N N . GLY A 1 183 ? 54.126 56.218 20.119 1.00 7.70 183 GLY A N 1
ATOM 1460 C CA . GLY A 1 183 ? 52.694 56.021 20.254 1.00 8.76 183 GLY A CA 1
ATOM 1461 C C . GLY A 1 183 ? 52.289 55.697 21.687 1.00 8.75 183 GLY A C 1
ATOM 1462 O O . GLY A 1 183 ? 51.205 56.077 22.129 1.00 8.99 183 GLY A O 1
ATOM 1463 N N . GLY A 1 184 ? 53.137 54.969 22.404 1.00 7.66 184 GLY A N 1
ATOM 1464 C CA . GLY A 1 184 ? 52.868 54.622 23.792 1.00 10.14 184 GLY A CA 1
ATOM 1465 C C . GLY A 1 184 ? 53.048 55.852 24.659 1.00 8.11 184 GLY A C 1
ATOM 1466 O O . GLY A 1 184 ? 52.345 56.045 25.655 1.00 8.37 184 GLY A O 1
ATOM 1467 N N . GLY A 1 185 ? 54.043 56.677 24.371 1.00 8.15 185 GLY A N 1
ATOM 1468 C CA . GLY A 1 185 ? 54.293 57.905 25.108 1.00 9.33 185 GLY A CA 1
ATOM 1469 C C . GLY A 1 185 ? 53.108 58.842 24.909 1.00 9.41 185 GLY A C 1
ATOM 1470 O O . GLY A 1 185 ? 52.637 59.446 25.872 1.00 9.06 185 GLY A O 1
ATOM 1471 N N . LEU A 1 186 ? 52.616 58.923 23.680 1.00 9.48 186 LEU A N 1
ATOM 1472 C CA . LEU A 1 186 ? 51.477 59.788 23.373 1.00 8.76 186 LEU A CA 1
ATOM 1473 C C . LEU A 1 186 ? 50.245 59.259 24.099 1.00 9.08 186 LEU A C 1
ATOM 1474 O O . LEU A 1 186 ? 49.433 60.047 24.566 1.00 9.95 186 LEU A O 1
ATOM 1479 N N . THR A 1 187 ? 50.106 57.959 24.172 1.00 9.03 187 THR A N 1
ATOM 1480 C CA . THR A 1 187 ? 48.990 57.309 24.861 1.00 8.89 187 THR A CA 1
ATOM 1481 C C . THR A 1 187 ? 48.942 57.735 26.313 1.00 10.89 187 THR A C 1
ATOM 1482 O O . THR A 1 187 ? 47.905 58.129 26.851 1.00 9.62 187 THR A O 1
ATOM 1486 N N . ILE A 1 188 ? 50.083 57.706 26.998 1.00 9.18 188 ILE A N 1
ATOM 1487 C CA . ILE A 1 188 ? 50.171 58.093 28.404 1.00 9.63 188 ILE A CA 1
ATOM 1488 C C . ILE A 1 188 ? 49.983 59.588 28.537 1.00 9.69 188 ILE A C 1
ATOM 1489 O O . ILE A 1 188 ? 49.271 60.008 29.446 1.00 9.64 188 ILE A O 1
ATOM 1494 N N . ALA A 1 189 ? 50.629 60.403 27.702 1.00 9.29 189 ALA A N 1
ATOM 1495 C CA . ALA A 1 189 ? 50.477 61.844 27.789 1.00 9.72 189 ALA A CA 1
ATOM 1496 C C . ALA A 1 189 ? 49.014 62.235 27.584 1.00 10.57 189 ALA A C 1
ATOM 1497 O O . ALA A 1 189 ? 48.546 63.102 28.313 1.00 9.93 189 ALA A O 1
ATOM 1499 N N . ALA A 1 190 ? 48.348 61.612 26.615 1.00 10.77 190 ALA A N 1
ATOM 1500 C CA . ALA A 1 190 ? 46.948 61.968 26.361 1.00 10.85 190 ALA A CA 1
ATOM 1501 C C . ALA A 1 190 ? 46.074 61.641 27.561 1.00 12.79 190 ALA A C 1
ATOM 1502 O O . ALA A 1 190 ? 45.194 62.432 27.919 1.00 13.31 190 ALA A O 1
ATOM 1504 N N . ALA A 1 191 ? 46.286 60.476 28.152 1.00 11.20 191 ALA A N 1
ATOM 1505 C CA . ALA A 1 191 ? 45.494 60.056 29.315 1.00 11.36 191 ALA A CA 1
ATOM 1506 C C . ALA A 1 191 ? 45.822 60.935 30.515 1.00 12.46 191 ALA A C 1
ATOM 1507 O O . ALA A 1 191 ? 44.988 61.085 31.422 1.00 14.99 191 ALA A O 1
ATOM 1509 N N . ALA A 1 192 ? 47.022 61.482 30.549 1.00 12.58 192 ALA A N 1
ATOM 1510 C CA . ALA A 1 192 ? 47.421 62.372 31.638 1.00 10.93 192 ALA A CA 1
ATOM 1511 C C . ALA A 1 192 ? 46.803 63.764 31.514 1.00 13.14 192 ALA A C 1
ATOM 1512 O O . ALA A 1 192 ? 46.412 64.392 32.507 1.00 15.40 192 ALA A O 1
ATOM 1514 N N . LEU A 1 193 ? 46.697 64.266 30.296 1.00 11.86 193 LEU A N 1
ATOM 1515 C CA . LEU A 1 193 ? 46.213 65.606 30.024 1.00 12.14 193 LEU A CA 1
ATOM 1516 C C . LEU A 1 193 ? 44.748 65.708 29.641 1.00 14.77 193 LEU A C 1
ATOM 1517 O O . LEU A 1 193 ? 44.243 66.823 29.546 1.00 16.66 193 LEU A O 1
ATOM 1522 N N . SER A 1 194 ? 44.065 64.596 29.484 1.00 14.84 194 SER A N 1
ATOM 1523 C CA . SER A 1 194 ? 42.659 64.582 29.111 1.00 14.19 194 SER A CA 1
ATOM 1524 C C . SER A 1 194 ? 41.875 63.562 29.923 1.00 15.41 194 SER A C 1
ATOM 1525 O O . SER A 1 194 ? 42.312 62.438 30.172 1.00 15.23 194 SER A O 1
ATOM 1528 N N . ASP A 1 195 ? 40.661 63.952 30.337 1.00 16.15 195 ASP A N 1
ATOM 1529 C CA . ASP A 1 195 ? 39.803 63.038 31.088 1.00 17.22 195 ASP A CA 1
ATOM 1530 C C . ASP A 1 195 ? 38.927 62.214 30.151 1.00 14.64 195 ASP A C 1
ATOM 1531 O O . ASP A 1 195 ? 38.169 61.322 30.566 1.00 15.26 195 ASP A O 1
ATOM 1536 N N . ILE A 1 196 ? 39.158 62.350 28.839 1.00 14.32 196 ILE A N 1
ATOM 1537 C CA . ILE A 1 196 ? 38.357 61.654 27.847 1.00 14.41 196 ILE A CA 1
ATOM 1538 C C . ILE A 1 196 ? 38.582 60.156 27.780 1.00 15.38 196 ILE A C 1
ATOM 1539 O O . ILE A 1 196 ? 37.617 59.398 27.854 1.00 14.91 196 ILE A O 1
ATOM 1544 N N . PRO A 1 197 ? 39.824 59.692 27.694 1.00 14.14 197 PRO A N 1
ATOM 1545 C CA . PRO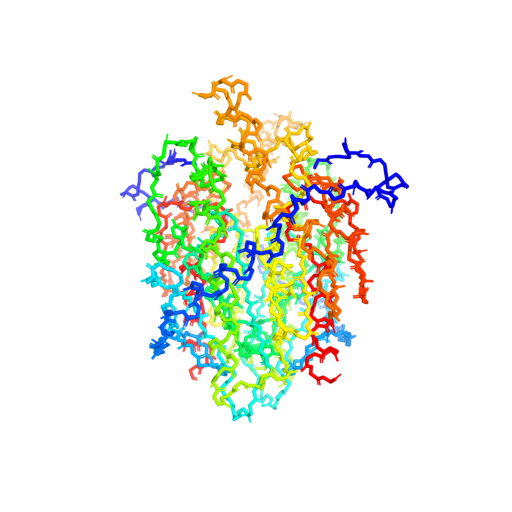 A 1 197 ? 40.104 58.276 27.622 1.00 15.32 197 PRO A CA 1
ATOM 1546 C C . PRO A 1 197 ? 39.574 57.486 28.808 1.00 12.89 197 PRO A C 1
ATOM 1547 O O . PRO A 1 197 ? 39.703 57.964 29.931 1.00 14.04 197 PRO A O 1
ATOM 1551 N N . LYS A 1 198 ? 38.999 56.325 28.563 1.00 14.36 198 LYS A N 1
ATOM 1552 C CA . LYS A 1 198 ? 38.518 55.459 29.628 1.00 14.80 198 LYS A CA 1
ATOM 1553 C C . LYS A 1 198 ? 39.460 54.290 29.878 1.00 13.73 198 LYS A C 1
ATOM 1554 O O . LYS A 1 198 ? 39.324 53.556 30.848 1.00 14.37 198 LYS A O 1
ATOM 1560 N N . ALA A 1 199 ? 40.448 54.087 28.991 1.00 12.15 199 ALA A N 1
ATOM 1561 C CA . ALA A 1 199 ? 41.382 52.986 29.101 1.00 12.23 199 ALA A CA 1
ATOM 1562 C C . ALA A 1 199 ? 42.554 53.296 28.180 1.00 11.91 199 ALA A C 1
ATOM 1563 O O . ALA A 1 199 ? 42.409 53.909 27.115 1.00 11.70 199 ALA A O 1
ATOM 1565 N N . ALA A 1 200 ? 43.738 52.822 28.570 1.00 10.53 200 ALA A N 1
ATOM 1566 C CA . ALA A 1 200 ? 44.943 53.052 27.798 1.00 9.45 200 ALA A CA 1
ATOM 1567 C C . ALA A 1 200 ? 45.815 51.807 27.679 1.00 10.83 200 ALA A C 1
ATOM 1568 O O . ALA A 1 200 ? 46.015 51.110 28.671 1.00 10.70 200 ALA A O 1
ATOM 1570 N N . VAL A 1 201 ? 46.283 51.559 26.463 1.00 9.04 201 VAL A N 1
ATOM 1571 C CA . VAL A 1 201 ? 47.181 50.431 26.233 1.00 8.66 201 VAL A CA 1
ATOM 1572 C C . VAL A 1 201 ? 48.421 51.000 25.545 1.00 9.21 201 VAL A C 1
ATOM 1573 O O . VAL A 1 201 ? 48.354 51.433 24.389 1.00 9.59 201 VAL A O 1
ATOM 1577 N N . ALA A 1 202 ? 49.532 50.972 26.278 1.00 8.98 202 ALA A N 1
ATOM 1578 C CA . ALA A 1 202 ? 50.781 51.498 25.748 1.00 8.19 202 ALA A CA 1
ATOM 1579 C C . ALA A 1 202 ? 51.861 50.444 25.592 1.00 8.53 202 ALA A C 1
ATOM 1580 O O . ALA A 1 202 ? 52.275 49.832 26.575 1.00 9.10 202 ALA A O 1
ATOM 1582 N N . ASP A 1 203 ? 52.293 50.207 24.349 1.00 7.60 203 ASP A N 1
ATOM 1583 C CA . ASP A 1 203 ? 53.463 49.367 24.112 1.00 8.90 203 ASP A CA 1
ATOM 1584 C C . ASP A 1 203 ? 54.768 50.107 24.419 1.00 8.96 203 ASP A C 1
ATOM 1585 O O . ASP A 1 203 ? 54.926 51.292 24.159 1.00 8.42 203 ASP A O 1
ATOM 1590 N N . TYR A 1 204 ? 55.713 49.365 25.029 1.00 7.57 204 TYR A N 1
ATOM 1591 C CA . TYR A 1 204 ? 56.990 49.972 25.397 1.00 8.07 204 TYR A CA 1
ATOM 1592 C C . TYR A 1 204 ? 57.005 51.478 25.125 1.00 8.22 204 TYR A C 1
ATOM 1593 O O . TYR A 1 204 ? 57.687 51.970 24.235 1.00 8.08 204 TYR A O 1
ATOM 1602 N N . PRO A 1 205 ? 56.452 52.277 26.026 1.00 7.72 205 PRO A N 1
ATOM 1603 C CA . PRO A 1 205 ? 56.376 53.709 25.804 1.00 8.28 205 PRO A CA 1
ATOM 1604 C C . PRO A 1 205 ? 57.689 54.445 25.795 1.00 8.00 205 PRO A C 1
ATOM 1605 O O . PRO A 1 205 ? 58.583 54.242 26.603 1.00 7.91 205 PRO A O 1
ATOM 1609 N N . TYR A 1 206 ? 57.818 55.323 24.823 1.00 7.37 206 TYR A N 1
ATOM 1610 C CA . TYR A 1 206 ? 58.937 56.224 24.604 1.00 6.93 206 TYR A CA 1
ATOM 1611 C C . TYR A 1 206 ? 58.689 57.548 25.298 1.00 7.64 206 TYR A C 1
ATOM 1612 O O . TYR A 1 206 ? 57.580 57.809 25.782 1.00 9.38 206 TYR A O 1
ATOM 1621 N N . LEU A 1 207 ? 59.666 58.436 25.356 1.00 8.05 207 LEU A N 1
ATOM 1622 C CA . LEU A 1 207 ? 59.598 59.753 25.957 1.00 7.59 207 LEU A CA 1
ATOM 1623 C C . LEU A 1 207 ? 59.487 59.657 27.477 1.00 8.60 207 LEU A C 1
ATOM 1624 O O . LEU A 1 207 ? 58.775 60.389 28.163 1.00 9.34 207 LEU A O 1
ATOM 1629 N N . SER A 1 208 ? 60.252 58.734 28.067 1.00 7.26 208 SER A N 1
ATOM 1630 C CA . SER A 1 208 ? 60.263 58.436 29.483 1.00 7.31 208 SER A CA 1
ATOM 1631 C C . SER A 1 208 ? 61.636 58.346 30.138 1.00 7.93 208 SER A C 1
ATOM 1632 O O . SER A 1 208 ? 62.547 57.701 29.622 1.00 8.33 208 SER A O 1
ATOM 1635 N N . ASN A 1 209 ? 61.775 59.005 31.286 1.00 7.37 209 ASN A N 1
ATOM 1636 C CA . ASN A 1 209 ? 62.998 58.992 32.077 1.00 7.97 209 ASN A CA 1
ATOM 1637 C C . ASN A 1 209 ? 64.204 59.392 31.245 1.00 8.83 209 ASN A C 1
ATOM 1638 O O . ASN A 1 209 ? 65.186 58.662 31.175 1.00 8.44 209 ASN A O 1
ATOM 1643 N N . PHE A 1 210 ? 64.114 60.585 30.651 1.00 8.72 210 PHE A N 1
ATOM 1644 C CA . PHE A 1 210 ? 65.184 61.046 29.764 1.00 8.37 210 PHE A CA 1
ATOM 1645 C C . PHE A 1 210 ? 66.595 60.995 30.321 1.00 7.52 210 PHE A C 1
ATOM 1646 O O . PHE A 1 210 ? 67.497 60.674 29.544 1.00 8.13 210 PHE A O 1
ATOM 1654 N N . GLU A 1 211 ? 66.817 61.301 31.595 1.00 8.12 211 GLU A N 1
ATOM 1655 C CA . GLU A 1 211 ? 68.164 61.272 32.142 1.00 9.88 211 GLU A CA 1
ATOM 1656 C C . GLU A 1 211 ? 68.786 59.881 32.040 1.00 9.84 211 GLU A C 1
ATOM 1657 O O . GLU A 1 211 ? 70.000 59.760 31.814 1.00 11.80 211 GLU A O 1
ATOM 1663 N N . ARG A 1 212 ? 67.984 58.846 32.267 1.00 7.77 212 ARG A N 1
ATOM 1664 C CA . ARG A 1 212 ? 68.485 57.486 32.165 1.00 9.22 212 ARG A CA 1
ATOM 1665 C C . ARG A 1 212 ? 68.557 57.049 30.707 1.00 9.71 212 ARG A C 1
ATOM 1666 O O . ARG A 1 212 ? 69.530 56.437 30.249 1.00 8.41 212 ARG A O 1
ATOM 1674 N N . ALA A 1 213 ? 67.516 57.393 29.939 1.00 8.79 213 ALA A N 1
ATOM 1675 C CA . ALA A 1 213 ? 67.448 56.986 28.530 1.00 7.87 213 ALA A CA 1
ATOM 1676 C C . ALA A 1 213 ? 68.681 57.326 27.706 1.00 8.21 213 ALA A C 1
ATOM 1677 O O . ALA A 1 213 ? 69.180 56.473 26.978 1.00 8.89 213 ALA A O 1
ATOM 1679 N N . ILE A 1 214 ? 69.183 58.543 27.878 1.00 8.26 214 ILE A N 1
ATOM 1680 C CA . ILE A 1 214 ? 70.331 58.964 27.069 1.00 8.70 214 ILE A CA 1
ATOM 1681 C C . ILE A 1 214 ? 71.627 58.276 27.457 1.00 10.17 214 ILE A C 1
ATOM 1682 O O . ILE A 1 214 ? 72.593 58.313 26.695 1.00 9.27 214 ILE A O 1
ATOM 1687 N N . ASP A 1 215 ? 71.650 57.647 28.628 1.00 9.32 215 ASP A N 1
ATOM 1688 C CA . ASP A 1 215 ? 72.820 56.947 29.116 1.00 9.20 215 ASP A CA 1
ATOM 1689 C C . ASP A 1 215 ? 72.733 55.439 28.945 1.00 10.66 215 ASP A C 1
ATOM 1690 O O . ASP A 1 215 ? 73.771 54.770 29.065 1.00 10.52 215 ASP A O 1
ATOM 1695 N N . VAL A 1 216 ? 71.559 54.890 28.664 1.00 8.16 216 VAL A N 1
ATOM 1696 C CA . VAL A 1 216 ? 71.396 53.449 28.522 1.00 9.49 216 VAL A CA 1
ATOM 1697 C C . VAL A 1 216 ? 70.886 52.989 27.170 1.00 9.56 216 VAL A C 1
ATOM 1698 O O . VAL A 1 216 ? 71.166 51.840 26.797 1.00 11.77 216 VAL A O 1
ATOM 1702 N N . ALA A 1 217 ? 70.170 53.825 26.413 1.00 8.11 217 ALA A N 1
ATOM 1703 C CA . ALA A 1 217 ? 69.688 53.398 25.102 1.00 8.67 217 ALA A CA 1
ATOM 1704 C C . ALA A 1 217 ? 70.885 53.088 24.208 1.00 10.24 217 ALA A C 1
ATOM 1705 O O . ALA A 1 217 ? 71.908 53.773 24.307 1.00 10.14 217 ALA A O 1
ATOM 1707 N N . LEU A 1 218 ? 70.747 52.119 23.311 1.00 10.47 218 LEU A N 1
ATOM 1708 C CA . LEU A 1 218 ? 71.844 51.727 22.433 1.00 9.26 218 LEU A CA 1
ATOM 1709 C C . LEU A 1 218 ? 71.480 51.887 20.962 1.00 11.01 218 LEU A C 1
ATOM 1710 O O . LEU A 1 218 ? 72.226 51.567 20.045 1.00 14.10 218 LEU A O 1
ATOM 1715 N N . GLU A 1 219 ? 70.291 52.428 20.730 1.00 10.14 219 GLU A N 1
ATOM 1716 C CA . GLU A 1 219 ? 69.758 52.666 19.403 1.00 11.02 219 GLU A CA 1
ATOM 1717 C C . GLU A 1 219 ? 68.964 53.970 19.394 1.00 10.45 219 GLU A C 1
ATOM 1718 O O . GLU A 1 219 ? 68.732 54.611 20.416 1.00 9.32 219 GLU A O 1
ATOM 1724 N N . GLN A 1 220 ? 68.665 54.383 18.159 1.00 10.20 220 GLN A N 1
ATOM 1725 C CA . GLN A 1 220 ? 67.909 55.626 18.302 1.00 10.88 220 GLN A CA 1
ATOM 1726 C C . GLN A 1 220 ? 66.532 55.377 18.922 1.00 11.49 220 GLN A C 1
ATOM 1727 O O . GLN A 1 220 ? 66.216 54.289 19.385 1.00 10.82 220 GLN A O 1
ATOM 1733 N N . PRO A 1 221 ? 65.711 56.446 18.961 1.00 14.28 221 PRO A N 1
ATOM 1734 C CA . PRO A 1 221 ? 66.126 57.772 18.540 1.00 10.02 221 PRO A CA 1
ATOM 1735 C C . PRO A 1 221 ? 66.594 58.612 19.734 1.00 8.17 221 PRO A C 1
ATOM 1736 O O . PRO A 1 221 ? 66.897 59.792 19.625 1.00 8.18 221 PRO A O 1
ATOM 1740 N N . TYR A 1 222 ? 66.602 57.968 20.918 1.00 7.51 222 TYR A N 1
ATOM 1741 C CA . TYR A 1 222 ? 66.932 58.690 22.144 1.00 8.41 222 TYR A CA 1
ATOM 1742 C C . TYR A 1 222 ? 68.226 59.503 22.018 1.00 7.43 222 TYR A C 1
ATOM 1743 O O . TYR A 1 222 ? 68.350 60.607 22.532 1.00 7.77 222 TYR A O 1
ATOM 1752 N N . LEU A 1 223 ? 69.068 58.810 21.258 1.00 7.85 223 LEU A N 1
ATOM 1753 C CA . LEU A 1 223 ? 70.440 59.256 21.003 1.00 7.89 223 LEU A CA 1
ATOM 1754 C C . LEU A 1 223 ? 70.532 60.529 20.183 1.00 6.84 223 LEU A C 1
ATOM 1755 O O . LEU A 1 223 ? 71.625 61.077 20.059 1.00 7.96 223 LEU A O 1
ATOM 1760 N N . GLU A 1 224 ? 69.423 61.012 19.611 1.00 6.50 224 GLU A N 1
ATOM 1761 C CA . GLU A 1 224 ? 69.437 62.291 18.932 1.00 7.54 224 GLU A CA 1
ATOM 1762 C C . GLU A 1 224 ? 69.796 63.355 19.965 1.00 8.18 224 GLU A C 1
ATOM 1763 O O . GLU A 1 224 ? 70.316 64.416 19.620 1.00 7.72 224 GLU A O 1
ATOM 1769 N N . ILE A 1 225 ? 69.398 63.164 21.224 1.00 6.73 225 ILE A N 1
ATOM 1770 C CA . ILE A 1 225 ? 69.689 64.126 22.287 1.00 8.09 225 ILE A CA 1
ATOM 1771 C C . ILE A 1 225 ? 71.200 64.259 22.437 1.00 8.32 225 ILE A C 1
ATOM 1772 O O . ILE A 1 225 ? 71.806 65.323 22.480 1.00 8.20 225 ILE A O 1
ATOM 1777 N N . ASN A 1 226 ? 71.860 63.104 22.569 1.00 7.32 226 ASN A N 1
ATOM 1778 C CA . ASN A 1 226 ? 73.318 63.011 22.662 1.00 7.32 226 ASN A CA 1
ATOM 1779 C C . ASN A 1 226 ? 73.920 63.703 21.448 1.00 8.17 226 ASN A C 1
ATOM 1780 O O . ASN A 1 226 ? 74.874 64.468 21.560 1.00 9.20 226 ASN A O 1
ATOM 1785 N N . SER A 1 227 ? 73.387 63.436 20.259 1.00 6.90 227 SER A N 1
ATOM 1786 C CA . SER A 1 227 ? 73.889 64.054 19.028 1.00 7.46 227 SER A CA 1
ATOM 1787 C C . SER A 1 227 ? 73.812 65.566 19.089 1.00 8.36 227 SER A C 1
ATOM 1788 O O . SER A 1 227 ? 74.679 66.263 18.550 1.00 10.18 227 SER A O 1
ATOM 1791 N N . PHE A 1 228 ? 72.722 66.108 19.627 1.00 7.26 228 PHE A N 1
ATOM 1792 C CA . PHE A 1 228 ? 72.559 67.544 19.768 1.00 8.91 228 PHE A CA 1
ATOM 1793 C C . PHE A 1 228 ? 73.596 68.095 20.723 1.00 8.59 228 PHE A C 1
ATOM 1794 O O . PHE A 1 228 ? 74.148 69.167 20.437 1.00 7.67 228 PHE A O 1
ATOM 1802 N N . PHE A 1 229 ? 73.926 67.408 21.811 1.00 6.42 229 PHE A N 1
ATOM 1803 C CA . PHE A 1 229 ? 74.932 67.906 22.754 1.00 7.96 229 PHE A CA 1
ATOM 1804 C C . PHE A 1 229 ? 76.300 67.858 22.101 1.00 7.86 229 PHE A C 1
ATOM 1805 O O . PHE A 1 229 ? 77.151 68.661 22.478 1.00 8.26 229 PHE A O 1
ATOM 1813 N N . ARG A 1 230 ? 76.561 66.933 21.182 1.00 7.73 230 ARG A N 1
ATOM 1814 C CA . ARG A 1 230 ? 77.840 66.904 20.488 1.00 9.32 230 ARG A CA 1
ATOM 1815 C C . ARG A 1 230 ? 77.970 68.148 19.608 1.00 10.10 230 ARG A C 1
ATOM 1816 O O . ARG A 1 230 ? 79.070 68.679 19.461 1.00 11.20 230 ARG A O 1
ATOM 1824 N N . ARG A 1 231 ? 76.853 68.571 19.010 1.00 9.27 231 ARG A N 1
ATOM 1825 C CA . ARG A 1 231 ? 76.900 69.710 18.093 1.00 9.58 231 ARG A CA 1
ATOM 1826 C C . ARG A 1 231 ? 76.690 71.071 18.728 1.00 8.11 231 ARG A C 1
ATOM 1827 O O . ARG A 1 231 ? 76.943 72.088 18.090 1.00 10.75 231 ARG A O 1
ATOM 1835 N N . ASN A 1 232 ? 76.283 71.085 19.988 1.00 8.90 232 ASN A N 1
ATOM 1836 C CA . ASN A 1 232 ? 75.993 72.302 20.735 1.00 8.69 232 ASN A CA 1
ATOM 1837 C C . ASN A 1 232 ? 76.530 71.972 22.123 1.00 8.82 232 ASN A C 1
ATOM 1838 O O . ASN A 1 232 ? 75.756 71.553 22.978 1.00 10.35 232 ASN A O 1
ATOM 1843 N N . GLY A 1 233 ? 77.827 72.143 22.325 1.00 9.80 233 GLY A N 1
ATOM 1844 C CA . GLY A 1 233 ? 78.482 71.737 23.551 1.00 9.68 233 GLY A CA 1
ATOM 1845 C C . GLY A 1 233 ? 78.506 72.572 24.806 1.00 11.66 233 GLY A C 1
ATOM 1846 O O . GLY A 1 233 ? 79.084 72.094 25.779 1.00 12.09 233 GLY A O 1
ATOM 1847 N N . SER A 1 234 ? 77.885 73.737 24.770 1.00 11.06 234 SER A N 1
ATOM 1848 C CA . SER A 1 234 ? 77.867 74.573 25.970 1.00 14.73 234 SER A CA 1
ATOM 1849 C C . SER A 1 234 ? 77.212 73.854 27.124 1.00 13.77 234 SER A C 1
ATOM 1850 O O . SER A 1 234 ? 76.140 73.268 26.970 1.00 13.47 234 SER A O 1
ATOM 1853 N N . PRO A 1 235 ? 77.821 73.875 28.304 1.00 14.11 235 PRO A N 1
ATOM 1854 C CA . PRO A 1 235 ? 77.236 73.249 29.479 1.00 13.08 235 PRO A CA 1
ATOM 1855 C C . PRO A 1 235 ? 75.835 73.738 29.767 1.00 13.65 235 PRO A C 1
ATOM 1856 O O . PRO A 1 235 ? 74.947 72.968 30.152 1.00 13.06 235 PRO A O 1
ATOM 1860 N N . GLU A 1 236 ? 75.547 75.023 29.602 1.00 13.34 236 GLU A N 1
ATOM 1861 C CA . GLU A 1 236 ? 74.252 75.623 29.860 1.00 14.46 236 GLU A CA 1
ATOM 1862 C C . GLU A 1 236 ? 73.235 75.041 28.887 1.00 12.65 236 GLU A C 1
ATOM 1863 O O . GLU A 1 236 ? 72.070 74.889 29.259 1.00 13.52 236 GLU A O 1
ATOM 1869 N N . THR A 1 237 ? 73.652 74.775 27.654 1.00 13.18 237 THR A N 1
ATOM 1870 C CA . THR A 1 237 ? 72.735 74.214 26.670 1.00 10.84 237 THR A CA 1
ATOM 1871 C C . THR A 1 237 ? 72.197 72.860 27.106 1.00 10.83 237 THR A C 1
ATOM 1872 O O . THR A 1 237 ? 71.006 72.542 26.976 1.00 10.70 237 THR A O 1
ATOM 1876 N N . GLU A 1 238 ? 73.083 72.032 27.678 1.00 10.52 238 GLU A N 1
ATOM 1877 C CA . GLU A 1 238 ? 72.698 70.705 28.150 1.00 10.65 238 GLU A CA 1
ATOM 1878 C C . GLU A 1 238 ? 71.692 70.823 29.297 1.00 10.49 238 GLU A C 1
ATOM 1879 O O . GLU A 1 238 ? 70.671 70.141 29.339 1.00 9.92 238 GLU A O 1
ATOM 1885 N N . VAL A 1 239 ? 71.998 71.692 30.263 1.00 10.48 239 VAL A N 1
ATOM 1886 C CA . VAL A 1 239 ? 71.080 71.913 31.385 1.00 11.53 239 VAL A CA 1
ATOM 1887 C C . VAL A 1 239 ? 69.715 72.386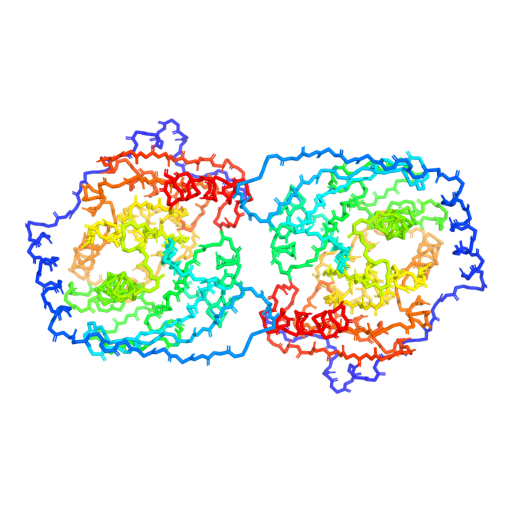 30.897 1.00 10.05 239 VAL A C 1
ATOM 1888 O O . VAL A 1 239 ? 68.681 71.856 31.334 1.00 11.50 239 VAL A O 1
ATOM 1892 N N . GLN A 1 240 ? 69.690 73.344 29.977 1.00 10.00 240 GLN A N 1
ATOM 1893 C CA . GLN A 1 240 ? 68.419 73.856 29.469 1.00 10.14 240 GLN A CA 1
ATOM 1894 C C . GLN A 1 240 ? 67.653 72.766 28.730 1.00 9.07 240 GLN A C 1
ATOM 1895 O O . GLN A 1 240 ? 66.445 72.651 28.919 1.00 9.75 240 GLN A O 1
ATOM 1901 N N . ALA A 1 241 ? 68.321 72.017 27.854 1.00 8.98 241 ALA A N 1
ATOM 1902 C CA . ALA A 1 241 ? 67.617 70.974 27.122 1.00 10.36 241 ALA A CA 1
ATOM 1903 C C . ALA A 1 241 ? 67.010 69.923 28.042 1.00 8.52 241 ALA A C 1
ATOM 1904 O O . ALA A 1 241 ? 65.888 69.485 27.809 1.00 9.49 241 ALA A O 1
ATOM 1906 N N . MET A 1 242 ? 67.727 69.489 29.083 1.00 7.97 242 MET A N 1
ATOM 1907 C CA . MET A 1 242 ? 67.165 68.485 29.997 1.00 9.75 242 MET A CA 1
ATOM 1908 C C . MET A 1 242 ? 65.958 69.067 30.736 1.00 8.84 242 MET A C 1
ATOM 1909 O O . MET A 1 242 ? 64.980 68.365 30.998 1.00 9.45 242 MET A O 1
ATOM 1914 N N . LYS A 1 243 ? 66.043 70.355 31.097 1.00 9.12 243 LYS A N 1
ATOM 1915 C CA . LYS A 1 243 ? 64.925 71.024 31.755 1.00 9.61 243 LYS A CA 1
ATOM 1916 C C . LYS A 1 243 ? 63.711 71.019 30.817 1.00 9.37 243 LYS A C 1
ATOM 1917 O O . LYS A 1 243 ? 62.637 70.625 31.288 1.00 11.36 243 LYS A O 1
ATOM 1923 N N . THR A 1 244 ? 63.905 71.393 29.534 1.00 10.26 244 THR A N 1
ATOM 1924 C CA . THR A 1 244 ? 62.688 71.354 28.697 1.00 10.48 244 THR A CA 1
ATOM 1925 C C . THR A 1 244 ? 62.159 69.932 28.565 1.00 10.26 244 THR A C 1
ATOM 1926 O O . THR A 1 244 ? 60.941 69.785 28.656 1.00 9.40 244 THR A O 1
ATOM 1930 N N . LEU A 1 245 ? 63.035 68.951 28.403 1.00 8.99 245 LEU A N 1
ATOM 1931 C CA . LEU A 1 245 ? 62.512 67.583 28.285 1.00 9.70 245 LEU A CA 1
ATOM 1932 C C . LEU A 1 245 ? 61.698 67.170 29.503 1.00 8.33 245 LEU A C 1
ATOM 1933 O O . LEU A 1 245 ? 60.758 66.379 29.376 1.00 9.14 245 LEU A O 1
ATOM 1938 N N . SER A 1 246 ? 62.066 67.650 30.690 1.00 9.90 246 SER A N 1
ATOM 1939 C CA . SER A 1 246 ? 61.355 67.249 31.901 1.00 9.01 246 SER A CA 1
ATOM 1940 C C . SER A 1 246 ? 59.877 67.622 31.866 1.00 10.07 246 SER A C 1
ATOM 1941 O O . SER A 1 246 ? 59.101 66.968 32.545 1.00 11.08 246 SER A O 1
ATOM 1944 N N . TYR A 1 247 ? 59.498 68.597 31.054 1.00 10.45 247 TYR A N 1
ATOM 1945 C CA . TYR A 1 247 ? 58.076 68.951 30.978 1.00 9.99 247 TYR A CA 1
ATOM 1946 C C . TYR A 1 247 ? 57.272 67.948 30.162 1.00 10.77 247 TYR A C 1
ATOM 1947 O O . TYR A 1 247 ? 56.044 67.868 30.253 1.00 11.39 247 TYR A O 1
ATOM 1956 N N . PHE A 1 248 ? 57.960 67.179 29.317 1.00 9.92 248 PHE A N 1
ATOM 1957 C CA . PHE A 1 248 ? 57.315 66.211 28.438 1.00 9.75 248 PHE A CA 1
ATOM 1958 C C . PHE A 1 248 ? 57.559 64.761 28.815 1.00 10.25 248 PHE A C 1
ATOM 1959 O O . PHE A 1 248 ? 56.940 63.838 28.294 1.00 11.69 248 PHE A O 1
ATOM 1967 N N . ASP A 1 249 ? 58.430 64.535 29.792 1.00 8.77 249 ASP A N 1
ATOM 1968 C CA . ASP A 1 249 ? 58.755 63.197 30.275 1.00 9.00 249 ASP A CA 1
ATOM 1969 C C . ASP A 1 249 ? 57.497 62.530 30.817 1.00 8.65 249 ASP A C 1
ATOM 1970 O O . ASP A 1 249 ? 56.945 63.021 31.815 1.00 9.34 249 ASP A O 1
ATOM 1975 N N . ILE A 1 250 ? 57.069 61.410 30.236 1.00 9.41 250 ILE A N 1
ATOM 1976 C CA . ILE A 1 250 ? 55.850 60.754 30.691 1.00 8.96 250 ILE A CA 1
ATOM 1977 C C . ILE A 1 250 ? 55.967 60.262 32.129 1.00 8.97 250 ILE A C 1
ATOM 1978 O O . ILE A 1 250 ? 54.898 60.051 32.706 1.00 11.29 250 ILE A O 1
ATOM 1983 N N . MET A 1 251 ? 57.167 60.088 32.675 1.00 9.49 251 MET A N 1
ATOM 1984 C CA . MET A 1 251 ? 57.219 59.654 34.073 1.00 10.84 251 MET A CA 1
ATOM 1985 C C . MET A 1 251 ? 56.726 60.793 34.955 1.00 11.82 251 MET A C 1
ATOM 1986 O O . MET A 1 251 ? 56.213 60.503 36.036 1.00 11.56 251 MET A O 1
ATOM 1991 N N . ASN A 1 252 ? 56.827 62.033 34.535 1.00 10.69 252 ASN A N 1
ATOM 1992 C CA . ASN A 1 252 ? 56.357 63.185 35.277 1.00 10.04 252 ASN A CA 1
ATOM 1993 C C . ASN A 1 252 ? 54.859 63.385 35.082 1.00 12.80 252 ASN A C 1
ATOM 1994 O O . ASN A 1 252 ? 54.214 64.015 35.912 1.00 14.31 252 ASN A O 1
ATOM 1999 N N . LEU A 1 253 ? 54.325 62.911 33.971 1.00 11.06 253 LEU A N 1
ATOM 2000 C CA . LEU A 1 253 ? 52.898 63.023 33.698 1.00 10.27 253 LEU A CA 1
ATOM 2001 C C . LEU A 1 253 ? 52.117 61.832 34.203 1.00 10.50 253 LEU A C 1
ATOM 2002 O O . LEU A 1 253 ? 50.913 61.944 34.423 1.00 12.32 253 LEU A O 1
ATOM 2007 N N . ALA A 1 254 ? 52.790 60.710 34.437 1.00 10.74 254 ALA A N 1
ATOM 2008 C CA . ALA A 1 254 ? 52.122 59.481 34.844 1.00 10.91 254 ALA A CA 1
ATOM 2009 C C . ALA A 1 254 ? 51.176 59.549 36.036 1.00 11.26 254 ALA A C 1
ATOM 2010 O O . ALA A 1 254 ? 50.142 58.891 35.937 1.00 12.95 254 ALA A O 1
ATOM 2012 N N . ASP A 1 255 ? 51.536 60.301 37.064 1.00 13.23 255 ASP A N 1
ATOM 2013 C CA . ASP A 1 255 ? 50.661 60.351 38.238 1.00 13.97 255 ASP A CA 1
ATOM 2014 C C . ASP A 1 255 ? 49.328 61.020 37.950 1.00 14.64 255 ASP A C 1
ATOM 2015 O O . ASP A 1 255 ? 48.466 60.995 38.837 1.00 14.67 255 ASP A O 1
ATOM 2020 N N . ARG A 1 256 ? 49.132 61.553 36.756 1.00 11.74 256 ARG A N 1
ATOM 2021 C CA . ARG A 1 256 ? 47.863 62.194 36.423 1.00 11.83 256 ARG A CA 1
ATOM 2022 C C . ARG A 1 256 ? 46.874 61.237 35.771 1.00 13.46 256 ARG A C 1
ATOM 2023 O O . ARG A 1 256 ? 45.689 61.572 35.645 1.00 14.23 256 ARG A O 1
ATOM 2031 N N . VAL A 1 257 ? 47.342 60.071 35.343 1.00 10.81 257 VAL A N 1
ATOM 2032 C CA . VAL A 1 257 ? 46.485 59.091 34.691 1.00 11.60 257 VAL A CA 1
ATOM 2033 C C . VAL A 1 257 ? 45.571 58.428 35.714 1.00 10.50 257 VAL A C 1
ATOM 2034 O O . VAL A 1 257 ? 46.088 57.922 36.707 1.00 13.66 257 VAL A O 1
ATOM 2038 N N . LYS A 1 258 ? 44.261 58.454 35.493 1.00 11.42 258 LYS A N 1
ATOM 2039 C CA . LYS A 1 258 ? 43.342 57.861 36.445 1.00 13.14 258 LYS A CA 1
ATOM 2040 C C . LYS A 1 258 ? 42.435 56.783 35.893 1.00 13.58 258 LYS A C 1
ATOM 2041 O O . LYS A 1 258 ? 41.545 56.345 36.618 1.00 16.28 258 LYS A O 1
ATOM 2047 N N . VAL A 1 259 ? 42.746 56.221 34.733 1.00 10.92 259 VAL A N 1
ATOM 2048 C CA . VAL A 1 259 ? 41.950 55.156 34.140 1.00 10.91 259 VAL A CA 1
ATOM 2049 C C . VAL A 1 259 ? 42.873 53.946 34.049 1.00 10.22 259 VAL A C 1
ATOM 2050 O O . VAL A 1 259 ? 44.076 54.097 34.281 1.00 11.07 259 VAL A O 1
ATOM 2054 N N . PRO A 1 260 ? 42.342 52.785 33.769 1.00 9.34 260 PRO A N 1
ATOM 2055 C CA . PRO A 1 260 ? 43.131 51.573 33.677 1.00 9.36 260 PRO A CA 1
ATOM 2056 C C . PRO A 1 260 ? 44.157 51.670 32.560 1.00 9.99 260 PRO A C 1
ATOM 2057 O O . PRO A 1 260 ? 43.941 52.177 31.455 1.00 10.53 260 PRO A O 1
ATOM 2061 N N . VAL A 1 261 ? 45.333 51.153 32.891 1.00 9.92 261 VAL A N 1
ATOM 2062 C CA . VAL A 1 261 ? 46.449 51.122 31.950 1.00 9.16 261 VAL A CA 1
ATOM 2063 C C . VAL A 1 261 ? 47.040 49.725 31.845 1.00 8.64 261 VAL A C 1
ATOM 2064 O O . VAL A 1 261 ? 47.271 48.999 32.811 1.00 10.01 261 VAL A O 1
ATOM 2068 N N . LEU A 1 262 ? 47.287 49.320 30.606 1.00 9.24 262 LEU A N 1
ATOM 2069 C CA . LEU A 1 262 ? 47.933 48.062 30.244 1.00 8.53 262 LEU A CA 1
ATOM 2070 C C . LEU A 1 262 ? 49.198 48.463 29.466 1.00 7.98 262 LEU A C 1
ATOM 2071 O O . LEU A 1 262 ? 49.112 49.254 28.523 1.00 9.39 262 LEU A O 1
ATOM 2076 N N . MET A 1 263 ? 50.354 47.951 29.901 1.00 8.26 263 MET A N 1
ATOM 2077 C CA . MET A 1 263 ? 51.612 48.355 29.263 1.00 8.85 263 MET A CA 1
ATOM 2078 C C . MET A 1 263 ? 52.453 47.130 28.964 1.00 7.89 263 MET A C 1
ATOM 2079 O O . MET A 1 263 ? 52.292 46.127 29.657 1.00 7.74 263 MET A O 1
ATOM 2084 N N . SER A 1 264 ? 53.343 47.224 27.971 1.00 8.85 264 SER A N 1
ATOM 2085 C CA . SER A 1 264 ? 54.222 46.098 27.684 1.00 7.60 264 SER A CA 1
ATOM 2086 C C . SER A 1 264 ? 55.684 46.525 27.669 1.00 7.18 264 SER A C 1
ATOM 2087 O O . SER A 1 264 ? 55.996 47.692 27.511 1.00 8.10 264 SER A O 1
ATOM 2090 N N . ILE A 1 265 ? 56.580 45.560 27.872 1.00 7.58 265 ILE A N 1
ATOM 2091 C CA . ILE A 1 265 ? 58.010 45.794 27.791 1.00 9.08 265 ILE A CA 1
ATOM 2092 C C . ILE A 1 265 ? 58.709 44.486 27.467 1.00 7.95 265 ILE A C 1
ATOM 2093 O O . ILE A 1 265 ? 58.441 43.428 28.048 1.00 8.49 265 ILE A O 1
ATOM 2098 N N . GLY A 1 266 ? 59.564 44.505 26.458 1.00 8.35 266 GLY A N 1
ATOM 2099 C CA . GLY A 1 266 ? 60.419 43.415 26.021 1.00 8.16 266 GLY A CA 1
ATOM 2100 C C . GLY A 1 266 ? 61.762 43.642 26.731 1.00 8.87 266 GLY A C 1
ATOM 2101 O O . GLY A 1 266 ? 62.326 44.747 26.647 1.00 9.21 266 GLY A O 1
ATOM 2102 N N . LEU A 1 267 ? 62.304 42.614 27.374 1.00 7.38 267 LEU A N 1
ATOM 2103 C CA . LEU A 1 267 ? 63.544 42.797 28.127 1.00 9.04 267 LEU A CA 1
ATOM 2104 C C . LEU A 1 267 ? 64.789 42.978 27.283 1.00 8.56 267 LEU A C 1
ATOM 2105 O O . LEU A 1 267 ? 65.765 43.433 27.886 1.00 10.12 267 LEU A O 1
ATOM 2110 N N . ILE A 1 268 ? 64.737 42.772 25.981 1.00 9.33 268 ILE A N 1
ATOM 2111 C CA . ILE A 1 268 ? 65.935 43.005 25.178 1.00 9.50 268 ILE A CA 1
ATOM 2112 C C . ILE A 1 268 ? 65.804 44.283 24.364 1.00 10.07 268 ILE A C 1
ATOM 2113 O O . ILE A 1 268 ? 66.602 44.524 23.452 1.00 11.61 268 ILE A O 1
ATOM 2118 N N . ASP A 1 269 ? 64.857 45.151 24.693 1.00 8.47 269 ASP A N 1
ATOM 2119 C CA . ASP A 1 269 ? 64.604 46.392 23.979 1.00 8.04 269 ASP A CA 1
ATOM 2120 C C . ASP A 1 269 ? 65.708 47.408 24.205 1.00 6.46 269 ASP A C 1
ATOM 2121 O O . ASP A 1 269 ? 65.805 47.955 25.309 1.00 9.33 269 ASP A O 1
ATOM 2126 N N . LYS A 1 270 ? 66.437 47.734 23.142 1.00 8.85 270 LYS A N 1
ATOM 2127 C CA . LYS A 1 270 ? 67.520 48.709 23.250 1.00 9.28 270 LYS A CA 1
ATOM 2128 C C . LYS A 1 270 ? 67.124 50.088 22.763 1.00 8.42 270 LYS A C 1
ATOM 2129 O O . LYS A 1 270 ? 67.947 51.010 22.839 1.00 10.13 270 LYS A O 1
ATOM 2135 N N . VAL A 1 271 ? 65.882 50.267 22.339 1.00 8.89 271 VAL A N 1
ATOM 2136 C CA . VAL A 1 271 ? 65.393 51.578 21.877 1.00 8.21 271 VAL A CA 1
ATOM 2137 C C . VAL A 1 271 ? 64.717 52.308 23.029 1.00 8.22 271 VAL A C 1
ATOM 2138 O O . VAL A 1 271 ? 64.962 53.464 23.354 1.00 8.82 271 VAL A O 1
ATOM 2142 N N . THR A 1 272 ? 63.771 51.614 23.675 1.00 7.93 272 THR A N 1
ATOM 2143 C CA . THR A 1 272 ? 63.083 52.086 24.877 1.00 7.93 272 THR A CA 1
ATOM 2144 C C . THR A 1 272 ? 63.518 51.089 25.944 1.00 7.73 272 THR A C 1
ATOM 2145 O O . THR A 1 272 ? 62.862 50.052 26.160 1.00 8.73 272 THR A O 1
ATOM 2149 N N . PRO A 1 273 ? 64.621 51.350 26.630 1.00 8.16 273 PRO A N 1
ATOM 2150 C CA . PRO A 1 273 ? 65.167 50.397 27.579 1.00 7.70 273 PRO A CA 1
ATOM 2151 C C . PRO A 1 273 ? 64.162 50.053 28.652 1.00 7.94 273 PRO A C 1
ATOM 2152 O O . PRO A 1 273 ? 63.422 50.938 29.111 1.00 7.99 273 PRO A O 1
ATOM 2156 N N . PRO A 1 274 ? 64.177 48.818 29.118 1.00 7.41 274 PRO A N 1
ATOM 2157 C CA . PRO A 1 274 ? 63.234 48.395 30.148 1.00 7.46 274 PRO A CA 1
ATOM 2158 C C . PRO A 1 274 ? 63.199 49.330 31.337 1.00 8.32 274 PRO A C 1
ATOM 2159 O O . PRO A 1 274 ? 62.110 49.629 31.839 1.00 7.69 274 PRO A O 1
ATOM 2163 N N . SER A 1 275 ? 64.358 49.791 31.826 1.00 7.51 275 SER A N 1
ATOM 2164 C CA . SER A 1 275 ? 64.378 50.704 32.960 1.00 7.84 275 SER A CA 1
ATOM 2165 C C . SER A 1 275 ? 63.520 51.939 32.719 1.00 8.48 275 SER A C 1
ATOM 2166 O O . SER A 1 275 ? 62.773 52.356 33.601 1.00 8.24 275 SER A O 1
ATOM 2169 N N . THR A 1 276 ? 63.576 52.514 31.526 1.00 7.41 276 THR A N 1
ATOM 2170 C CA . THR A 1 276 ? 62.809 53.713 31.233 1.00 8.29 276 THR A CA 1
ATOM 2171 C C . THR A 1 276 ? 61.308 53.432 31.233 1.00 7.17 276 THR A C 1
ATOM 2172 O O . THR A 1 276 ? 60.530 54.309 31.644 1.00 8.87 276 THR A O 1
ATOM 2176 N N . VAL A 1 277 ? 60.924 52.237 30.785 1.00 7.29 277 VAL A N 1
ATOM 2177 C CA . VAL A 1 277 ? 59.498 51.891 30.781 1.00 7.74 277 VAL A CA 1
ATOM 2178 C C . VAL A 1 277 ? 59.020 51.599 32.190 1.00 8.42 277 VAL A C 1
ATOM 2179 O O . VAL A 1 277 ? 57.913 52.001 32.570 1.00 8.46 277 VAL A O 1
ATOM 2183 N N . PHE A 1 278 ? 59.802 50.866 32.968 1.00 7.29 278 PHE A N 1
ATOM 2184 C CA . PHE A 1 278 ? 59.422 50.578 34.352 1.00 8.16 278 PHE A CA 1
ATOM 2185 C C . PHE A 1 278 ? 59.335 51.907 35.094 1.00 9.83 278 PHE A C 1
ATOM 2186 O O . PHE A 1 278 ? 58.525 52.019 36.012 1.00 8.60 278 PHE A O 1
ATOM 2194 N N . ALA A 1 279 ? 60.162 52.905 34.805 1.00 8.98 279 ALA A N 1
ATOM 2195 C CA . ALA A 1 279 ? 60.078 54.188 35.481 1.00 10.30 279 ALA A CA 1
ATOM 2196 C C . ALA A 1 279 ? 58.691 54.796 35.260 1.00 10.19 279 ALA A C 1
ATOM 2197 O O . ALA A 1 279 ? 58.078 55.283 36.213 1.00 11.93 279 ALA A O 1
ATOM 2199 N N . ALA A 1 280 ? 58.218 54.783 34.019 1.00 8.62 280 ALA A N 1
ATOM 2200 C CA . ALA A 1 280 ? 56.892 55.356 33.748 1.00 10.19 280 ALA A CA 1
ATOM 2201 C C . ALA A 1 280 ? 55.817 54.570 34.492 1.00 9.06 280 ALA A C 1
ATOM 2202 O O . ALA A 1 280 ? 54.938 55.124 35.157 1.00 10.47 280 ALA A O 1
ATOM 2204 N N . TYR A 1 281 ? 55.907 53.249 34.372 1.00 9.37 281 TYR A N 1
ATOM 2205 C CA . TYR A 1 281 ? 54.923 52.376 35.002 1.00 9.14 281 TYR A CA 1
ATOM 2206 C C . TYR A 1 281 ? 54.876 52.582 36.509 1.00 11.00 281 TYR A C 1
ATOM 2207 O O . TYR A 1 281 ? 53.789 52.597 37.107 1.00 10.97 281 TYR A O 1
ATOM 2216 N N . ASN A 1 282 ? 56.052 52.683 37.130 1.00 9.78 282 ASN A N 1
ATOM 2217 C CA . ASN A 1 282 ? 56.094 52.844 38.594 1.00 9.38 282 ASN A CA 1
ATOM 2218 C C . ASN A 1 282 ? 55.607 54.198 39.089 1.00 12.07 282 ASN A C 1
ATOM 2219 O O . ASN A 1 282 ? 55.367 54.319 40.294 1.00 12.80 282 ASN A O 1
ATOM 2224 N N . HIS A 1 283 ? 55.429 55.172 38.213 1.00 9.98 283 HIS A N 1
ATOM 2225 C CA . HIS A 1 283 ? 54.898 56.475 38.587 1.00 10.67 283 HIS A CA 1
ATOM 2226 C C . HIS A 1 283 ? 53.381 56.496 38.392 1.00 10.10 283 HIS A C 1
ATOM 2227 O O . HIS A 1 283 ? 52.745 57.454 38.831 1.00 12.36 283 HIS A O 1
ATOM 2234 N N . LEU A 1 284 ? 52.792 55.500 37.745 1.00 10.29 284 LEU A N 1
ATOM 2235 C CA . LEU A 1 284 ? 51.344 55.446 37.584 1.00 10.23 284 LEU A CA 1
ATOM 2236 C C . LEU A 1 284 ? 50.726 55.074 38.937 1.00 10.63 284 LEU A C 1
ATOM 2237 O O . LEU A 1 284 ? 51.215 54.222 39.694 1.00 12.03 284 LEU A O 1
ATOM 2242 N N . GLU A 1 285 ? 49.619 55.752 39.244 1.00 11.23 285 GLU A N 1
ATOM 2243 C CA . GLU A 1 285 ? 48.888 55.493 40.496 1.00 14.14 285 GLU A CA 1
ATOM 2244 C C . GLU A 1 285 ? 47.452 55.296 40.003 1.00 13.28 285 GLU A C 1
ATOM 2245 O O . GLU A 1 285 ? 46.593 56.161 40.127 1.00 14.71 285 GLU A O 1
ATOM 2251 N N . THR A 1 286 ? 47.224 54.135 39.413 1.00 12.64 286 THR A N 1
ATOM 2252 C CA . THR A 1 286 ? 45.929 53.774 38.844 1.00 12.49 286 THR A CA 1
ATOM 2253 C C . THR A 1 286 ? 45.877 52.278 38.630 1.00 13.35 286 THR A C 1
ATOM 2254 O O . THR A 1 286 ? 46.865 51.602 38.917 1.00 14.61 286 THR A O 1
ATOM 2258 N N . LYS A 1 287 ? 44.754 51.714 38.220 1.00 12.89 287 LYS A N 1
ATOM 2259 C CA . LYS A 1 287 ? 44.632 50.292 37.936 1.00 12.88 287 LYS A CA 1
ATOM 2260 C C . LYS A 1 287 ? 45.616 50.119 36.771 1.00 12.08 287 LYS A C 1
ATOM 2261 O O . LYS A 1 287 ? 45.469 50.756 35.734 1.00 12.49 287 LYS A O 1
ATOM 2267 N N . LYS A 1 288 ? 46.581 49.228 36.954 1.00 11.66 288 LYS A N 1
ATOM 2268 C CA . LYS A 1 288 ? 47.611 49.029 35.938 1.00 10.34 288 LYS A CA 1
ATOM 2269 C C . LYS A 1 288 ? 48.200 47.633 35.951 1.00 10.47 288 LYS A C 1
ATOM 2270 O O . LYS A 1 288 ? 48.158 46.891 36.933 1.00 11.89 288 LYS A O 1
ATOM 2276 N N . GLU A 1 289 ? 48.767 47.270 34.804 1.00 9.40 289 GLU A N 1
ATOM 2277 C CA . GLU A 1 289 ? 49.416 45.986 34.616 1.00 11.05 289 GLU A CA 1
ATOM 2278 C C . GLU A 1 289 ? 50.558 46.188 33.633 1.00 10.42 289 GLU A C 1
ATOM 2279 O O . GLU A 1 289 ? 50.377 46.875 32.629 1.00 10.47 289 GLU A O 1
ATOM 2285 N N . LEU A 1 290 ? 51.723 45.630 33.913 1.00 10.72 290 LEU A N 1
ATOM 2286 C CA . LEU A 1 290 ? 52.879 45.715 33.046 1.00 10.30 290 LEU A CA 1
ATOM 2287 C C . LEU A 1 290 ? 53.192 44.279 32.636 1.00 10.97 290 LEU A C 1
ATOM 2288 O O . LEU A 1 290 ? 53.482 43.448 33.483 1.00 14.92 290 LEU A O 1
ATOM 2293 N N . LYS A 1 291 ? 53.045 43.986 31.352 1.00 7.52 291 LYS A N 1
ATOM 2294 C CA . LYS A 1 291 ? 53.321 42.663 30.805 1.00 9.43 291 LYS A CA 1
ATOM 2295 C C . LYS A 1 291 ? 54.771 42.682 30.322 1.00 8.76 291 LYS A C 1
ATOM 2296 O O . LYS A 1 291 ? 55.133 43.468 29.432 1.00 10.16 291 LYS A O 1
ATOM 2302 N N . VAL A 1 292 ? 55.573 41.814 30.905 1.00 8.47 292 VAL A N 1
ATOM 2303 C CA . VAL A 1 292 ? 56.990 41.709 30.602 1.00 7.60 292 VAL A CA 1
ATOM 2304 C C . VAL A 1 292 ? 57.251 40.490 29.731 1.00 8.27 292 VAL A C 1
ATOM 2305 O O . VAL A 1 292 ? 56.813 39.380 30.031 1.00 11.67 292 VAL A O 1
ATOM 2309 N N . TYR A 1 293 ? 57.974 40.704 28.628 1.00 9.23 293 TYR A N 1
ATOM 2310 C CA . TYR A 1 293 ? 58.271 39.626 27.689 1.00 9.62 293 TYR A CA 1
ATOM 2311 C C . TYR A 1 293 ? 59.787 39.480 27.606 1.00 8.86 293 TYR A C 1
ATOM 2312 O O . TYR A 1 293 ? 60.430 40.315 26.974 1.00 10.39 293 TYR A O 1
ATOM 2321 N N . ARG A 1 294 ? 60.310 38.424 28.206 1.00 8.55 294 ARG A N 1
ATOM 2322 C CA . ARG A 1 294 ? 61.752 38.250 28.212 1.00 7.37 294 ARG A CA 1
ATOM 2323 C C . ARG A 1 294 ? 62.478 38.159 26.879 1.00 8.90 294 ARG A C 1
ATOM 2324 O O . ARG A 1 294 ? 63.552 38.761 26.741 1.00 7.17 294 ARG A O 1
ATOM 2332 N N . TYR A 1 295 ? 61.833 37.541 25.890 1.00 8.88 295 TYR A N 1
ATOM 2333 C CA . TYR A 1 295 ? 62.511 37.281 24.626 1.00 8.86 295 TYR A CA 1
ATOM 2334 C C . TYR A 1 295 ? 62.221 38.242 23.492 1.00 10.04 295 TYR A C 1
ATOM 2335 O O . TYR A 1 295 ? 62.710 38.035 22.380 1.00 10.71 295 TYR A O 1
ATOM 2344 N N . PHE A 1 296 ? 61.473 39.296 23.773 1.00 8.86 296 PHE A N 1
ATOM 2345 C CA . PHE A 1 296 ? 61.142 40.295 22.779 1.00 7.95 296 PHE A CA 1
ATOM 2346 C C . PHE A 1 296 ? 61.821 41.629 23.078 1.00 8.68 296 PHE A C 1
ATOM 2347 O O . PHE A 1 296 ? 62.159 41.961 24.221 1.00 9.19 296 PHE A O 1
ATOM 2355 N N . GLY A 1 297 ? 62.031 42.361 21.997 1.00 9.57 297 GLY A N 1
ATOM 2356 C CA . GLY A 1 297 ? 62.651 43.680 22.038 1.00 10.50 297 GLY A CA 1
ATOM 2357 C C . GLY A 1 297 ? 61.590 44.709 21.626 1.00 10.46 297 GLY A C 1
ATOM 2358 O O . GLY A 1 297 ? 60.417 44.651 21.983 1.00 10.38 297 GLY A O 1
ATOM 2359 N N . HIS A 1 298 ? 62.069 45.674 20.843 1.00 9.97 298 HIS A N 1
ATOM 2360 C CA . HIS A 1 298 ? 61.232 46.786 20.388 1.00 10.15 298 HIS A CA 1
ATOM 2361 C C . HIS A 1 298 ? 60.530 46.353 19.110 1.00 10.69 298 HIS A C 1
ATOM 2362 O O . HIS A 1 298 ? 60.931 46.735 18.018 1.00 13.57 298 HIS A O 1
ATOM 2369 N N . GLU A 1 299 ? 59.446 45.628 19.297 1.00 11.73 299 GLU A N 1
ATOM 2370 C CA . GLU A 1 299 ? 58.756 45.049 18.143 1.00 11.85 299 GLU A CA 1
ATOM 2371 C C . GLU A 1 299 ? 57.375 44.554 18.522 1.00 11.70 299 GLU A C 1
ATOM 2372 O O . GLU A 1 299 ? 57.018 44.520 19.693 1.00 12.00 299 GLU A O 1
ATOM 2378 N N . TYR A 1 300 ? 56.647 44.091 17.512 1.00 13.52 300 TYR A N 1
ATOM 2379 C CA . TYR A 1 300 ? 55.323 43.516 17.744 1.00 13.72 300 TYR A CA 1
ATOM 2380 C C . TYR A 1 300 ? 55.437 42.241 18.567 1.00 12.71 300 TYR A C 1
ATOM 2381 O O . TYR A 1 300 ? 56.238 41.341 18.305 1.00 12.79 300 TYR A O 1
ATOM 2390 N N . ILE A 1 301 ? 54.639 42.155 19.632 1.00 11.28 301 ILE A N 1
ATOM 2391 C CA . ILE A 1 301 ? 54.621 40.981 20.512 1.00 10.48 301 ILE A CA 1
ATOM 2392 C C . ILE A 1 301 ? 53.227 40.379 20.363 1.00 11.10 301 ILE A C 1
ATOM 2393 O O . ILE A 1 301 ? 52.222 40.930 20.819 1.00 11.11 301 ILE A O 1
ATOM 2398 N N . PRO A 1 302 ? 53.141 39.218 19.732 1.00 10.49 302 PRO A N 1
ATOM 2399 C CA . PRO A 1 302 ? 51.870 38.564 19.483 1.00 11.92 302 PRO A CA 1
ATOM 2400 C C . PRO A 1 302 ? 51.023 38.369 20.719 1.00 10.47 302 PRO A C 1
ATOM 2401 O O . PRO A 1 302 ? 49.824 38.675 20.712 1.00 10.55 302 PRO A O 1
ATOM 2405 N N . ALA A 1 303 ? 51.613 37.901 21.820 1.00 10.32 303 ALA A N 1
ATOM 2406 C CA . ALA A 1 303 ? 50.856 37.663 23.040 1.00 10.95 303 ALA A CA 1
ATOM 2407 C C . ALA A 1 303 ? 50.278 38.970 23.574 1.00 11.60 303 ALA A C 1
ATOM 2408 O O . ALA A 1 303 ? 49.211 38.915 24.175 1.00 10.64 303 ALA A O 1
ATOM 2410 N N . PHE A 1 304 ? 50.983 40.073 23.382 1.00 9.78 304 PHE A N 1
ATOM 2411 C CA . PHE A 1 304 ? 50.461 41.338 23.926 1.00 10.70 304 PHE A CA 1
ATOM 2412 C C . PHE A 1 304 ? 49.272 41.818 23.110 1.00 11.48 304 PHE A C 1
ATOM 2413 O O . PHE A 1 304 ? 48.422 42.529 23.671 1.00 10.30 304 PHE A O 1
ATOM 2421 N N . GLN A 1 305 ? 49.216 41.495 21.825 1.00 11.81 305 GLN A N 1
ATOM 2422 C CA . GLN A 1 305 ? 48.087 41.903 21.001 1.00 12.41 305 GLN A CA 1
ATOM 2423 C C . GLN A 1 305 ? 46.839 41.278 21.611 1.00 11.10 305 GLN A C 1
ATOM 2424 O O . GLN A 1 305 ? 45.809 41.951 21.694 1.00 10.85 305 GLN A O 1
ATOM 2430 N N . THR A 1 306 ? 46.940 40.042 22.052 1.00 10.27 306 THR A N 1
ATOM 2431 C CA . THR A 1 306 ? 45.780 39.373 22.667 1.00 10.49 306 THR A CA 1
ATOM 2432 C C . THR A 1 306 ? 45.404 40.107 23.946 1.00 10.31 306 THR A C 1
ATOM 2433 O O . THR A 1 306 ? 44.216 40.366 24.148 1.00 11.19 306 THR A O 1
ATOM 2437 N N . GLU A 1 307 ? 46.394 40.442 24.767 1.00 10.59 307 GLU A N 1
ATOM 2438 C CA . GLU A 1 307 ? 46.118 41.168 25.999 1.00 10.35 307 GLU A CA 1
ATOM 2439 C C . GLU A 1 307 ? 45.425 42.486 25.707 1.00 8.56 307 GLU A C 1
ATOM 2440 O O . GLU A 1 307 ? 44.481 42.901 26.386 1.00 9.83 307 GLU A O 1
ATOM 2446 N N . LYS A 1 308 ? 45.911 43.232 24.721 1.00 9.92 308 LYS A N 1
ATOM 2447 C CA . LYS A 1 308 ? 45.365 44.527 24.337 1.00 9.25 308 LYS A CA 1
ATOM 2448 C C . LYS A 1 308 ? 43.907 44.415 23.898 1.00 10.12 308 LYS A C 1
ATOM 2449 O O . LYS A 1 308 ? 43.069 45.200 24.356 1.00 9.64 308 LYS A O 1
ATOM 2455 N N . LEU A 1 309 ? 43.634 43.446 23.026 1.00 9.42 309 LEU A N 1
ATOM 2456 C CA . LEU A 1 309 ? 42.258 43.264 22.547 1.00 9.91 309 LEU A CA 1
ATOM 2457 C C . LEU A 1 309 ? 41.341 42.849 23.697 1.00 10.11 309 LEU A C 1
ATOM 2458 O O . LEU A 1 309 ? 40.210 43.357 23.768 1.00 10.52 309 LEU A O 1
ATOM 2463 N N . ALA A 1 310 ? 41.822 41.987 24.561 1.00 10.07 310 ALA A N 1
ATOM 2464 C CA . ALA A 1 310 ? 41.010 41.537 25.680 1.00 9.89 310 ALA A CA 1
ATOM 2465 C C . ALA A 1 310 ? 40.691 42.679 26.628 1.00 11.94 310 ALA A C 1
ATOM 2466 O O . ALA A 1 310 ? 39.584 42.817 27.150 1.00 11.99 310 ALA A O 1
ATOM 2468 N N . PHE A 1 311 ? 41.664 43.543 26.886 1.00 10.20 311 PHE A N 1
ATOM 2469 C CA . PHE A 1 311 ? 41.531 44.683 27.766 1.00 10.95 311 PHE A CA 1
ATOM 2470 C C . PHE A 1 311 ? 40.518 45.671 27.217 1.00 12.21 311 PHE A C 1
ATOM 2471 O O . PHE A 1 311 ? 39.618 46.049 27.969 1.00 12.26 311 PHE A O 1
ATOM 2479 N N . PHE A 1 312 ? 40.635 46.099 25.965 1.00 11.52 312 PHE A N 1
ATOM 2480 C CA . PHE A 1 312 ? 39.684 47.065 25.430 1.00 11.18 312 PHE A CA 1
ATOM 2481 C C . PHE A 1 312 ? 38.308 46.412 25.335 1.00 11.27 312 PHE A C 1
ATOM 2482 O O . PHE A 1 312 ? 37.346 47.146 25.602 1.00 13.01 312 PHE A O 1
ATOM 2490 N N . LYS A 1 313 ? 38.252 45.132 24.989 1.00 10.60 313 LYS A N 1
ATOM 2491 C CA . LYS A 1 313 ? 36.924 44.512 24.881 1.00 10.91 313 LYS A CA 1
ATOM 2492 C C . LYS A 1 313 ? 36.211 44.554 26.225 1.00 14.32 313 LYS A C 1
ATOM 2493 O O . LYS A 1 313 ? 35.027 44.893 26.328 1.00 14.14 313 LYS A O 1
ATOM 2499 N N . GLN A 1 314 ? 36.920 44.198 27.278 1.00 13.20 314 GLN A N 1
ATOM 2500 C CA . GLN A 1 314 ? 36.387 44.163 28.636 1.00 16.07 314 GLN A CA 1
ATOM 2501 C C . GLN A 1 314 ? 35.940 45.529 29.122 1.00 15.19 314 GLN A C 1
ATOM 2502 O O . GLN A 1 314 ? 34.859 45.676 29.720 1.00 16.79 314 GLN A O 1
ATOM 2508 N N . ILE A 1 315 ? 36.736 46.563 28.869 1.00 13.68 315 ILE A N 1
ATOM 2509 C CA . ILE A 1 315 ? 36.438 47.898 29.364 1.00 13.58 315 ILE A CA 1
ATOM 2510 C C . ILE A 1 315 ? 35.553 48.741 28.464 1.00 14.74 315 ILE A C 1
ATOM 2511 O O . ILE A 1 315 ? 34.562 49.317 28.930 1.00 16.51 315 ILE A O 1
ATOM 2516 N N . LEU A 1 316 ? 35.899 48.819 27.179 1.00 13.06 316 LEU A N 1
ATOM 2517 C CA . LEU A 1 316 ? 35.123 49.621 26.246 1.00 15.41 316 LEU A CA 1
ATOM 2518 C C . LEU A 1 316 ? 33.857 48.956 25.732 1.00 17.29 316 LEU A C 1
ATOM 2519 O O . LEU A 1 316 ? 33.027 49.726 25.247 1.00 17.53 316 LEU A O 1
ATOM 2524 N N . LYS A 1 317 ? 33.731 47.639 25.802 1.00 20.19 317 LYS A N 1
ATOM 2525 C CA . LYS A 1 317 ? 32.512 47.016 25.298 1.00 24.21 317 LYS A CA 1
ATOM 2526 C C . LYS A 1 317 ? 31.676 46.423 26.427 1.00 28.10 317 LYS A C 1
ATOM 2527 O O . LYS A 1 317 ? 30.722 45.688 26.177 1.00 33.27 317 LYS A O 1
ATOM 2533 N N . GLY A 1 318 ? 32.025 46.753 27.657 1.00 31.29 318 GLY A N 1
ATOM 2534 C CA . GLY A 1 318 ? 31.308 46.253 28.825 1.00 34.14 318 GLY A CA 1
ATOM 2535 C C . GLY A 1 318 ? 31.802 46.925 30.098 1.00 36.21 318 GLY A C 1
ATOM 2536 O O . GLY A 1 318 ? 32.651 46.364 30.825 1.00 38.86 318 GLY A O 1
ATOM 2538 N N . MET B 1 1 ? 67.507 49.724 1.756 1.00 28.25 1 MET B N 1
ATOM 2539 C CA . MET B 1 1 ? 68.816 49.547 1.071 1.00 23.84 1 MET B CA 1
ATOM 2540 C C . MET B 1 1 ? 68.762 50.118 -0.346 1.00 19.92 1 MET B C 1
ATOM 2541 O O . MET B 1 1 ? 68.163 51.173 -0.560 1.00 19.66 1 MET B O 1
ATOM 2546 N N . GLN B 1 2 ? 69.406 49.428 -1.283 1.00 17.06 2 GLN B N 1
ATOM 2547 C CA . GLN B 1 2 ? 69.490 49.909 -2.657 1.00 15.46 2 GLN B CA 1
ATOM 2548 C C . GLN B 1 2 ? 69.400 48.833 -3.725 1.00 15.65 2 GLN B C 1
ATOM 2549 O O . GLN B 1 2 ? 69.474 47.632 -3.466 1.00 15.81 2 GLN B O 1
ATOM 2555 N N . LEU B 1 3 ? 69.228 49.261 -4.980 1.00 14.59 3 LEU B N 1
ATOM 2556 C CA . LEU B 1 3 ? 69.166 48.353 -6.116 1.00 14.27 3 LEU B CA 1
ATOM 2557 C C . LEU B 1 3 ? 70.417 47.492 -6.205 1.00 15.35 3 LEU B C 1
ATOM 2558 O O . LEU B 1 3 ? 71.512 47.927 -5.830 1.00 16.44 3 LEU B O 1
ATOM 2563 N N . PHE B 1 4 ? 70.268 46.272 -6.722 1.00 14.04 4 PHE B N 1
ATOM 2564 C CA . PHE B 1 4 ? 71.373 45.351 -6.866 1.00 14.04 4 PHE B CA 1
ATOM 2565 C C . PHE B 1 4 ? 71.238 44.280 -7.942 1.00 15.06 4 PHE B C 1
ATOM 2566 O O . PHE B 1 4 ? 72.269 43.735 -8.353 1.00 16.65 4 PHE B O 1
ATOM 2574 N N . ASP B 1 5 ? 70.034 43.948 -8.390 1.00 13.33 5 ASP B N 1
ATOM 2575 C CA . ASP B 1 5 ? 69.837 42.904 -9.380 1.00 14.85 5 ASP B CA 1
ATOM 2576 C C . ASP B 1 5 ? 69.756 43.490 -10.781 1.00 14.89 5 ASP B C 1
ATOM 2577 O O . ASP B 1 5 ? 70.156 44.646 -10.919 1.00 17.18 5 ASP B O 1
ATOM 2582 N N . LEU B 1 6 ? 69.277 42.723 -11.744 1.00 13.21 6 LEU B N 1
ATOM 2583 C CA . LEU B 1 6 ? 69.163 43.284 -13.091 1.00 15.16 6 LEU B CA 1
ATOM 2584 C C . LEU B 1 6 ? 68.246 44.500 -13.078 1.00 15.61 6 LEU B C 1
ATOM 2585 O O . LEU B 1 6 ? 67.275 44.562 -12.323 1.00 15.41 6 LEU B O 1
ATOM 2590 N N . PRO B 1 7 ? 68.522 45.473 -13.940 1.00 14.12 7 PRO B N 1
ATOM 2591 C CA . PRO B 1 7 ? 67.681 46.650 -14.063 1.00 14.91 7 PRO B CA 1
ATOM 2592 C C . PRO B 1 7 ? 66.264 46.232 -14.441 1.00 14.97 7 PRO B C 1
ATOM 2593 O O . PRO B 1 7 ? 66.066 45.220 -15.111 1.00 14.35 7 PRO B O 1
ATOM 2597 N N . LEU B 1 8 ? 65.258 46.983 -14.016 1.00 13.73 8 LEU B N 1
ATOM 2598 C CA . LEU B 1 8 ? 63.866 46.701 -14.313 1.00 15.16 8 LEU B CA 1
ATOM 2599 C C . LEU B 1 8 ? 63.620 46.408 -15.791 1.00 16.13 8 LEU B C 1
ATOM 2600 O O . LEU B 1 8 ? 62.874 45.461 -16.077 1.00 14.72 8 LEU B O 1
ATOM 2605 N N . ASP B 1 9 ? 64.205 47.196 -16.694 1.00 16.75 9 ASP B N 1
ATOM 2606 C CA . ASP B 1 9 ? 63.951 46.909 -18.113 1.00 18.92 9 ASP B CA 1
ATOM 2607 C C . ASP B 1 9 ? 64.342 45.495 -18.507 1.00 17.49 9 ASP B C 1
ATOM 2608 O O . ASP B 1 9 ? 63.686 44.874 -19.355 1.00 18.88 9 ASP B O 1
ATOM 2613 N N . GLN B 1 10 ? 65.389 44.930 -17.919 1.00 16.34 10 GLN B N 1
ATOM 2614 C CA . GLN B 1 10 ? 65.844 43.583 -18.216 1.00 15.25 10 GLN B CA 1
ATOM 2615 C C . GLN B 1 10 ? 64.995 42.545 -17.478 1.00 16.83 10 GLN B C 1
ATOM 2616 O O . GLN B 1 10 ? 64.776 41.429 -17.945 1.00 18.00 10 GLN B O 1
ATOM 2622 N N . LEU B 1 11 ? 64.624 42.880 -16.242 1.00 14.91 11 LEU B N 1
ATOM 2623 C CA . LEU B 1 11 ? 63.792 41.994 -15.437 1.00 14.36 11 LEU B CA 1
ATOM 2624 C C . LEU B 1 11 ? 62.497 41.645 -16.161 1.00 14.41 11 LEU B C 1
ATOM 2625 O O . LEU B 1 11 ? 62.027 40.514 -16.130 1.00 13.23 11 LEU B O 1
ATOM 2630 N N . GLN B 1 12 ? 61.887 42.620 -16.822 1.00 16.07 12 GLN B N 1
ATOM 2631 C CA . GLN B 1 12 ? 60.633 42.446 -17.539 1.00 16.94 12 GLN B CA 1
ATOM 2632 C C . GLN B 1 12 ? 60.653 41.271 -18.507 1.00 16.30 12 GLN B C 1
ATOM 2633 O O . GLN B 1 12 ? 59.612 40.609 -18.590 1.00 17.53 12 GLN B O 1
ATOM 2639 N N . THR B 1 13 ? 61.771 41.018 -19.165 1.00 16.69 13 THR B N 1
ATOM 2640 C CA . THR B 1 13 ? 61.829 39.887 -20.085 1.00 16.55 13 THR B CA 1
ATOM 2641 C C . THR B 1 13 ? 62.676 38.709 -19.623 1.00 17.95 13 THR B C 1
ATOM 2642 O O . THR B 1 13 ? 62.945 37.769 -20.376 1.00 18.60 13 THR B O 1
ATOM 2646 N N . TYR B 1 14 ? 63.029 38.687 -18.338 1.00 13.34 14 TYR B N 1
ATOM 2647 C CA . TYR B 1 14 ? 63.846 37.609 -17.779 1.00 13.33 14 TYR B CA 1
ATOM 2648 C C . TYR B 1 14 ? 62.991 36.356 -17.644 1.00 14.40 14 TYR B C 1
ATOM 2649 O O . TYR B 1 14 ? 62.034 36.312 -16.859 1.00 14.59 14 TYR B O 1
ATOM 2658 N N . LYS B 1 15 ? 63.323 35.325 -18.422 1.00 14.37 15 LYS B N 1
ATOM 2659 C CA . LYS B 1 15 ? 62.558 34.091 -18.423 1.00 14.36 15 LYS B CA 1
ATOM 2660 C C . LYS B 1 15 ? 63.431 32.899 -18.750 1.00 16.52 15 LYS B C 1
ATOM 2661 O O . LYS B 1 15 ? 63.572 32.526 -19.924 1.00 17.03 15 LYS B O 1
ATOM 2667 N N . PRO B 1 16 ? 64.020 32.295 -17.732 1.00 15.13 16 PRO B N 1
ATOM 2668 C CA . PRO B 1 16 ? 64.879 31.151 -17.922 1.00 15.20 16 PRO B CA 1
ATOM 2669 C C . PRO B 1 16 ? 64.092 29.977 -18.481 1.00 16.17 16 PRO B C 1
ATOM 2670 O O . PRO B 1 16 ? 62.873 29.910 -18.311 1.00 16.11 16 PRO B O 1
ATOM 2674 N N . GLU B 1 17 ? 64.817 29.081 -19.158 1.00 17.24 17 GLU B N 1
ATOM 2675 C CA . GLU B 1 17 ? 64.169 27.883 -19.666 1.00 16.97 17 GLU B CA 1
ATOM 2676 C C . GLU B 1 17 ? 63.766 27.027 -18.463 1.00 16.14 17 GLU B C 1
ATOM 2677 O O . GLU B 1 17 ? 64.436 27.078 -17.422 1.00 16.47 17 GLU B O 1
ATOM 2683 N N . LYS B 1 18 ? 62.664 26.311 -18.561 1.00 16.66 18 LYS B N 1
ATOM 2684 C CA . LYS B 1 18 ? 62.229 25.430 -17.491 1.00 15.04 18 LYS B CA 1
ATOM 2685 C C . LYS B 1 18 ? 63.323 24.396 -17.252 1.00 15.52 18 LYS B C 1
ATOM 2686 O O . LYS B 1 18 ? 64.025 23.973 -18.168 1.00 15.97 18 LYS B O 1
ATOM 2692 N N . THR B 1 19 ? 63.465 23.969 -16.001 1.00 13.47 19 THR B N 1
ATOM 2693 C CA . THR B 1 19 ? 64.457 22.994 -15.599 1.00 13.05 19 THR B CA 1
ATOM 2694 C C . THR B 1 19 ? 63.815 21.681 -15.175 1.00 11.91 19 THR B C 1
ATOM 2695 O O . THR B 1 19 ? 64.493 20.769 -14.705 1.00 15.24 19 THR B O 1
ATOM 2699 N N . ALA B 1 20 ? 62.523 21.549 -15.410 1.00 14.16 20 ALA B N 1
ATOM 2700 C CA . ALA B 1 20 ? 61.790 20.343 -15.055 1.00 15.31 20 ALA B CA 1
ATOM 2701 C C . ALA B 1 20 ? 62.283 19.099 -15.772 1.00 15.42 20 ALA B C 1
ATOM 2702 O O . ALA B 1 20 ? 62.383 19.109 -16.996 1.00 17.44 20 ALA B O 1
ATOM 2704 N N . PRO B 1 21 ? 62.638 18.075 -15.028 1.00 15.40 21 PRO B N 1
ATOM 2705 C CA . PRO B 1 21 ? 63.082 16.810 -15.619 1.00 16.42 21 PRO B CA 1
ATOM 2706 C C . PRO B 1 21 ? 61.928 16.162 -16.371 1.00 16.73 21 PRO B C 1
ATOM 2707 O O . PRO B 1 21 ? 60.765 16.539 -16.215 1.00 15.71 21 PRO B O 1
ATOM 2711 N N . LYS B 1 22 ? 62.220 15.162 -17.197 1.00 17.01 22 LYS B N 1
ATOM 2712 C CA . LYS B 1 22 ? 61.212 14.468 -17.983 1.00 18.99 22 LYS B CA 1
ATOM 2713 C C . LYS B 1 22 ? 60.107 13.817 -17.167 1.00 17.65 22 LYS B C 1
ATOM 2714 O O . LYS B 1 22 ? 59.023 13.697 -17.732 1.00 17.30 22 LYS B O 1
ATOM 2720 N N . ASP B 1 23 ? 60.366 13.435 -15.924 1.00 15.19 23 ASP B N 1
ATOM 2721 C CA . ASP B 1 23 ? 59.329 12.800 -15.128 1.00 14.97 23 ASP B CA 1
ATOM 2722 C C . ASP B 1 23 ? 58.688 13.792 -14.160 1.00 15.09 23 ASP B C 1
ATOM 2723 O O . ASP B 1 23 ? 58.079 13.337 -13.194 1.00 15.66 23 ASP B O 1
ATOM 2728 N N . PHE B 1 24 ? 58.822 15.084 -14.433 1.00 14.82 24 PHE B N 1
ATOM 2729 C CA . PHE B 1 24 ? 58.201 16.082 -13.545 1.00 15.02 24 PHE B CA 1
ATOM 2730 C C . PHE B 1 24 ? 56.726 15.855 -13.257 1.00 16.92 24 PHE B C 1
ATOM 2731 O O . PHE B 1 24 ? 56.292 15.798 -12.094 1.00 14.27 24 PHE B O 1
ATOM 2739 N N . SER B 1 25 ? 55.904 15.758 -14.306 1.00 16.53 25 SER B N 1
ATOM 2740 C CA . SER B 1 25 ? 54.465 15.542 -14.160 1.00 18.52 25 SER B CA 1
ATOM 2741 C C . SER B 1 25 ? 54.155 14.226 -13.470 1.00 16.81 25 SER B C 1
ATOM 2742 O O . SER B 1 25 ? 53.262 14.189 -12.607 1.00 16.48 25 SER B O 1
ATOM 2745 N N . GLU B 1 26 ? 54.871 13.169 -13.819 1.00 17.88 26 GLU B N 1
ATOM 2746 C CA . GLU B 1 26 ? 54.664 11.871 -13.188 1.00 18.51 26 GLU B CA 1
ATOM 2747 C C . GLU B 1 26 ? 54.941 11.968 -11.687 1.00 17.06 26 GLU B C 1
ATOM 2748 O O . GLU B 1 26 ? 54.157 11.457 -10.889 1.00 16.17 26 GLU B O 1
ATOM 2754 N N . PHE B 1 27 ? 55.984 12.703 -11.303 1.00 14.73 27 PHE B N 1
ATOM 2755 C CA . PHE B 1 27 ? 56.310 12.847 -9.885 1.00 12.85 27 PHE B CA 1
ATOM 2756 C C . PHE B 1 27 ? 55.161 13.506 -9.120 1.00 12.52 27 PHE B C 1
ATOM 2757 O O . PHE B 1 27 ? 54.866 13.004 -8.045 1.00 12.66 27 PHE B O 1
ATOM 2765 N N . TRP B 1 28 ? 54.600 14.577 -9.669 1.00 13.07 28 TRP B N 1
ATOM 2766 C CA . TRP B 1 28 ? 53.502 15.240 -8.980 1.00 13.52 28 TRP B CA 1
ATOM 2767 C C . TRP B 1 28 ? 52.253 14.362 -8.973 1.00 13.84 28 TRP B C 1
ATOM 2768 O O . TRP B 1 28 ? 51.571 14.334 -7.947 1.00 13.84 28 TRP B O 1
ATOM 2779 N N . LYS B 1 29 ? 51.998 13.638 -10.071 1.00 13.87 29 LYS B N 1
ATOM 2780 C CA . LYS B 1 29 ? 50.820 12.772 -10.080 1.00 15.50 29 LYS B CA 1
ATOM 2781 C C . LYS B 1 29 ? 50.911 11.710 -8.996 1.00 14.51 29 LYS B C 1
ATOM 2782 O O . LYS B 1 29 ? 49.988 11.470 -8.215 1.00 14.38 29 LYS B O 1
ATOM 2788 N N . LEU B 1 30 ? 52.069 11.058 -8.899 1.00 15.15 30 LEU B N 1
ATOM 2789 C CA . LEU B 1 30 ? 52.306 10.018 -7.905 1.00 15.82 30 LEU B CA 1
ATOM 2790 C C . LEU B 1 30 ? 52.253 10.573 -6.489 1.00 15.99 30 LEU B C 1
ATOM 2791 O O . LEU B 1 30 ? 51.724 9.938 -5.576 1.00 16.28 30 LEU B O 1
ATOM 2796 N N . SER B 1 31 ? 52.809 11.768 -6.312 1.00 15.78 31 SER B N 1
ATOM 2797 C CA . SER B 1 31 ? 52.799 12.415 -4.999 1.00 15.42 31 SER B CA 1
ATOM 2798 C C . SER B 1 31 ? 51.374 12.709 -4.553 1.00 13.60 31 SER B C 1
ATOM 2799 O O . SER B 1 31 ? 51.013 12.465 -3.389 1.00 13.26 31 SER B O 1
ATOM 2802 N N . LEU B 1 32 ? 50.541 13.234 -5.451 1.00 12.75 32 LEU B N 1
ATOM 2803 C CA . LEU B 1 32 ? 49.148 13.526 -5.116 1.00 13.28 32 LEU B CA 1
ATOM 2804 C C . LEU B 1 32 ? 48.416 12.207 -4.864 1.00 13.77 32 LEU B C 1
ATOM 2805 O O . LEU B 1 32 ? 47.521 12.162 -4.016 1.00 13.96 32 LEU B O 1
ATOM 2810 N N . GLU B 1 33 ? 48.833 11.142 -5.569 1.00 15.85 33 GLU B N 1
ATOM 2811 C CA . GLU B 1 33 ? 48.180 9.847 -5.348 1.00 17.20 33 GLU B CA 1
ATOM 2812 C C . GLU B 1 33 ? 48.478 9.363 -3.934 1.00 18.09 33 GLU B C 1
ATOM 2813 O O . GLU B 1 33 ? 47.605 8.783 -3.268 1.00 18.54 33 GLU B O 1
ATOM 2819 N N . GLU B 1 34 ? 49.704 9.614 -3.468 1.00 16.18 34 GLU B N 1
ATOM 2820 C CA . GLU B 1 34 ? 50.088 9.216 -2.121 1.00 18.02 34 GLU B CA 1
ATOM 2821 C C . GLU B 1 34 ? 49.265 10.008 -1.102 1.00 16.80 34 GLU B C 1
ATOM 2822 O O . GLU B 1 34 ? 48.786 9.427 -0.125 1.00 17.30 34 GLU B O 1
ATOM 2828 N N . LEU B 1 35 ? 49.143 11.304 -1.342 1.00 15.26 35 LEU B N 1
ATOM 2829 C CA . LEU B 1 35 ? 48.373 12.139 -0.422 1.00 14.08 35 LEU B CA 1
ATOM 2830 C C . LEU B 1 35 ? 46.934 11.660 -0.333 1.00 15.29 35 LEU B C 1
ATOM 2831 O O . LEU B 1 35 ? 46.352 11.599 0.749 1.00 14.00 35 LEU B O 1
ATOM 2836 N N . ALA B 1 36 ? 46.335 11.325 -1.471 1.00 15.85 36 ALA B N 1
ATOM 2837 C CA . ALA B 1 36 ? 44.937 10.886 -1.512 1.00 17.38 36 ALA B CA 1
ATOM 2838 C C . ALA B 1 36 ? 44.660 9.650 -0.671 1.00 16.94 36 ALA B C 1
ATOM 2839 O O . ALA B 1 36 ? 43.531 9.467 -0.207 1.00 18.36 36 ALA B O 1
ATOM 2841 N N . LYS B 1 37 ? 45.658 8.817 -0.443 1.00 16.05 37 LYS B N 1
ATOM 2842 C CA . LYS B 1 37 ? 45.499 7.611 0.365 1.00 18.11 37 LYS B CA 1
ATOM 2843 C C . LYS B 1 37 ? 45.347 7.893 1.853 1.00 18.81 37 LYS B C 1
ATOM 2844 O O . LYS B 1 37 ? 44.830 7.070 2.618 1.00 18.85 37 LYS B O 1
ATOM 2850 N N . VAL B 1 38 ? 45.750 9.090 2.276 1.00 17.10 38 VAL B N 1
ATOM 2851 C CA . VAL B 1 38 ? 45.626 9.484 3.677 1.00 15.51 38 VAL B CA 1
ATOM 2852 C C . VAL B 1 38 ? 44.313 10.224 3.873 1.00 15.69 38 VAL B C 1
ATOM 2853 O O . VAL B 1 38 ? 44.044 11.256 3.246 1.00 16.17 38 VAL B O 1
ATOM 2857 N N . GLN B 1 39 ? 43.447 9.706 4.744 1.00 15.62 39 GLN B N 1
ATOM 2858 C CA . GLN B 1 39 ? 42.166 10.323 5.044 1.00 16.02 39 GLN B CA 1
ATOM 2859 C C . GLN B 1 39 ? 42.433 11.600 5.845 1.00 15.14 39 GLN B C 1
ATOM 2860 O O . GLN B 1 39 ? 43.136 11.528 6.848 1.00 16.33 39 GLN B O 1
ATOM 2866 N N . ALA B 1 40 ? 41.836 12.706 5.427 1.00 14.95 40 ALA B N 1
ATOM 2867 C CA . ALA B 1 40 ? 42.086 13.964 6.128 1.00 16.34 40 ALA B CA 1
ATOM 2868 C C . ALA B 1 40 ? 41.689 13.994 7.594 1.00 16.59 40 ALA B C 1
ATOM 2869 O O . ALA B 1 40 ? 42.373 14.605 8.421 1.00 13.83 40 ALA B O 1
ATOM 2871 N N . GLU B 1 41 ? 40.546 13.403 7.928 1.00 16.69 41 GLU B N 1
ATOM 2872 C CA . GLU B 1 41 ? 40.045 13.385 9.299 1.00 17.76 41 GLU B CA 1
ATOM 2873 C C . GLU B 1 41 ? 40.178 14.722 10.017 1.00 16.71 41 GLU B C 1
ATOM 2874 O O . GLU B 1 41 ? 40.734 14.776 11.109 1.00 17.58 41 GLU B O 1
ATOM 2880 N N . PRO B 1 42 ? 39.608 15.768 9.455 1.00 15.78 42 PRO B N 1
ATOM 2881 C CA . PRO B 1 42 ? 39.694 17.094 10.028 1.00 16.43 42 PRO B CA 1
ATOM 2882 C C . PRO B 1 42 ? 39.050 17.202 11.398 1.00 15.97 42 PRO B C 1
ATOM 2883 O O . PRO B 1 42 ? 37.992 16.614 11.664 1.00 16.64 42 PRO B O 1
ATOM 2887 N N . ASP B 1 43 ? 39.671 18.003 12.254 1.00 15.37 43 ASP B N 1
ATOM 2888 C CA . ASP B 1 43 ? 39.164 18.236 13.599 1.00 15.38 43 ASP B CA 1
ATOM 2889 C C . ASP B 1 43 ? 39.223 19.726 13.872 1.00 16.02 43 ASP B C 1
ATOM 2890 O O . ASP B 1 43 ? 40.206 20.402 13.585 1.00 14.68 43 ASP B O 1
ATOM 2895 N N . LEU B 1 44 ? 38.133 20.304 14.332 1.00 14.70 44 LEU B N 1
ATOM 2896 C CA . LEU B 1 44 ? 37.992 21.704 14.679 1.00 15.39 44 LEU B CA 1
ATOM 2897 C C . LEU B 1 44 ? 37.828 21.867 16.187 1.00 14.95 44 LEU B C 1
ATOM 2898 O O . LEU B 1 44 ? 36.912 21.289 16.793 1.00 17.89 44 LEU B O 1
ATOM 2903 N N . GLN B 1 45 ? 38.722 22.626 16.807 1.00 13.65 45 GLN B N 1
ATOM 2904 C CA . GLN B 1 45 ? 38.669 22.861 18.238 1.00 15.96 45 GLN B CA 1
ATOM 2905 C C . GLN B 1 45 ? 38.540 24.356 18.470 1.00 14.33 45 GLN B C 1
ATOM 2906 O O . GLN B 1 45 ? 39.481 25.105 18.188 1.00 13.59 45 GLN B O 1
ATOM 2912 N N . PRO B 1 46 ? 37.417 24.803 18.997 1.00 13.02 46 PRO B N 1
ATOM 2913 C CA . PRO B 1 46 ? 37.227 26.216 19.251 1.00 11.65 46 PRO B CA 1
ATOM 2914 C C . PRO B 1 46 ? 38.315 26.778 20.162 1.00 10.40 46 PRO B C 1
ATOM 2915 O O . PRO B 1 46 ? 38.913 26.105 20.991 1.00 12.14 46 PRO B O 1
ATOM 2919 N N . VAL B 1 47 ? 38.572 28.049 19.958 1.00 12.85 47 VAL B N 1
ATOM 2920 C CA . VAL B 1 47 ? 39.532 28.827 20.741 1.00 14.31 47 VAL B CA 1
ATOM 2921 C C . VAL B 1 47 ? 38.909 30.099 21.287 1.00 15.67 47 VAL B C 1
ATOM 2922 O O . VAL B 1 47 ? 38.081 30.735 20.623 1.00 16.39 47 VAL B O 1
ATOM 2926 N N . ASP B 1 48 ? 39.295 30.515 22.500 1.00 13.78 48 ASP B N 1
ATOM 2927 C CA . ASP B 1 48 ? 38.801 31.746 23.104 1.00 16.95 48 ASP B CA 1
ATOM 2928 C C . ASP B 1 48 ? 39.604 32.889 22.488 1.00 17.34 48 ASP B C 1
ATOM 2929 O O . ASP B 1 48 ? 40.824 32.945 22.660 1.00 22.10 48 ASP B O 1
ATOM 2934 N N . TYR B 1 49 ? 38.960 33.803 21.783 1.00 12.23 49 TYR B N 1
ATOM 2935 C CA . TYR B 1 49 ? 39.635 34.931 21.144 1.00 11.91 49 TYR B CA 1
ATOM 2936 C C . TYR B 1 49 ? 38.894 36.199 21.513 1.00 12.01 49 TYR B C 1
ATOM 2937 O O . TYR B 1 49 ? 37.666 36.246 21.407 1.00 12.67 49 TYR B O 1
ATOM 2946 N N . PRO B 1 50 ? 39.606 37.248 21.891 1.00 11.06 50 PRO B N 1
ATOM 2947 C CA . PRO B 1 50 ? 38.987 38.492 22.309 1.00 10.82 50 PRO B CA 1
ATOM 2948 C C . PRO B 1 50 ? 38.414 39.417 21.243 1.00 12.06 50 PRO B C 1
ATOM 2949 O O . PRO B 1 50 ? 38.895 40.520 21.005 1.00 12.62 50 PRO B O 1
ATOM 2953 N N . ALA B 1 51 ? 37.411 38.900 20.525 1.00 11.12 51 ALA B N 1
ATOM 2954 C CA . ALA B 1 51 ? 36.754 39.685 19.500 1.00 12.45 51 ALA B CA 1
ATOM 2955 C C . ALA B 1 51 ? 35.352 39.137 19.206 1.00 12.75 51 ALA B C 1
ATOM 2956 O O . ALA B 1 51 ? 35.108 37.940 19.327 1.00 14.40 51 ALA B O 1
ATOM 2958 N N . ASP B 1 52 ? 34.517 40.090 18.851 1.00 13.64 52 ASP B N 1
ATOM 2959 C CA . ASP B 1 52 ? 33.145 39.762 18.471 1.00 16.08 52 ASP B CA 1
ATOM 2960 C C . ASP B 1 52 ? 33.098 39.634 16.958 1.00 15.51 52 ASP B C 1
ATOM 2961 O O . ASP B 1 52 ? 33.941 40.144 16.213 1.00 15.64 52 ASP B O 1
ATOM 2966 N N . GLY B 1 53 ? 32.065 38.965 16.456 1.00 15.27 53 GLY B N 1
ATOM 2967 C CA . GLY B 1 53 ? 31.837 38.811 15.031 1.00 15.68 53 GLY B CA 1
ATOM 2968 C C . GLY B 1 53 ? 32.638 37.760 14.291 1.00 14.19 53 GLY B C 1
ATOM 2969 O O . GLY B 1 53 ? 32.636 37.706 13.055 1.00 14.83 53 GLY B O 1
ATOM 2970 N N . VAL B 1 54 ? 33.312 36.911 15.061 1.00 14.43 54 VAL B N 1
ATOM 2971 C CA . VAL B 1 54 ? 34.132 35.854 14.480 1.00 14.34 54 VAL B CA 1
ATOM 2972 C C . VAL B 1 54 ? 34.198 34.668 15.424 1.00 14.15 54 VAL B C 1
ATOM 2973 O O . VAL B 1 54 ? 34.061 34.794 16.646 1.00 16.48 54 VAL B O 1
ATOM 2977 N N . LYS B 1 55 ? 34.297 33.477 14.867 1.00 12.03 55 LYS B N 1
ATOM 2978 C CA . LYS B 1 55 ? 34.461 32.228 15.582 1.00 12.97 55 LYS B CA 1
ATOM 2979 C C . LYS B 1 55 ? 35.854 31.747 15.154 1.00 12.93 55 LYS B C 1
ATOM 2980 O O . LYS B 1 55 ? 36.179 31.660 13.965 1.00 11.82 55 LYS B O 1
ATOM 2986 N N . VAL B 1 56 ? 36.698 31.444 16.122 1.00 12.20 56 VAL B N 1
ATOM 2987 C CA . VAL B 1 56 ? 38.063 30.998 15.886 1.00 11.37 56 VAL B CA 1
ATOM 2988 C C . VAL B 1 56 ? 38.264 29.580 16.362 1.00 10.70 56 VAL B C 1
ATOM 2989 O O . VAL B 1 56 ? 37.710 29.183 17.390 1.00 10.87 56 VAL B O 1
ATOM 2993 N N . TYR B 1 57 ? 39.058 28.815 15.628 1.00 10.34 57 TYR B N 1
ATOM 2994 C CA . TYR B 1 57 ? 39.330 27.439 15.950 1.00 10.77 57 TYR B CA 1
ATOM 2995 C C . TYR B 1 57 ? 40.751 27.040 15.577 1.00 11.31 57 TYR B C 1
ATOM 2996 O O . TYR B 1 57 ? 41.453 27.746 14.851 1.00 10.99 57 TYR B O 1
ATOM 3005 N N . ARG B 1 58 ? 41.160 25.912 16.127 1.00 11.13 58 ARG B N 1
ATOM 3006 C CA . ARG B 1 58 ? 42.416 25.279 15.797 1.00 11.60 58 ARG B CA 1
ATOM 3007 C C . ARG B 1 58 ? 41.951 24.174 14.838 1.00 11.79 58 ARG B C 1
ATOM 3008 O O . ARG B 1 58 ? 41.105 23.344 15.218 1.00 12.67 58 ARG B O 1
ATOM 3016 N N . LEU B 1 59 ? 42.317 24.229 13.568 1.00 10.40 59 LEU B N 1
ATOM 3017 C CA . LEU B 1 59 ? 41.973 23.186 12.614 1.00 10.50 59 LEU B CA 1
ATOM 3018 C C . LEU B 1 59 ? 43.137 22.219 12.492 1.00 12.31 59 LEU B C 1
ATOM 3019 O O . LEU B 1 59 ? 44.263 22.701 12.325 1.00 12.28 59 LEU B O 1
ATOM 3024 N N . THR B 1 60 ? 42.940 20.923 12.559 1.00 11.07 60 THR B N 1
ATOM 3025 C CA . THR B 1 60 ? 43.993 19.938 12.441 1.00 12.75 60 THR B CA 1
ATOM 3026 C C . THR B 1 60 ? 43.523 18.868 11.462 1.00 13.23 60 THR B C 1
ATOM 3027 O O . THR B 1 60 ? 42.345 18.489 11.478 1.00 14.14 60 THR B O 1
ATOM 3031 N N . TYR B 1 61 ? 44.405 18.425 10.579 1.00 11.12 61 TYR B N 1
ATOM 3032 C CA . TYR B 1 61 ? 44.075 17.392 9.606 1.00 11.90 61 TYR B CA 1
ATOM 3033 C C . TYR B 1 61 ? 45.290 16.526 9.349 1.00 13.03 61 TYR B C 1
ATOM 3034 O O . TYR B 1 61 ? 46.421 16.866 9.719 1.00 11.72 61 TYR B O 1
ATOM 3043 N N . LYS B 1 62 ? 45.072 15.384 8.705 1.00 11.15 62 LYS B N 1
ATOM 3044 C CA . LYS B 1 62 ? 46.142 14.455 8.392 1.00 12.93 62 LYS B CA 1
ATOM 3045 C C . LYS B 1 62 ? 46.500 14.642 6.922 1.00 12.27 62 LYS B C 1
ATOM 3046 O O . LYS B 1 62 ? 45.632 14.849 6.078 1.00 11.38 62 LYS B O 1
ATOM 3052 N N . SER B 1 63 ? 47.796 14.538 6.638 1.00 11.33 63 SER B N 1
ATOM 3053 C CA . SER B 1 63 ? 48.274 14.732 5.274 1.00 11.12 63 SER B CA 1
ATOM 3054 C C . SER B 1 63 ? 49.295 13.677 4.923 1.00 11.36 63 SER B C 1
ATOM 3055 O O . SER B 1 63 ? 49.433 12.639 5.565 1.00 11.20 63 SER B O 1
ATOM 3058 N N . PHE B 1 64 ? 50.064 13.958 3.873 1.00 11.63 64 PHE B N 1
ATOM 3059 C CA . PHE B 1 64 ? 51.121 13.074 3.418 1.00 12.17 64 PHE B CA 1
ATOM 3060 C C . PHE B 1 64 ? 52.000 12.578 4.549 1.00 12.52 64 PHE B C 1
ATOM 3061 O O . PHE B 1 64 ? 52.332 13.369 5.440 1.00 11.97 64 PHE B O 1
ATOM 3069 N N . GLY B 1 65 ? 52.322 11.294 4.591 1.00 12.96 65 GLY B N 1
ATOM 3070 C CA . GLY B 1 65 ? 53.180 10.767 5.641 1.00 11.24 65 GLY B CA 1
ATOM 3071 C C . GLY B 1 65 ? 52.468 10.675 6.979 1.00 12.60 65 GLY B C 1
ATOM 3072 O O . GLY B 1 65 ? 53.084 10.512 8.031 1.00 14.37 65 GLY B O 1
ATOM 3073 N N . ASN B 1 66 ? 51.144 10.760 6.925 1.00 13.28 66 ASN B N 1
ATOM 3074 C CA . ASN B 1 66 ? 50.304 10.681 8.110 1.00 14.79 66 ASN B CA 1
ATOM 3075 C C . ASN B 1 66 ? 50.646 11.808 9.083 1.00 12.85 66 ASN B C 1
ATOM 3076 O O . ASN B 1 66 ? 50.360 11.726 10.269 1.00 14.92 66 ASN B O 1
ATOM 3081 N N . ALA B 1 67 ? 51.140 12.916 8.532 1.00 12.93 67 ALA B N 1
ATOM 3082 C CA . ALA B 1 67 ? 51.510 14.068 9.348 1.00 12.66 67 ALA B CA 1
ATOM 3083 C C . ALA B 1 67 ? 50.303 14.854 9.823 1.00 12.44 67 ALA B C 1
ATOM 3084 O O . ALA B 1 67 ? 49.333 15.101 9.094 1.00 12.35 67 ALA B O 1
ATOM 3086 N N . ARG B 1 68 ? 50.324 15.304 11.066 1.00 11.68 68 ARG B N 1
ATOM 3087 C CA . ARG B 1 68 ? 49.323 16.165 11.684 1.00 13.11 68 ARG B CA 1
ATOM 3088 C C . ARG B 1 68 ? 49.632 17.646 11.460 1.00 12.27 68 ARG B C 1
ATOM 3089 O O . ARG B 1 68 ? 50.478 18.246 12.111 1.00 11.87 68 ARG B O 1
ATOM 3097 N N . ILE B 1 69 ? 48.932 18.226 10.468 1.00 10.09 69 ILE B N 1
ATOM 3098 C CA . ILE B 1 69 ? 49.117 19.644 10.186 1.00 9.34 69 ILE B CA 1
ATOM 3099 C C . ILE B 1 69 ? 47.972 20.479 10.767 1.00 12.55 69 ILE B C 1
ATOM 3100 O O . ILE B 1 69 ? 46.805 20.112 10.718 1.00 11.81 69 ILE B O 1
ATOM 3105 N N . THR B 1 70 ? 48.347 21.623 11.371 1.00 10.04 70 THR B N 1
ATOM 3106 C CA . THR B 1 70 ? 47.334 22.481 11.977 1.00 10.31 70 THR B CA 1
ATOM 3107 C C . THR B 1 70 ? 47.554 23.955 11.623 1.00 10.25 70 THR B C 1
ATOM 3108 O O . THR B 1 70 ? 48.465 24.316 10.890 1.00 9.55 70 THR B O 1
ATOM 3112 N N . GLY B 1 71 ? 46.591 24.733 12.088 1.00 8.68 71 GLY B N 1
ATOM 3113 C CA . GLY B 1 71 ? 46.630 26.181 11.943 1.00 9.43 71 GLY B CA 1
ATOM 3114 C C . GLY B 1 71 ? 45.361 26.794 12.508 1.00 10.14 71 GLY B C 1
ATOM 3115 O O . GLY B 1 71 ? 44.436 26.062 12.873 1.00 11.24 71 GLY B O 1
ATOM 3116 N N . TRP B 1 72 ? 45.324 28.108 12.608 1.00 8.59 72 TRP B N 1
ATOM 3117 C CA . TRP B 1 72 ? 44.144 28.797 13.100 1.00 8.97 72 TRP B CA 1
ATOM 3118 C C . TRP B 1 72 ? 43.176 28.934 11.938 1.00 9.59 72 TRP B C 1
ATOM 3119 O O . TRP B 1 72 ? 43.560 29.192 10.791 1.00 10.77 72 TRP B O 1
ATOM 3130 N N . TYR B 1 73 ? 41.890 28.733 12.226 1.00 9.63 73 TYR B N 1
ATOM 3131 C CA . TYR B 1 73 ? 40.825 28.820 11.230 1.00 11.37 73 TYR B CA 1
ATOM 3132 C C . TYR B 1 73 ? 39.802 29.755 11.860 1.00 9.92 73 TYR B C 1
ATOM 3133 O O . TYR B 1 73 ? 39.265 29.476 12.935 1.00 12.20 73 TYR B O 1
ATOM 3142 N N . ALA B 1 74 ? 39.531 30.877 11.236 1.00 9.30 74 ALA B N 1
ATOM 3143 C CA . ALA B 1 74 ? 38.636 31.908 11.701 1.00 9.07 74 ALA B CA 1
ATOM 3144 C C . ALA B 1 74 ? 37.529 32.144 10.676 1.00 9.98 74 ALA B C 1
ATOM 3145 O O . ALA B 1 74 ? 37.780 32.273 9.474 1.00 10.04 74 ALA B O 1
ATOM 3147 N N . VAL B 1 75 ? 36.308 32.207 11.187 1.00 11.35 75 VAL B N 1
ATOM 3148 C CA . VAL B 1 75 ? 35.131 32.372 10.349 1.00 12.46 75 VAL B CA 1
ATOM 3149 C C . VAL B 1 75 ? 34.203 33.477 10.801 1.00 13.41 75 VAL B C 1
ATOM 3150 O O . VAL B 1 75 ? 33.995 33.654 12.001 1.00 10.97 75 VAL B O 1
ATOM 3154 N N . PRO B 1 76 ? 33.667 34.245 9.864 1.00 13.15 76 PRO B N 1
ATOM 3155 C CA . PRO B 1 76 ? 32.730 35.301 10.194 1.00 13.83 76 PRO B CA 1
ATOM 3156 C C . PRO B 1 76 ? 31.577 34.654 10.966 1.00 14.94 76 PRO B C 1
ATOM 3157 O O . PRO B 1 76 ? 31.146 33.555 10.611 1.00 14.30 76 PRO B O 1
ATOM 3161 N N . ASP B 1 77 ? 31.137 35.328 12.019 1.00 13.67 77 ASP B N 1
ATOM 3162 C CA . ASP B 1 77 ? 30.039 34.819 12.842 1.00 16.97 77 ASP B CA 1
ATOM 3163 C C . ASP B 1 77 ? 28.751 35.334 12.203 1.00 15.84 77 ASP B C 1
ATOM 3164 O O . ASP B 1 77 ? 28.076 36.250 12.653 1.00 16.17 77 ASP B O 1
ATOM 3169 N N . LYS B 1 78 ? 28.436 34.708 11.087 1.00 18.61 78 LYS B N 1
ATOM 3170 C CA . LYS B 1 78 ? 27.345 34.915 10.138 1.00 20.94 78 LYS B CA 1
ATOM 3171 C C . LYS B 1 78 ? 26.915 33.605 9.473 1.00 22.51 78 LYS B C 1
ATOM 3172 O O . LYS B 1 78 ? 27.590 32.586 9.535 1.00 22.24 78 LYS B O 1
ATOM 3178 N N . GLU B 1 79 ? 25.722 33.649 8.847 1.00 23.60 79 GLU B N 1
ATOM 3179 C CA . GLU B 1 79 ? 25.236 32.475 8.130 1.00 27.43 79 GLU B CA 1
ATOM 3180 C C . GLU B 1 79 ? 25.875 32.368 6.743 1.00 27.75 79 GLU B C 1
ATOM 3181 O O . GLU B 1 79 ? 25.611 33.152 5.840 1.00 26.30 79 GLU B O 1
ATOM 3187 N N . GLY B 1 80 ? 26.774 31.376 6.602 1.00 30.22 80 GLY B N 1
ATOM 3188 C CA . GLY B 1 80 ? 27.465 31.210 5.329 1.00 33.60 80 GLY B CA 1
ATOM 3189 C C . GLY B 1 80 ? 26.510 30.777 4.215 1.00 33.60 80 GLY B C 1
ATOM 3190 O O . GLY B 1 80 ? 25.322 31.072 4.218 1.00 37.05 80 GLY B O 1
ATOM 3191 N N . PRO B 1 81 ? 27.086 30.089 3.211 1.00 30.63 81 PRO B N 1
ATOM 3192 C CA . PRO B 1 81 ? 28.516 29.821 3.195 1.00 28.37 81 PRO B CA 1
ATOM 3193 C C . PRO B 1 81 ? 29.323 31.104 2.986 1.00 21.73 81 PRO B C 1
ATOM 3194 O O . PRO B 1 81 ? 28.804 32.152 2.623 1.00 22.70 81 PRO B O 1
ATOM 3198 N N . HIS B 1 82 ? 30.634 31.006 3.271 1.00 17.22 82 HIS B N 1
ATOM 3199 C CA . HIS B 1 82 ? 31.494 32.168 3.096 1.00 15.14 82 HIS B CA 1
ATOM 3200 C C . HIS B 1 82 ? 32.533 31.940 1.994 1.00 11.30 82 HIS B C 1
ATOM 3201 O O . HIS B 1 82 ? 32.973 30.827 1.737 1.00 12.22 82 HIS B O 1
ATOM 3208 N N . PRO B 1 83 ? 33.065 33.022 1.439 1.00 12.51 83 PRO B N 1
ATOM 3209 C CA . PRO B 1 83 ? 34.232 32.958 0.575 1.00 12.72 83 PRO B CA 1
ATOM 3210 C C . PRO B 1 83 ? 35.305 32.579 1.601 1.00 12.81 83 PRO B C 1
ATOM 3211 O O . PRO B 1 83 ? 35.160 32.770 2.814 1.00 12.21 83 PRO B O 1
ATOM 3215 N N . ALA B 1 84 ? 36.400 32.020 1.116 1.00 12.59 84 ALA B N 1
ATOM 3216 C CA . ALA B 1 84 ? 37.481 31.569 1.986 1.00 11.90 84 ALA B CA 1
ATOM 3217 C C . ALA B 1 84 ? 38.879 31.835 1.458 1.00 11.59 84 ALA B C 1
ATOM 3218 O O . ALA B 1 84 ? 39.071 32.103 0.282 1.00 12.08 84 ALA B O 1
ATOM 3220 N N . ILE B 1 85 ? 39.832 31.784 2.402 1.00 11.30 85 ILE B N 1
ATOM 3221 C CA . ILE B 1 85 ? 41.222 32.034 2.056 1.00 11.50 85 ILE B CA 1
ATOM 3222 C C . ILE B 1 85 ? 42.115 31.079 2.827 1.00 11.43 85 ILE B C 1
ATOM 3223 O O . ILE B 1 85 ? 41.911 30.806 4.026 1.00 10.94 85 ILE B O 1
ATOM 3228 N N . VAL B 1 86 ? 43.108 30.546 2.147 1.00 10.50 86 VAL B N 1
ATOM 3229 C CA . VAL B 1 86 ? 44.098 29.672 2.768 1.00 10.98 86 VAL B CA 1
ATOM 3230 C C . VAL B 1 86 ? 45.341 30.574 2.718 1.00 9.36 86 VAL B C 1
ATOM 3231 O O . VAL B 1 86 ? 45.759 30.974 1.636 1.00 10.96 86 VAL B O 1
ATOM 3235 N N . LYS B 1 87 ? 45.891 30.898 3.891 1.00 9.87 87 LYS B N 1
ATOM 3236 C CA . LYS B 1 87 ? 47.056 31.777 3.968 1.00 10.17 87 LYS B CA 1
ATOM 3237 C C . LYS B 1 87 ? 48.276 30.977 4.391 1.00 9.88 87 LYS B C 1
ATOM 3238 O O . LYS B 1 87 ? 48.243 30.215 5.348 1.00 10.07 87 LYS B O 1
ATOM 3244 N N . TYR B 1 88 ? 49.372 31.098 3.654 1.00 9.33 88 TYR B N 1
ATOM 3245 C CA . TYR B 1 88 ? 50.611 30.378 3.893 1.00 10.40 88 TYR B CA 1
ATOM 3246 C C . TYR B 1 88 ? 51.675 31.353 4.393 1.00 9.08 88 TYR B C 1
ATOM 3247 O O . TYR B 1 88 ? 51.739 32.481 3.925 1.00 10.18 88 TYR B O 1
ATOM 3256 N N . HIS B 1 89 ? 52.493 30.881 5.333 1.00 10.72 89 HIS B N 1
ATOM 3257 C CA . HIS B 1 89 ? 53.465 31.760 5.979 1.00 8.85 89 HIS B CA 1
ATOM 3258 C C . HIS B 1 89 ? 54.900 31.618 5.476 1.00 9.48 89 HIS B C 1
ATOM 3259 O O . HIS B 1 89 ? 55.312 30.656 4.838 1.00 9.65 89 HIS B O 1
ATOM 3266 N N . GLY B 1 90 ? 55.671 32.610 5.944 1.00 9.77 90 GLY B N 1
ATOM 3267 C CA . GLY B 1 90 ? 57.089 32.704 5.570 1.00 10.58 90 GLY B CA 1
ATOM 3268 C C . GLY B 1 90 ? 57.956 31.691 6.302 1.00 9.87 90 GLY B C 1
ATOM 3269 O O . GLY B 1 90 ? 57.638 31.114 7.336 1.00 8.91 90 GLY B O 1
ATOM 3270 N N . TYR B 1 91 ? 59.125 31.448 5.722 1.00 7.59 91 TYR B N 1
ATOM 3271 C CA . TYR B 1 91 ? 60.103 30.485 6.234 1.00 7.37 91 TYR B CA 1
ATOM 3272 C C . TYR B 1 91 ? 60.560 30.810 7.648 1.00 8.23 91 TYR B C 1
ATOM 3273 O O . TYR B 1 91 ? 61.134 31.876 7.887 1.00 9.30 91 TYR B O 1
ATOM 3282 N N . ASN B 1 92 ? 60.299 29.925 8.605 1.00 8.29 92 ASN B N 1
ATOM 3283 C CA . ASN B 1 92 ? 60.685 30.130 9.991 1.00 8.03 92 ASN B CA 1
ATOM 3284 C C . ASN B 1 92 ? 60.116 31.439 10.513 1.00 10.47 92 ASN B C 1
ATOM 3285 O O . ASN B 1 92 ? 60.614 31.970 11.499 1.00 9.89 92 ASN B O 1
ATOM 3290 N N . ALA B 1 93 ? 59.035 31.911 9.918 1.00 9.56 93 ALA B N 1
ATOM 3291 C CA . ALA B 1 93 ? 58.467 33.198 10.270 1.00 11.04 93 ALA B CA 1
ATOM 3292 C C . ALA B 1 93 ? 57.077 33.278 10.859 1.00 11.08 93 ALA B C 1
ATOM 3293 O O . ALA B 1 93 ? 56.517 34.380 10.859 1.00 16.86 93 ALA B O 1
ATOM 3295 N N . SER B 1 94 ? 56.597 32.192 11.415 1.00 10.49 94 SER B N 1
ATOM 3296 C CA . SER B 1 94 ? 55.309 32.192 12.068 1.00 11.18 94 SER B CA 1
ATOM 3297 C C . SER B 1 94 ? 55.590 32.304 13.569 1.00 12.58 94 SER B C 1
ATOM 3298 O O . SER B 1 94 ? 56.404 31.606 14.197 1.00 12.84 94 SER B O 1
ATOM 3301 N N . TYR B 1 95 ? 54.911 33.271 14.165 1.00 9.40 95 TYR B N 1
ATOM 3302 C CA . TYR B 1 95 ? 54.986 33.541 15.603 1.00 9.71 95 TYR B CA 1
ATOM 3303 C C . TYR B 1 95 ? 53.592 33.199 16.127 1.00 10.44 95 TYR B C 1
ATOM 3304 O O . TYR B 1 95 ? 52.629 33.951 15.969 1.00 9.85 95 TYR B O 1
ATOM 3313 N N . ASP B 1 96 ? 53.507 32.023 16.721 1.00 8.58 96 ASP B N 1
ATOM 3314 C CA . ASP B 1 96 ? 52.249 31.504 17.254 1.00 8.76 96 ASP B CA 1
ATOM 3315 C C . ASP B 1 96 ? 51.132 31.439 16.204 1.00 10.36 96 ASP B C 1
ATOM 3316 O O . ASP B 1 96 ? 49.955 31.526 16.542 1.00 11.32 96 ASP B O 1
ATOM 3321 N N . GLY B 1 97 ? 51.488 31.264 14.947 1.00 9.46 97 GLY B N 1
ATOM 3322 C CA . GLY B 1 97 ? 50.513 31.094 13.877 1.00 8.35 97 GLY B CA 1
ATOM 3323 C C . GLY B 1 97 ? 49.771 32.292 13.351 1.00 10.91 97 GLY B C 1
ATOM 3324 O O . GLY B 1 97 ? 48.822 32.105 12.577 1.00 10.25 97 GLY B O 1
ATOM 3325 N N . GLU B 1 98 ? 50.121 33.512 13.718 1.00 10.16 98 GLU B N 1
ATOM 3326 C CA . GLU B 1 98 ? 49.499 34.720 13.220 1.00 9.61 98 GLU B CA 1
ATOM 3327 C C . GLU B 1 98 ? 47.985 34.712 13.410 1.00 9.24 98 GLU B C 1
ATOM 3328 O O . GLU B 1 98 ? 47.205 35.075 12.515 1.00 10.24 98 GLU B O 1
ATOM 3334 N N . ILE B 1 99 ? 47.605 34.371 14.630 1.00 8.59 99 ILE B N 1
ATOM 3335 C CA . ILE B 1 99 ? 46.158 34.278 14.921 1.00 10.92 99 ILE B CA 1
ATOM 3336 C C . ILE B 1 99 ? 45.441 35.582 14.653 1.00 11.50 99 ILE B C 1
ATOM 3337 O O . ILE B 1 99 ? 44.325 35.572 14.127 1.00 11.40 99 ILE B O 1
ATOM 3342 N N . HIS B 1 100 ? 46.064 36.717 14.985 1.00 9.80 100 HIS B N 1
ATOM 3343 C CA . HIS B 1 100 ? 45.428 38.020 14.802 1.00 9.11 100 HIS B CA 1
ATOM 3344 C C . HIS B 1 100 ? 45.117 38.348 13.349 1.00 11.06 100 HIS B C 1
ATOM 3345 O O . HIS B 1 100 ? 44.090 38.930 12.983 1.00 10.56 100 HIS B O 1
ATOM 3352 N N . GLU B 1 101 ? 46.022 37.959 12.467 1.00 10.18 101 GLU B N 1
ATOM 3353 C CA . GLU B 1 101 ? 45.871 38.144 11.028 1.00 10.73 101 GLU B CA 1
ATOM 3354 C C . GLU B 1 101 ? 44.693 37.295 10.527 1.00 11.58 101 GLU B C 1
ATOM 3355 O O . GLU B 1 101 ? 43.901 37.774 9.694 1.00 10.42 101 GLU B O 1
ATOM 3361 N N . MET B 1 102 ? 44.656 36.050 11.006 1.00 10.70 102 MET B N 1
ATOM 3362 C CA . MET B 1 102 ? 43.561 35.165 10.569 1.00 10.94 102 MET B CA 1
ATOM 3363 C C . MET B 1 102 ? 42.207 35.739 10.963 1.00 10.40 102 MET B C 1
ATOM 3364 O O . MET B 1 102 ? 41.229 35.735 10.200 1.00 11.31 102 MET B O 1
ATOM 3369 N N . VAL B 1 103 ? 42.110 36.256 12.182 1.00 9.18 103 VAL B N 1
ATOM 3370 C CA . VAL B 1 103 ? 40.875 36.864 12.677 1.00 10.34 103 VAL B CA 1
ATOM 3371 C C . VAL B 1 103 ? 40.515 38.085 11.846 1.00 11.08 103 VAL B C 1
ATOM 3372 O O . VAL B 1 103 ? 39.338 38.250 11.483 1.00 11.17 103 VAL B O 1
ATOM 3376 N N . ASN B 1 104 ? 41.498 38.888 11.451 1.00 11.11 104 ASN B N 1
ATOM 3377 C CA . ASN B 1 104 ? 41.207 40.066 10.639 1.00 11.35 104 ASN B CA 1
ATOM 3378 C C . ASN B 1 104 ? 40.657 39.630 9.282 1.00 9.57 104 ASN B C 1
ATOM 3379 O O . ASN B 1 104 ? 39.722 40.291 8.808 1.00 11.53 104 ASN B O 1
ATOM 3384 N N . TRP B 1 105 ? 41.219 38.577 8.706 1.00 9.84 105 TRP B N 1
ATOM 3385 C CA . TRP B 1 105 ? 40.681 38.126 7.416 1.00 10.49 105 TRP B CA 1
ATOM 3386 C C . TRP B 1 105 ? 39.224 37.711 7.606 1.00 10.05 105 TRP B C 1
ATOM 3387 O O . TRP B 1 105 ? 38.434 37.956 6.693 1.00 11.46 105 TRP B O 1
ATOM 3398 N N . ALA B 1 106 ? 38.913 37.035 8.707 1.00 10.98 106 ALA B N 1
ATOM 3399 C CA . ALA B 1 106 ? 37.525 36.621 8.926 1.00 10.46 106 ALA B CA 1
ATOM 3400 C C . ALA B 1 106 ? 36.632 37.838 9.074 1.00 11.76 106 ALA B C 1
ATOM 3401 O O . ALA B 1 106 ? 35.481 37.867 8.618 1.00 12.23 106 ALA B O 1
ATOM 3403 N N . LEU B 1 107 ? 37.114 38.893 9.718 1.00 10.98 107 LEU B N 1
ATOM 3404 C CA . LEU B 1 107 ? 36.367 40.130 9.910 1.00 12.03 107 LEU B CA 1
ATOM 3405 C C . LEU B 1 107 ? 36.159 40.807 8.556 1.00 12.23 107 LEU B C 1
ATOM 3406 O O . LEU B 1 107 ? 35.199 41.574 8.411 1.00 14.27 107 LEU B O 1
ATOM 3411 N N . HIS B 1 108 ? 37.043 40.544 7.594 1.00 11.23 108 HIS B N 1
ATOM 3412 C CA . HIS B 1 108 ? 36.914 41.101 6.259 1.00 12.95 108 HIS B CA 1
ATOM 3413 C C . HIS B 1 108 ? 35.884 40.268 5.497 1.00 13.66 108 HIS B C 1
ATOM 3414 O O . HIS B 1 108 ? 35.576 40.598 4.353 1.00 15.29 108 HIS B O 1
ATOM 3421 N N . GLY B 1 109 ? 35.447 39.155 6.078 1.00 12.96 109 GLY B N 1
ATOM 3422 C CA . GLY B 1 109 ? 34.428 38.323 5.460 1.00 12.75 109 GLY B CA 1
ATOM 3423 C C . GLY B 1 109 ? 34.828 36.987 4.894 1.00 13.65 109 GLY B C 1
ATOM 3424 O O . GLY B 1 109 ? 34.007 36.326 4.239 1.00 14.43 109 GLY B O 1
ATOM 3425 N N . TYR B 1 110 ? 36.039 36.522 5.160 1.00 11.07 110 TYR B N 1
ATOM 3426 C CA . TYR B 1 110 ? 36.504 35.248 4.647 1.00 10.64 110 TYR B CA 1
ATOM 3427 C C . TYR B 1 110 ? 36.788 34.186 5.682 1.00 10.17 110 TYR B C 1
ATOM 3428 O O . TYR B 1 110 ? 37.401 34.478 6.722 1.00 11.15 110 TYR B O 1
ATOM 3437 N N . ALA B 1 111 ? 36.270 32.976 5.484 1.00 9.58 111 ALA B N 1
ATOM 3438 C CA . ALA B 1 111 ? 36.587 31.842 6.348 1.00 10.34 111 ALA B CA 1
ATOM 3439 C C . ALA B 1 111 ? 38.062 31.611 5.985 1.00 11.18 111 ALA B C 1
ATOM 3440 O O . ALA B 1 111 ? 38.401 31.262 4.855 1.00 10.85 111 ALA B O 1
ATOM 3442 N N . THR B 1 112 ? 38.921 31.876 6.966 1.00 11.50 112 THR B N 1
ATOM 3443 C CA . THR B 1 112 ? 40.356 31.787 6.694 1.00 11.23 112 THR B CA 1
ATOM 3444 C C . THR B 1 112 ? 41.151 30.813 7.526 1.00 9.50 112 THR B C 1
ATOM 3445 O O . THR B 1 112 ? 41.053 30.815 8.755 1.00 10.18 112 THR B O 1
ATOM 3449 N N . PHE B 1 113 ? 41.962 30.008 6.868 1.00 9.31 113 PHE B N 1
ATOM 3450 C CA . PHE B 1 113 ? 42.829 29.027 7.497 1.00 9.41 113 PHE B CA 1
ATOM 3451 C C . PHE B 1 113 ? 44.286 29.390 7.241 1.00 10.13 113 PHE B C 1
ATOM 3452 O O . PHE B 1 113 ? 44.669 29.572 6.080 1.00 9.97 113 PHE B O 1
ATOM 3460 N N . GLY B 1 114 ? 45.067 29.589 8.297 1.00 8.73 114 GLY B N 1
ATOM 3461 C CA . GLY B 1 114 ? 46.492 29.880 8.143 1.00 8.88 114 GLY B CA 1
ATOM 3462 C C . GLY B 1 114 ? 47.236 28.570 8.387 1.00 8.72 114 GLY B C 1
ATOM 3463 O O . GLY B 1 114 ? 47.521 28.178 9.520 1.00 9.73 114 GLY B O 1
ATOM 3464 N N . MET B 1 115 ? 47.531 27.844 7.307 1.00 8.27 115 MET B N 1
ATOM 3465 C CA . MET B 1 115 ? 48.237 26.576 7.422 1.00 8.54 115 MET B CA 1
ATOM 3466 C C . MET B 1 115 ? 49.617 26.817 8.034 1.00 8.96 115 MET B C 1
ATOM 3467 O O . MET B 1 115 ? 50.368 27.643 7.515 1.00 10.47 115 MET B O 1
ATOM 3472 N N . LEU B 1 116 ? 49.949 26.066 9.064 1.00 7.81 116 LEU B N 1
ATOM 3473 C CA . LEU B 1 116 ? 51.298 26.212 9.662 1.00 9.40 116 LEU B CA 1
ATOM 3474 C C . LEU B 1 116 ? 52.162 25.112 9.068 1.00 8.70 116 LEU B C 1
ATOM 3475 O O . LEU B 1 116 ? 51.768 23.935 8.988 1.00 9.47 116 LEU B O 1
ATOM 3480 N N . VAL B 1 117 ? 53.368 25.463 8.635 1.00 8.47 117 VAL B N 1
ATOM 3481 C CA . VAL B 1 117 ? 54.251 24.524 7.965 1.00 8.63 117 VAL B CA 1
ATOM 3482 C C . VAL B 1 117 ? 54.864 23.466 8.858 1.00 8.80 117 VAL B C 1
ATOM 3483 O O . VAL B 1 117 ? 55.506 23.762 9.873 1.00 8.98 117 VAL B O 1
ATOM 3487 N N . ARG B 1 118 ? 54.732 22.219 8.416 1.00 9.26 118 ARG B N 1
ATOM 3488 C CA . ARG B 1 118 ? 55.283 21.077 9.116 1.00 8.91 118 ARG B CA 1
ATOM 3489 C C . ARG B 1 118 ? 56.730 21.290 9.528 1.00 9.60 118 ARG B C 1
ATOM 3490 O O . ARG B 1 118 ? 57.551 21.692 8.678 1.00 10.10 118 ARG B O 1
ATOM 3498 N N . GLY B 1 119 ? 57.019 21.048 10.807 1.00 9.39 119 GLY B N 1
ATOM 3499 C CA . GLY B 1 119 ? 58.386 21.205 11.286 1.00 9.50 119 GLY B CA 1
ATOM 3500 C C . GLY B 1 119 ? 58.733 22.635 11.691 1.00 9.81 119 GLY B C 1
ATOM 3501 O O . GLY B 1 119 ? 59.719 22.751 12.424 1.00 8.77 119 GLY B O 1
ATOM 3502 N N . GLN B 1 120 ? 58.046 23.635 11.167 1.00 9.18 120 GLN B N 1
ATOM 3503 C CA . GLN B 1 120 ? 58.371 25.013 11.496 1.00 8.07 120 GLN B CA 1
ATOM 3504 C C . GLN B 1 120 ? 57.547 25.619 12.618 1.00 9.29 120 GLN B C 1
ATOM 3505 O O . GLN B 1 120 ? 58.065 26.344 13.468 1.00 9.95 120 GLN B O 1
ATOM 3511 N N . GLN B 1 121 ? 56.244 25.336 12.631 1.00 10.10 121 GLN B N 1
ATOM 3512 C CA . GLN B 1 121 ? 55.375 25.798 13.712 1.00 9.89 121 GLN B CA 1
ATOM 3513 C C . GLN B 1 121 ? 54.145 24.898 13.909 1.00 10.46 121 GLN B C 1
ATOM 3514 O O . GLN B 1 121 ? 53.316 24.722 13.026 1.00 10.37 121 GLN B O 1
ATOM 3520 N N . ARG B 1 122 ? 54.069 24.287 15.110 1.00 10.15 122 ARG B N 1
ATOM 3521 C CA . ARG B 1 122 ? 52.877 23.522 15.485 1.00 9.18 122 ARG B CA 1
ATOM 3522 C C . ARG B 1 122 ? 52.640 22.295 14.596 1.00 9.62 122 ARG B C 1
ATOM 3523 O O . ARG B 1 122 ? 52.453 21.181 15.069 1.00 12.79 122 ARG B O 1
ATOM 3531 N N . SER B 1 123 ? 52.708 22.245 13.320 1.00 8.52 123 SER B N 1
ATOM 3532 C CA . SER B 1 123 ? 52.463 21.080 12.493 1.00 10.80 123 SER B CA 1
ATOM 3533 C C . SER B 1 123 ? 53.639 20.120 12.548 1.00 10.71 123 SER B C 1
ATOM 3534 O O . SER B 1 123 ? 54.799 20.521 12.639 1.00 11.03 123 SER B O 1
ATOM 3537 N N . GLU B 1 124 ? 53.341 18.831 12.499 1.00 9.64 124 GLU B N 1
ATOM 3538 C CA . GLU B 1 124 ? 54.318 17.773 12.564 1.00 11.26 124 GLU B CA 1
ATOM 3539 C C . GLU B 1 124 ? 54.932 17.432 11.224 1.00 10.38 124 GLU B C 1
ATOM 3540 O O . GLU B 1 124 ? 54.220 17.444 10.217 1.00 11.00 124 GLU B O 1
ATOM 3546 N N . ASP B 1 125 ? 56.242 17.225 11.193 1.00 9.50 125 ASP B N 1
ATOM 3547 C CA . ASP B 1 125 ? 56.911 16.794 9.970 1.00 10.99 125 ASP B CA 1
ATOM 3548 C C . ASP B 1 125 ? 57.318 15.351 10.259 1.00 10.15 125 ASP B C 1
ATOM 3549 O O . ASP B 1 125 ? 58.258 15.102 11.016 1.00 10.06 125 ASP B O 1
ATOM 3554 N N . THR B 1 126 ? 56.562 14.385 9.728 1.00 10.59 126 THR B N 1
ATOM 3555 C CA . THR B 1 126 ? 56.873 12.974 9.918 1.00 11.89 126 THR B CA 1
ATOM 3556 C C . THR B 1 126 ? 57.935 12.481 8.949 1.00 11.53 126 THR B C 1
ATOM 3557 O O . THR B 1 126 ? 58.333 11.317 9.071 1.00 13.40 126 THR B O 1
ATOM 3561 N N . SER B 1 127 ? 58.379 13.293 7.990 1.00 11.68 127 SER B N 1
ATOM 3562 C CA . SER B 1 127 ? 59.439 12.853 7.081 1.00 12.29 127 SER B CA 1
ATOM 3563 C C . SER B 1 127 ? 60.777 12.867 7.820 1.00 11.57 127 SER B C 1
ATOM 3564 O O . SER B 1 127 ? 61.044 13.807 8.573 1.00 12.20 127 SER B O 1
ATOM 3567 N N . ILE B 1 128 ? 61.597 11.840 7.653 1.00 12.71 128 ILE B N 1
ATOM 3568 C CA . ILE B 1 128 ? 62.863 11.768 8.373 1.00 12.84 128 ILE B CA 1
ATOM 3569 C C . ILE B 1 128 ? 63.922 12.654 7.725 1.00 12.46 128 ILE B C 1
ATOM 3570 O O . ILE B 1 128 ? 63.639 13.350 6.759 1.00 12.66 128 ILE B O 1
ATOM 3575 N N . SER B 1 129 ? 65.135 12.614 8.248 1.00 12.37 129 SER B N 1
ATOM 3576 C CA . SER B 1 129 ? 66.286 13.310 7.671 1.00 12.87 129 SER B CA 1
ATOM 3577 C C . SER B 1 129 ? 67.164 12.151 7.185 1.00 10.89 129 SER B C 1
ATOM 3578 O O . SER B 1 129 ? 67.965 11.592 7.937 1.00 11.79 129 SER B O 1
ATOM 3581 N N . PRO B 1 130 ? 67.025 11.779 5.908 1.00 10.82 130 PRO B N 1
ATOM 3582 C CA . PRO B 1 130 ? 67.753 10.643 5.372 1.00 13.83 130 PRO B CA 1
ATOM 3583 C C . PRO B 1 130 ? 69.255 10.650 5.184 1.00 14.15 130 PRO B C 1
ATOM 3584 O O . PRO B 1 130 ? 69.887 9.594 5.271 1.00 14.20 130 PRO B O 1
ATOM 3588 N N . HIS B 1 131 ? 69.835 11.834 5.011 1.00 12.27 131 HIS B N 1
ATOM 3589 C CA . HIS B 1 131 ? 71.268 11.935 4.774 1.00 11.91 131 HIS B CA 1
ATOM 3590 C C . HIS B 1 131 ? 72.030 13.087 5.420 1.00 12.12 131 HIS B C 1
ATOM 3591 O O . HIS B 1 131 ? 73.224 13.191 5.122 1.00 13.31 131 HIS B O 1
ATOM 3598 N N . GLY B 1 132 ? 71.378 13.837 6.306 1.00 12.40 132 GLY B N 1
ATOM 3599 C CA . GLY B 1 132 ? 72.105 14.944 6.939 1.00 12.56 132 GLY B CA 1
ATOM 3600 C C . GLY B 1 132 ? 71.990 16.165 6.035 1.00 11.32 132 GLY B C 1
ATOM 3601 O O . GLY B 1 132 ? 72.072 16.043 4.807 1.00 11.94 132 GLY B O 1
ATOM 3602 N N . HIS B 1 133 ? 71.802 17.335 6.631 1.00 10.72 133 HIS B N 1
ATOM 3603 C CA . HIS B 1 133 ? 71.636 18.549 5.839 1.00 10.34 133 HIS B CA 1
ATOM 3604 C C . HIS B 1 133 ? 72.216 19.762 6.565 1.00 8.98 133 HIS B C 1
ATOM 3605 O O . HIS B 1 133 ? 72.533 19.665 7.750 1.00 9.69 133 HIS B O 1
ATOM 3612 N N . ALA B 1 134 ? 72.358 20.843 5.823 1.00 8.99 134 ALA B N 1
ATOM 3613 C CA . ALA B 1 134 ? 72.804 22.084 6.459 1.00 8.73 134 ALA B CA 1
ATOM 3614 C C . ALA B 1 134 ? 71.688 22.583 7.369 1.00 9.03 134 ALA B C 1
ATOM 3615 O O . ALA B 1 134 ? 70.491 22.341 7.203 1.00 8.87 134 ALA B O 1
ATOM 3617 N N . LEU B 1 135 ? 72.065 23.437 8.318 1.00 8.47 135 LEU B N 1
ATOM 3618 C CA . LEU B 1 135 ? 71.167 24.058 9.276 1.00 9.41 135 LEU B CA 1
ATOM 3619 C C . LEU B 1 135 ? 70.000 24.662 8.496 1.00 9.51 135 LEU B C 1
ATOM 3620 O O . LEU B 1 135 ? 70.167 25.466 7.573 1.00 9.82 135 LEU B O 1
ATOM 3625 N N . GLY B 1 136 ? 68.811 24.246 8.914 1.00 9.00 136 GLY B N 1
ATOM 3626 C CA . GLY B 1 136 ? 67.581 24.695 8.272 1.00 8.56 136 GLY B CA 1
ATOM 3627 C C . GLY B 1 136 ? 66.834 23.529 7.638 1.00 9.77 136 GLY B C 1
ATOM 3628 O O . GLY B 1 136 ? 67.175 22.360 7.829 1.00 10.96 136 GLY B O 1
ATOM 3629 N N . TRP B 1 137 ? 65.771 23.858 6.904 1.00 7.98 137 TRP B N 1
ATOM 3630 C CA . TRP B 1 137 ? 64.955 22.871 6.214 1.00 9.37 137 TRP B CA 1
ATOM 3631 C C . TRP B 1 137 ? 65.198 22.817 4.706 1.00 9.27 137 TRP B C 1
ATOM 3632 O O . TRP B 1 137 ? 64.758 21.849 4.082 1.00 9.56 137 TRP B O 1
ATOM 3643 N N . MET B 1 138 ? 65.905 23.789 4.135 1.00 7.88 138 MET B N 1
ATOM 3644 C CA . MET B 1 138 ? 66.058 23.836 2.689 1.00 8.29 138 MET B CA 1
ATOM 3645 C C . MET B 1 138 ? 66.760 22.651 2.074 1.00 8.35 138 MET B C 1
ATOM 3646 O O . MET B 1 138 ? 66.518 22.411 0.889 1.00 9.14 138 MET B O 1
ATOM 3651 N N . THR B 1 139 ? 67.646 21.988 2.807 1.00 8.64 139 THR B N 1
ATOM 3652 C CA . THR B 1 139 ? 68.371 20.856 2.238 1.00 8.25 139 THR B CA 1
ATOM 3653 C C . THR B 1 139 ? 67.981 19.519 2.832 1.00 8.66 139 THR B C 1
ATOM 3654 O O . THR B 1 139 ? 68.650 18.507 2.570 1.00 8.75 139 THR B O 1
ATOM 3658 N N . LYS B 1 140 ? 66.983 19.497 3.715 1.00 8.74 140 LYS B N 1
ATOM 3659 C CA . LYS B 1 140 ? 66.514 18.264 4.334 1.00 9.42 140 LYS B CA 1
ATOM 3660 C C . LYS B 1 140 ? 65.932 17.335 3.259 1.00 9.22 140 LYS B C 1
ATOM 3661 O O . LYS B 1 140 ? 64.940 17.687 2.600 1.00 9.18 140 LYS B O 1
ATOM 3667 N N . GLY B 1 141 ? 66.591 16.184 3.097 1.00 8.93 141 GLY B N 1
ATOM 3668 C CA . GLY B 1 141 ? 66.138 15.226 2.086 1.00 11.36 141 GLY B CA 1
ATOM 3669 C C . GLY B 1 141 ? 66.361 15.637 0.645 1.00 10.94 141 GLY B C 1
ATOM 3670 O O . GLY B 1 141 ? 65.760 15.048 -0.265 1.00 11.37 141 GLY B O 1
ATOM 3671 N N . ILE B 1 142 ? 67.193 16.637 0.399 1.00 11.03 142 ILE B N 1
ATOM 3672 C CA . ILE B 1 142 ? 67.445 17.157 -0.939 1.00 11.44 142 ILE B CA 1
ATOM 3673 C C . ILE B 1 142 ? 68.077 16.176 -1.924 1.00 11.55 142 ILE B C 1
ATOM 3674 O O . ILE B 1 142 ? 68.015 16.523 -3.123 1.00 12.25 142 ILE B O 1
ATOM 3679 N N . LEU B 1 143 ? 68.615 15.057 -1.442 1.00 11.76 143 LEU B N 1
ATOM 3680 C CA . LEU B 1 143 ? 69.213 14.146 -2.435 1.00 12.51 143 LEU B CA 1
ATOM 3681 C C . LEU B 1 143 ? 68.193 13.286 -3.152 1.00 15.63 143 LEU B C 1
ATOM 3682 O O . LEU B 1 143 ? 68.611 12.501 -4.012 1.00 16.12 143 LEU B O 1
ATOM 3687 N N . ASP B 1 144 ? 66.908 13.391 -2.864 1.00 12.29 144 ASP B N 1
ATOM 3688 C CA . ASP B 1 144 ? 65.902 12.613 -3.572 1.00 15.08 144 ASP B CA 1
ATOM 3689 C C . ASP B 1 144 ? 64.560 13.333 -3.535 1.00 13.90 144 ASP B C 1
ATOM 3690 O O . ASP B 1 144 ? 64.116 13.683 -2.442 1.00 12.67 144 ASP B O 1
ATOM 3695 N N . LYS B 1 145 ? 63.931 13.543 -4.681 1.00 12.31 145 LYS B N 1
ATOM 3696 C CA . LYS B 1 145 ? 62.631 14.198 -4.714 1.00 11.18 145 LYS B CA 1
ATOM 3697 C C . LYS B 1 145 ? 61.612 13.568 -3.763 1.00 12.34 145 LYS B C 1
ATOM 3698 O O . LYS B 1 145 ? 60.750 14.274 -3.214 1.00 11.20 145 LYS B O 1
ATOM 3704 N N . ASP B 1 146 ? 61.698 12.251 -3.563 1.00 12.17 146 ASP B N 1
ATOM 3705 C CA . ASP B 1 146 ? 60.738 11.583 -2.694 1.00 12.33 146 ASP B CA 1
ATOM 3706 C C . ASP B 1 146 ? 60.889 11.912 -1.212 1.00 11.14 146 ASP B C 1
ATOM 3707 O O . ASP B 1 146 ? 59.895 11.887 -0.483 1.00 12.88 146 ASP B O 1
ATOM 3712 N N . THR B 1 147 ? 62.103 12.263 -0.804 1.00 12.09 147 THR B N 1
ATOM 3713 C CA . THR B 1 147 ? 62.387 12.571 0.587 1.00 11.22 147 THR B CA 1
ATOM 3714 C C . THR B 1 147 ? 62.562 14.063 0.851 1.00 10.41 147 THR B C 1
ATOM 3715 O O . THR B 1 147 ? 62.612 14.448 2.025 1.00 11.72 147 THR B O 1
ATOM 3719 N N . TYR B 1 148 ? 62.450 14.867 -0.194 1.00 8.99 148 TYR B N 1
ATOM 3720 C CA . TYR B 1 148 ? 62.697 16.303 -0.014 1.00 9.51 148 TYR B CA 1
ATOM 3721 C C . TYR B 1 148 ? 61.651 16.969 0.864 1.00 8.89 148 TYR B C 1
ATOM 3722 O O . TYR B 1 148 ? 60.451 16.745 0.716 1.00 10.52 148 TYR B O 1
ATOM 3731 N N . TYR B 1 149 ? 62.125 17.861 1.747 1.00 7.80 149 TYR B N 1
ATOM 3732 C CA . TYR B 1 149 ? 61.231 18.571 2.652 1.00 8.97 149 TYR B CA 1
ATOM 3733 C C . TYR B 1 149 ? 59.993 19.183 2.034 1.00 9.70 149 TYR B C 1
ATOM 3734 O O . TYR B 1 149 ? 58.906 18.986 2.598 1.00 9.49 149 TYR B O 1
ATOM 3743 N N . TYR B 1 150 ? 60.126 19.880 0.909 1.00 8.40 150 TYR B N 1
ATOM 3744 C CA . TYR B 1 150 ? 58.948 20.513 0.309 1.00 7.81 150 TYR B CA 1
ATOM 3745 C C . TYR B 1 150 ? 57.957 19.559 -0.345 1.00 9.77 150 TYR B C 1
ATOM 3746 O O . TYR B 1 150 ? 56.890 20.051 -0.686 1.00 10.19 150 TYR B O 1
ATOM 3755 N N . ARG B 1 151 ? 58.295 18.280 -0.474 1.00 9.64 151 ARG B N 1
ATOM 3756 C CA . ARG B 1 151 ? 57.308 17.359 -1.058 1.00 11.01 151 ARG B CA 1
ATOM 3757 C C . ARG B 1 151 ? 56.112 17.346 -0.110 1.00 11.53 151 ARG B C 1
ATOM 3758 O O . ARG B 1 151 ? 54.953 17.614 -0.453 1.00 10.19 151 ARG B O 1
ATOM 3766 N N . GLY B 1 152 ? 56.391 17.068 1.166 1.00 10.16 152 GLY B N 1
ATOM 3767 C CA . GLY B 1 152 ? 55.348 17.031 2.191 1.00 11.41 152 GLY B CA 1
ATOM 3768 C C . GLY B 1 152 ? 54.644 18.376 2.334 1.00 11.47 152 GLY B C 1
ATOM 3769 O O . GLY B 1 152 ? 53.421 18.442 2.424 1.00 11.18 152 GLY B O 1
ATOM 3770 N N . VAL B 1 153 ? 55.402 19.480 2.340 1.00 10.69 153 VAL B N 1
ATOM 3771 C CA . VAL B 1 153 ? 54.830 20.802 2.487 1.00 10.07 153 VAL B CA 1
ATOM 3772 C C . VAL B 1 153 ? 53.859 21.143 1.376 1.00 10.00 153 VAL B C 1
ATOM 3773 O O . VAL B 1 153 ? 52.752 21.610 1.651 1.00 10.24 153 VAL B O 1
ATOM 3777 N N . TYR B 1 154 ? 54.238 20.902 0.118 1.00 10.32 154 TYR B N 1
ATOM 3778 C CA . TYR B 1 154 ? 53.350 21.205 -1.004 1.00 9.66 154 TYR B CA 1
ATOM 3779 C C . TYR B 1 154 ? 52.084 20.358 -0.925 1.00 10.06 154 TYR B C 1
ATOM 3780 O O . TYR B 1 154 ? 51.010 20.901 -1.177 1.00 9.21 154 TYR B O 1
ATOM 3789 N N . LEU B 1 155 ? 52.259 19.090 -0.586 1.00 9.42 155 LEU B N 1
ATOM 3790 C CA . LEU B 1 155 ? 51.065 18.237 -0.453 1.00 10.37 155 LEU B CA 1
ATOM 3791 C C . LEU B 1 155 ? 50.185 18.730 0.679 1.00 10.29 155 LEU B C 1
ATOM 3792 O O . LEU B 1 155 ? 48.961 18.722 0.520 1.00 11.01 155 LEU B O 1
ATOM 3797 N N . ASP B 1 156 ? 50.780 19.168 1.794 1.00 10.02 156 ASP B N 1
ATOM 3798 C CA . ASP B 1 156 ? 49.981 19.689 2.894 1.00 9.19 156 ASP B CA 1
ATOM 3799 C C . ASP B 1 156 ? 49.187 20.902 2.435 1.00 8.20 156 ASP B C 1
ATOM 3800 O O . ASP B 1 156 ? 48.046 21.080 2.853 1.00 9.11 156 ASP B O 1
ATOM 3805 N N . ALA B 1 157 ? 49.787 21.730 1.585 1.00 8.93 157 ALA B N 1
ATOM 3806 C CA . ALA B 1 157 ? 49.163 22.935 1.082 1.00 8.47 157 ALA B CA 1
ATOM 3807 C C . ALA B 1 157 ? 47.937 22.630 0.209 1.00 10.26 157 ALA B C 1
ATOM 3808 O O . ALA B 1 157 ? 46.957 23.372 0.257 1.00 10.20 157 ALA B O 1
ATOM 3810 N N . VAL B 1 158 ? 48.057 21.537 -0.534 1.00 10.92 158 VAL B N 1
ATOM 3811 C CA . VAL B 1 158 ? 46.912 21.142 -1.365 1.00 11.13 158 VAL B CA 1
ATOM 3812 C C . VAL B 1 158 ? 45.842 20.571 -0.445 1.00 10.38 158 VAL B C 1
ATOM 3813 O O . VAL B 1 158 ? 44.665 20.892 -0.621 1.00 10.50 158 VAL B O 1
ATOM 3817 N N . ARG B 1 159 ? 46.235 19.759 0.527 1.00 9.92 159 ARG B N 1
ATOM 3818 C CA . ARG B 1 159 ? 45.253 19.173 1.449 1.00 10.95 159 ARG B CA 1
ATOM 3819 C C . ARG B 1 159 ? 44.476 20.242 2.190 1.00 12.05 159 ARG B C 1
ATOM 3820 O O . ARG B 1 159 ? 43.296 20.121 2.516 1.00 11.29 159 ARG B O 1
ATOM 3828 N N . ALA B 1 160 ? 45.127 21.355 2.540 1.00 11.15 160 ALA B N 1
ATOM 3829 C CA . ALA B 1 160 ? 44.492 22.459 3.256 1.00 10.86 160 ALA B CA 1
ATOM 3830 C C . ALA B 1 160 ? 43.285 22.931 2.460 1.00 11.24 160 ALA B C 1
ATOM 3831 O O . ALA B 1 160 ? 42.224 23.191 3.032 1.00 12.33 160 ALA B O 1
ATOM 3833 N N . LEU B 1 161 ? 43.409 23.046 1.147 1.00 10.41 161 LEU B N 1
ATOM 3834 C CA . LEU B 1 161 ? 42.332 23.472 0.269 1.00 11.83 161 LEU B CA 1
ATOM 3835 C C . LEU B 1 161 ? 41.232 22.412 0.205 1.00 10.69 161 LEU B C 1
ATOM 3836 O O . LEU B 1 161 ? 40.065 22.795 0.204 1.00 12.62 161 LEU B O 1
ATOM 3841 N N . GLU B 1 162 ? 41.609 21.144 0.204 1.00 12.07 162 GLU B N 1
ATOM 3842 C CA . GLU B 1 162 ? 40.604 20.079 0.151 1.00 12.14 162 GLU B CA 1
ATOM 3843 C C . GLU B 1 162 ? 39.795 20.081 1.437 1.00 14.42 162 GLU B C 1
ATOM 3844 O O . GLU B 1 162 ? 38.565 19.937 1.400 1.00 13.90 162 GLU B O 1
ATOM 3850 N N . VAL B 1 163 ? 40.467 20.303 2.571 1.00 12.99 163 VAL B N 1
ATOM 3851 C CA . VAL B 1 163 ? 39.782 20.323 3.857 1.00 12.91 163 VAL B CA 1
ATOM 3852 C C . VAL B 1 163 ? 38.868 21.527 3.995 1.00 13.29 163 VAL B C 1
ATOM 3853 O O . VAL B 1 163 ? 37.690 21.319 4.333 1.00 14.07 163 VAL B O 1
ATOM 3857 N N . ILE B 1 164 ? 39.296 22.753 3.719 1.00 12.35 164 ILE B N 1
ATOM 3858 C CA . ILE B 1 164 ? 38.427 23.913 3.879 1.00 14.45 164 ILE B CA 1
ATOM 3859 C C . ILE B 1 164 ? 37.269 23.869 2.876 1.00 14.87 164 ILE B C 1
ATOM 3860 O O . ILE B 1 164 ? 36.165 24.252 3.288 1.00 14.63 164 ILE B O 1
ATOM 3865 N N . SER B 1 165 ? 37.511 23.345 1.673 1.00 15.58 165 SER B N 1
ATOM 3866 C CA . SER B 1 165 ? 36.390 23.310 0.725 1.00 17.42 165 SER B CA 1
ATOM 3867 C C . SER B 1 165 ? 35.328 22.331 1.204 1.00 18.26 165 SER B C 1
ATOM 3868 O O . SER B 1 165 ? 34.159 22.536 0.880 1.00 17.40 165 SER B O 1
ATOM 3871 N N . SER B 1 166 ? 35.689 21.314 1.960 1.00 16.29 166 SER B N 1
ATOM 3872 C CA . SER B 1 166 ? 34.766 20.309 2.461 1.00 17.48 166 SER B CA 1
ATOM 3873 C C . SER B 1 166 ? 33.789 20.814 3.508 1.00 17.69 166 SER B C 1
ATOM 3874 O O . SER B 1 166 ? 32.813 20.138 3.866 1.00 17.17 166 SER B O 1
ATOM 3877 N N . PHE B 1 167 ? 34.057 21.979 4.085 1.00 15.13 167 PHE B N 1
ATOM 3878 C CA . PHE B 1 167 ? 33.204 22.555 5.120 1.00 15.25 167 PHE B CA 1
ATOM 3879 C C . PHE B 1 167 ? 31.907 23.129 4.569 1.00 14.90 167 PHE B C 1
ATOM 3880 O O . PHE B 1 167 ? 31.922 23.840 3.562 1.00 15.85 167 PHE B O 1
ATOM 3888 N N . ASP B 1 168 ? 30.788 22.820 5.229 1.00 16.22 168 ASP B N 1
ATOM 3889 C CA . ASP B 1 168 ? 29.499 23.328 4.775 1.00 18.74 168 ASP B CA 1
ATOM 3890 C C . ASP B 1 168 ? 29.463 24.848 4.751 1.00 16.91 168 ASP B C 1
ATOM 3891 O O . ASP B 1 168 ? 28.826 25.425 3.859 1.00 18.35 168 ASP B O 1
ATOM 3896 N N . GLU B 1 169 ? 30.165 25.494 5.695 1.00 16.29 169 GLU B N 1
ATOM 3897 C CA . GLU B 1 169 ? 30.170 26.947 5.738 1.00 15.56 169 GLU B CA 1
ATOM 3898 C C . GLU B 1 169 ? 31.119 27.588 4.726 1.00 13.08 169 GLU B C 1
ATOM 3899 O O . GLU B 1 169 ? 31.138 28.817 4.683 1.00 16.21 169 GLU B O 1
ATOM 3905 N N . VAL B 1 170 ? 31.834 26.788 3.937 1.00 13.06 170 VAL B N 1
ATOM 3906 C CA . VAL B 1 170 ? 32.741 27.381 2.962 1.00 13.68 170 VAL B CA 1
ATOM 3907 C C . VAL B 1 170 ? 32.232 27.208 1.535 1.00 13.52 170 VAL B C 1
ATOM 3908 O O . VAL B 1 170 ? 31.861 26.087 1.188 1.00 15.99 170 VAL B O 1
ATOM 3912 N N . ASP B 1 171 ? 32.146 28.303 0.796 1.00 12.27 171 ASP B N 1
ATOM 3913 C CA . ASP B 1 171 ? 31.746 28.201 -0.616 1.00 14.45 171 ASP B CA 1
ATOM 3914 C C . ASP B 1 171 ? 32.994 27.775 -1.378 1.00 15.65 171 ASP B C 1
ATOM 3915 O O . ASP B 1 171 ? 33.856 28.634 -1.619 1.00 14.91 171 ASP B O 1
ATOM 3920 N N . GLU B 1 172 ? 33.131 26.499 -1.693 1.00 15.70 172 GLU B N 1
ATOM 3921 C CA . GLU B 1 172 ? 34.328 26.007 -2.365 1.00 17.06 172 GLU B CA 1
ATOM 3922 C C . GLU B 1 172 ? 34.560 26.630 -3.731 1.00 16.61 172 GLU B C 1
ATOM 3923 O O . GLU B 1 172 ? 35.655 26.385 -4.266 1.00 18.28 172 GLU B O 1
ATOM 3929 N N . THR B 1 173 ? 33.611 27.388 -4.255 1.00 16.46 173 THR B N 1
ATOM 3930 C CA . THR B 1 173 ? 33.821 28.015 -5.556 1.00 16.03 173 THR B CA 1
ATOM 3931 C C . THR B 1 173 ? 34.467 29.393 -5.362 1.00 15.80 173 THR B C 1
ATOM 3932 O O . THR B 1 173 ? 34.828 30.025 -6.348 1.00 15.43 173 THR B O 1
ATOM 3936 N N . ARG B 1 174 ? 34.666 29.778 -4.099 1.00 13.34 174 ARG B N 1
ATOM 3937 C CA . ARG B 1 174 ? 35.232 31.101 -3.834 1.00 14.97 174 ARG B CA 1
ATOM 3938 C C . ARG B 1 174 ? 36.364 31.078 -2.805 1.00 12.70 174 ARG B C 1
ATOM 3939 O O . ARG B 1 174 ? 36.312 31.776 -1.787 1.00 12.55 174 ARG B O 1
ATOM 3947 N N . ILE B 1 175 ? 37.363 30.266 -3.108 1.00 12.67 175 ILE B N 1
ATOM 3948 C CA . ILE B 1 175 ? 38.519 30.134 -2.228 1.00 12.96 175 ILE B CA 1
ATOM 3949 C C . ILE B 1 175 ? 39.774 30.727 -2.863 1.00 13.61 175 ILE B C 1
ATOM 3950 O O . ILE B 1 175 ? 40.098 30.479 -4.021 1.00 15.80 175 ILE B O 1
ATOM 3955 N N . GLY B 1 176 ? 40.447 31.576 -2.100 1.00 11.66 176 GLY B N 1
ATOM 3956 C CA . GLY B 1 176 ? 41.689 32.204 -2.544 1.00 11.48 176 GLY B CA 1
ATOM 3957 C C . GLY B 1 176 ? 42.866 31.606 -1.767 1.00 11.49 176 GLY B C 1
ATOM 3958 O O . GLY B 1 176 ? 42.680 30.996 -0.724 1.00 11.89 176 GLY B O 1
ATOM 3959 N N . VAL B 1 177 ? 44.062 31.788 -2.320 1.00 9.41 177 VAL B N 1
ATOM 3960 C CA . VAL B 1 177 ? 45.297 31.341 -1.690 1.00 10.52 177 VAL B CA 1
ATOM 3961 C C . VAL B 1 177 ? 46.202 32.580 -1.624 1.00 10.11 177 VAL B C 1
ATOM 3962 O O . VAL B 1 177 ? 46.232 33.354 -2.586 1.00 9.31 177 VAL B O 1
ATOM 3966 N N . THR B 1 178 ? 46.928 32.753 -0.519 1.00 10.14 178 THR B N 1
ATOM 3967 C CA . THR B 1 178 ? 47.803 33.918 -0.415 1.00 10.17 178 THR B CA 1
ATOM 3968 C C . THR B 1 178 ? 48.924 33.659 0.579 1.00 10.06 178 THR B C 1
ATOM 3969 O O . THR B 1 178 ? 48.826 32.807 1.453 1.00 9.59 178 THR B O 1
ATOM 3973 N N . GLY B 1 179 ? 50.013 34.422 0.427 1.00 9.65 179 GLY B N 1
ATOM 3974 C CA . GLY B 1 179 ? 51.155 34.295 1.323 1.00 10.84 179 GLY B CA 1
ATOM 3975 C C . GLY B 1 179 ? 52.346 35.001 0.694 1.00 10.16 179 GLY B C 1
ATOM 3976 O O . GLY B 1 179 ? 52.353 35.297 -0.496 1.00 9.49 179 GLY B O 1
ATOM 3977 N N . GLY B 1 180 ? 53.356 35.246 1.524 1.00 9.26 180 GLY B N 1
ATOM 3978 C CA . GLY B 1 180 ? 54.570 35.998 1.237 1.00 9.91 180 GLY B CA 1
ATOM 3979 C C . GLY B 1 180 ? 55.802 35.092 1.267 1.00 8.75 180 GLY B C 1
ATOM 3980 O O . GLY B 1 180 ? 55.839 34.061 1.926 1.00 9.61 180 GLY B O 1
ATOM 3981 N N . SER B 1 181 ? 56.822 35.488 0.485 1.00 8.75 181 SER B N 1
ATOM 3982 C CA . SER B 1 181 ? 58.033 34.681 0.435 1.00 10.11 181 SER B CA 1
ATOM 3983 C C . SER B 1 181 ? 57.700 33.196 0.282 1.00 8.03 181 SER B C 1
ATOM 3984 O O . SER B 1 181 ? 57.183 32.742 -0.731 1.00 8.82 181 SER B O 1
ATOM 3987 N N . GLN B 1 182 ? 58.049 32.421 1.326 1.00 7.82 182 GLN B N 1
ATOM 3988 C CA . GLN B 1 182 ? 57.755 30.994 1.292 1.00 8.27 182 GLN B CA 1
ATOM 3989 C C . GLN B 1 182 ? 56.253 30.734 1.147 1.00 9.69 182 GLN B C 1
ATOM 3990 O O . GLN B 1 182 ? 55.820 29.831 0.444 1.00 9.49 182 GLN B O 1
ATOM 3996 N N . GLY B 1 183 ? 55.512 31.664 1.747 1.00 8.67 183 GLY B N 1
ATOM 3997 C CA . GLY B 1 183 ? 54.046 31.615 1.599 1.00 9.57 183 GLY B CA 1
ATOM 3998 C C . GLY B 1 183 ? 53.597 31.931 0.177 1.00 10.07 183 GLY B C 1
ATOM 3999 O O . GLY B 1 183 ? 52.540 31.443 -0.238 1.00 11.70 183 GLY B O 1
ATOM 4000 N N . GLY B 1 184 ? 54.391 32.742 -0.507 1.00 7.70 184 GLY B N 1
ATOM 4001 C CA . GLY B 1 184 ? 54.063 33.074 -1.903 1.00 10.64 184 GLY B CA 1
ATOM 4002 C C . GLY B 1 184 ? 54.366 31.872 -2.784 1.00 10.20 184 GLY B C 1
ATOM 4003 O O . GLY B 1 184 ? 53.640 31.587 -3.748 1.00 8.74 184 GLY B O 1
ATOM 4004 N N . GLY B 1 185 ? 55.451 31.156 -2.512 1.00 9.21 185 GLY B N 1
ATOM 4005 C CA . GLY B 1 185 ? 55.810 29.958 -3.264 1.00 6.97 185 GLY B CA 1
ATOM 4006 C C . GLY B 1 185 ? 54.721 28.905 -3.046 1.00 8.97 185 GLY B C 1
ATOM 4007 O O . GLY B 1 185 ? 54.331 28.226 -4.006 1.00 9.75 185 GLY B O 1
ATOM 4008 N N . LEU B 1 186 ? 54.279 28.749 -1.787 1.00 8.23 186 LEU B N 1
ATOM 4009 C CA . LEU B 1 186 ? 53.222 27.774 -1.513 1.00 8.72 186 LEU B CA 1
ATOM 4010 C C . LEU B 1 186 ? 51.931 28.171 -2.211 1.00 8.94 186 LEU B C 1
ATOM 4011 O O . LEU B 1 186 ? 51.173 27.303 -2.671 1.00 9.60 186 LEU B O 1
ATOM 4016 N N . THR B 1 187 ? 51.625 29.449 -2.302 1.00 9.07 187 THR B N 1
ATOM 4017 C CA . THR B 1 187 ? 50.447 29.945 -2.997 1.00 9.11 187 THR B CA 1
ATOM 4018 C C . THR B 1 187 ? 50.510 29.529 -4.465 1.00 11.45 187 THR B C 1
ATOM 4019 O O . THR B 1 187 ? 49.530 28.964 -4.959 1.00 10.78 187 THR B O 1
ATOM 4023 N N . ILE B 1 188 ? 51.645 29.750 -5.120 1.00 10.09 188 ILE B N 1
ATOM 4024 C CA . ILE B 1 188 ? 51.754 29.359 -6.533 1.00 10.61 188 ILE B CA 1
ATOM 4025 C C . ILE B 1 188 ? 51.718 27.848 -6.661 1.00 10.64 188 ILE B C 1
ATOM 4026 O O . ILE B 1 188 ? 51.024 27.334 -7.560 1.00 10.98 188 ILE B O 1
ATOM 4031 N N . ALA B 1 189 ? 52.437 27.118 -5.807 1.00 9.82 189 ALA B N 1
ATOM 4032 C CA . ALA B 1 189 ? 52.445 25.666 -5.876 1.00 10.71 189 ALA B CA 1
ATOM 4033 C C . ALA B 1 189 ? 51.042 25.100 -5.687 1.00 12.57 189 ALA B C 1
ATOM 4034 O O . ALA B 1 189 ? 50.653 24.180 -6.410 1.00 11.55 189 ALA B O 1
ATOM 4036 N N . ALA B 1 190 ? 50.322 25.621 -4.699 1.00 12.90 190 ALA B N 1
ATOM 4037 C CA . ALA B 1 190 ? 48.964 25.132 -4.454 1.00 11.98 190 ALA B CA 1
ATOM 4038 C C . ALA B 1 190 ? 48.075 25.358 -5.668 1.00 11.51 190 ALA B C 1
ATOM 4039 O O . ALA B 1 190 ? 47.305 24.464 -6.044 1.00 12.11 190 ALA B O 1
ATOM 4041 N N . ALA B 1 191 ? 48.133 26.547 -6.257 1.00 11.47 191 ALA B N 1
ATOM 4042 C CA . ALA B 1 191 ? 47.309 26.855 -7.425 1.00 12.40 191 ALA B CA 1
ATOM 4043 C C . ALA B 1 191 ? 47.742 26.046 -8.642 1.00 13.21 191 ALA B C 1
ATOM 4044 O O . ALA B 1 191 ? 46.938 25.844 -9.549 1.00 14.84 191 ALA B O 1
ATOM 4046 N N . ALA B 1 192 ? 48.986 25.596 -8.652 1.00 12.57 192 ALA B N 1
ATOM 4047 C CA . ALA B 1 192 ? 49.479 24.798 -9.769 1.00 12.40 192 ALA B CA 1
ATOM 4048 C C . ALA B 1 192 ? 49.095 23.331 -9.624 1.00 14.88 192 ALA B C 1
ATOM 4049 O O . ALA B 1 192 ? 48.922 22.595 -10.602 1.00 16.54 192 ALA B O 1
ATOM 4051 N N . LEU B 1 193 ? 48.959 22.853 -8.398 1.00 13.94 193 LEU B N 1
ATOM 4052 C CA . LEU B 1 193 ? 48.672 21.466 -8.084 1.00 13.55 193 LEU B CA 1
ATOM 4053 C C . LEU B 1 193 ? 47.238 21.112 -7.732 1.00 14.94 193 LEU B C 1
ATOM 4054 O O . LEU B 1 193 ? 46.905 19.927 -7.653 1.00 16.49 193 LEU B O 1
ATOM 4059 N N . SER B 1 194 ? 46.406 22.114 -7.540 1.00 13.71 194 SER B N 1
ATOM 4060 C CA . SER B 1 194 ? 45.005 21.906 -7.211 1.00 13.39 194 SER B CA 1
ATOM 4061 C C . SER B 1 194 ? 44.119 22.827 -8.035 1.00 14.72 194 SER B C 1
ATOM 4062 O O . SER B 1 194 ? 44.399 24.008 -8.274 1.00 15.16 194 SER B O 1
ATOM 4065 N N . ASP B 1 195 ? 42.976 22.272 -8.447 1.00 17.84 195 ASP B N 1
ATOM 4066 C CA . ASP B 1 195 ? 41.986 23.014 -9.207 1.00 18.21 195 ASP B CA 1
ATOM 4067 C C . ASP B 1 195 ? 41.051 23.769 -8.262 1.00 18.31 195 ASP B C 1
ATOM 4068 O O . ASP B 1 195 ? 40.139 24.465 -8.714 1.00 18.07 195 ASP B O 1
ATOM 4073 N N . ILE B 1 196 ? 41.309 23.675 -6.952 1.00 14.90 196 ILE B N 1
ATOM 4074 C CA . ILE B 1 196 ? 40.459 24.362 -5.991 1.00 15.65 196 ILE B CA 1
ATOM 4075 C C . ILE B 1 196 ? 40.503 25.881 -5.931 1.00 15.23 196 ILE B C 1
ATOM 4076 O O . ILE B 1 196 ? 39.442 26.510 -6.017 1.00 15.43 196 ILE B O 1
ATOM 4081 N N . PRO B 1 197 ? 41.676 26.492 -5.802 1.00 13.73 197 PRO B N 1
ATOM 4082 C CA . PRO B 1 197 ? 41.758 27.935 -5.712 1.00 15.46 197 PRO B CA 1
ATOM 4083 C C . PRO B 1 197 ? 41.119 28.626 -6.899 1.00 15.65 197 PRO B C 1
ATOM 4084 O O . PRO B 1 197 ? 41.236 28.180 -8.038 1.00 17.89 197 PRO B O 1
ATOM 4088 N N . LYS B 1 198 ? 40.507 29.772 -6.645 1.00 13.29 198 LYS B N 1
ATOM 4089 C CA . LYS B 1 198 ? 39.872 30.609 -7.649 1.00 15.22 198 LYS B CA 1
ATOM 4090 C C . LYS B 1 198 ? 40.647 31.897 -7.913 1.00 15.44 198 LYS B C 1
ATOM 4091 O O . LYS B 1 198 ? 40.420 32.623 -8.875 1.00 15.06 198 LYS B O 1
ATOM 4097 N N . ALA B 1 199 ? 41.611 32.206 -7.035 1.00 12.80 199 ALA B N 1
ATOM 4098 C CA . ALA B 1 199 ? 42.409 33.418 -7.134 1.00 13.41 199 ALA B CA 1
ATOM 4099 C C . ALA B 1 199 ? 43.654 33.270 -6.252 1.00 12.13 199 ALA B C 1
ATOM 4100 O O . ALA B 1 199 ? 43.571 32.564 -5.242 1.00 12.98 199 ALA B O 1
ATOM 4102 N N . ALA B 1 200 ? 44.753 33.885 -6.675 1.00 11.73 200 ALA B N 1
ATOM 4103 C CA . ALA B 1 200 ? 45.988 33.777 -5.903 1.00 9.91 200 ALA B CA 1
ATOM 4104 C C . ALA B 1 200 ? 46.750 35.090 -5.789 1.00 10.12 200 ALA B C 1
ATOM 4105 O O . ALA B 1 200 ? 46.834 35.846 -6.747 1.00 10.92 200 ALA B O 1
ATOM 4107 N N . VAL B 1 201 ? 47.154 35.435 -4.564 1.00 10.57 201 VAL B N 1
ATOM 4108 C CA . VAL B 1 201 ? 47.930 36.660 -4.351 1.00 10.09 201 VAL B CA 1
ATOM 4109 C C . VAL B 1 201 ? 49.211 36.202 -3.673 1.00 9.26 201 VAL B C 1
ATOM 4110 O O . VAL B 1 201 ? 49.211 35.749 -2.524 1.00 9.92 201 VAL B O 1
ATOM 4114 N N . ALA B 1 202 ? 50.327 36.369 -4.375 1.00 9.54 202 ALA B N 1
ATOM 4115 C CA . ALA B 1 202 ? 51.620 35.945 -3.863 1.00 9.80 202 ALA B CA 1
ATOM 4116 C C . ALA B 1 202 ? 52.593 37.107 -3.706 1.00 9.10 202 ALA B C 1
ATOM 4117 O O . ALA B 1 202 ? 52.878 37.788 -4.694 1.00 10.97 202 ALA B O 1
ATOM 4119 N N . ASP B 1 203 ? 52.987 37.402 -2.468 1.00 8.90 203 ASP B N 1
ATOM 4120 C CA . ASP B 1 203 ? 54.076 38.352 -2.256 1.00 8.58 203 ASP B CA 1
ATOM 4121 C C . ASP B 1 203 ? 55.445 37.743 -2.584 1.00 7.22 203 ASP B C 1
ATOM 4122 O O . ASP B 1 203 ? 55.703 36.564 -2.378 1.00 9.37 203 ASP B O 1
ATOM 4127 N N . TYR B 1 204 ? 56.325 38.594 -3.149 1.00 8.93 204 TYR B N 1
ATOM 4128 C CA . TYR B 1 204 ? 57.660 38.129 -3.524 1.00 8.36 204 TYR B CA 1
ATOM 4129 C C . TYR B 1 204 ? 57.847 36.632 -3.264 1.00 8.28 204 TYR B C 1
ATOM 4130 O O . TYR B 1 204 ? 58.550 36.214 -2.353 1.00 9.34 204 TYR B O 1
ATOM 4139 N N . PRO B 1 205 ? 57.342 35.760 -4.126 1.00 8.58 205 PRO B N 1
ATOM 4140 C CA . PRO B 1 205 ? 57.466 34.333 -3.921 1.00 8.58 205 PRO B CA 1
ATOM 4141 C C . PRO B 1 205 ? 58.858 33.737 -3.897 1.00 8.32 205 PRO B C 1
ATOM 4142 O O . PRO B 1 205 ? 59.710 34.011 -4.735 1.00 10.04 205 PRO B O 1
ATOM 4146 N N . TYR B 1 206 ? 59.065 32.870 -2.932 1.00 9.17 206 TYR B N 1
ATOM 4147 C CA . TYR B 1 206 ? 60.188 32.007 -2.581 1.00 8.01 206 TYR B CA 1
ATOM 4148 C C . TYR B 1 206 ? 60.120 30.663 -3.310 1.00 7.88 206 TYR B C 1
ATOM 4149 O O . TYR B 1 206 ? 59.077 30.218 -3.772 1.00 9.14 206 TYR B O 1
ATOM 4158 N N . LEU B 1 207 ? 61.300 30.028 -3.438 1.00 9.00 207 LEU B N 1
ATOM 4159 C CA . LEU B 1 207 ? 61.356 28.735 -4.111 1.00 8.56 207 LEU B CA 1
ATOM 4160 C C . LEU B 1 207 ? 61.176 28.880 -5.623 1.00 9.89 207 LEU B C 1
ATOM 4161 O O . LEU B 1 207 ? 60.413 28.169 -6.263 1.00 10.61 207 LEU B O 1
ATOM 4166 N N . SER B 1 208 ? 61.888 29.872 -6.188 1.00 10.23 208 SER B N 1
ATOM 4167 C CA . SER B 1 208 ? 61.796 30.097 -7.625 1.00 9.60 208 SER B CA 1
ATOM 4168 C C . SER B 1 208 ? 63.182 30.255 -8.254 1.00 10.74 208 SER B C 1
ATOM 4169 O O . SER B 1 208 ? 64.022 31.013 -7.787 1.00 10.29 208 SER B O 1
ATOM 4172 N N . ASN B 1 209 ? 63.371 29.661 -9.425 1.00 8.04 209 ASN B N 1
ATOM 4173 C CA . ASN B 1 209 ? 64.600 29.815 -10.200 1.00 9.08 209 ASN B CA 1
ATOM 4174 C C . ASN B 1 209 ? 65.840 29.557 -9.347 1.00 8.40 209 ASN B C 1
ATOM 4175 O O . ASN B 1 209 ? 66.723 30.406 -9.234 1.00 9.39 209 ASN B O 1
ATOM 4180 N N . PHE B 1 210 ? 65.878 28.363 -8.759 1.00 9.94 210 PHE B N 1
ATOM 4181 C CA . PHE B 1 210 ? 66.981 28.031 -7.862 1.00 8.97 210 PHE B CA 1
ATOM 4182 C C . PHE B 1 210 ? 68.383 28.258 -8.396 1.00 10.26 210 PHE B C 1
ATOM 4183 O O . PHE B 1 210 ? 69.283 28.645 -7.645 1.00 11.73 210 PHE B O 1
ATOM 4191 N N . GLU B 1 211 ? 68.596 27.945 -9.673 1.00 10.32 211 GLU B N 1
ATOM 4192 C CA . GLU B 1 211 ? 69.933 28.113 -10.249 1.00 11.93 211 GLU B CA 1
ATOM 4193 C C . GLU B 1 211 ? 70.413 29.546 -10.126 1.00 11.30 211 GLU B C 1
ATOM 4194 O O . GLU B 1 211 ? 71.606 29.774 -9.869 1.00 13.85 211 GLU B O 1
ATOM 4200 N N . ARG B 1 212 ? 69.529 30.510 -10.338 1.00 9.39 212 ARG B N 1
ATOM 4201 C CA . ARG B 1 212 ? 69.900 31.917 -10.227 1.00 10.69 212 ARG B CA 1
ATOM 4202 C C . ARG B 1 212 ? 69.914 32.377 -8.776 1.00 11.79 212 ARG B C 1
ATOM 4203 O O . ARG B 1 212 ? 70.791 33.114 -8.331 1.00 10.98 212 ARG B O 1
ATOM 4211 N N . ALA B 1 213 ? 68.926 31.933 -8.006 1.00 9.42 213 ALA B N 1
ATOM 4212 C CA . ALA B 1 213 ? 68.762 32.326 -6.617 1.00 10.18 213 ALA B CA 1
ATOM 4213 C C . ALA B 1 213 ? 70.021 32.104 -5.790 1.00 9.45 213 ALA B C 1
ATOM 4214 O O . ALA B 1 213 ? 70.419 32.994 -5.034 1.00 8.97 213 ALA B O 1
ATOM 4216 N N . ILE B 1 214 ? 70.671 30.960 -5.947 1.00 9.23 214 ILE B N 1
ATOM 4217 C CA . ILE B 1 214 ? 71.867 30.672 -5.155 1.00 9.76 214 ILE B CA 1
ATOM 4218 C C . ILE B 1 214 ? 73.078 31.497 -5.581 1.00 10.94 214 ILE B C 1
ATOM 4219 O O . ILE B 1 214 ? 74.040 31.521 -4.818 1.00 9.86 214 ILE B O 1
ATOM 4224 N N . ASP B 1 215 ? 73.040 32.081 -6.777 1.00 9.68 215 ASP B N 1
ATOM 4225 C CA . ASP B 1 215 ? 74.158 32.909 -7.206 1.00 10.67 215 ASP B CA 1
ATOM 4226 C C . ASP B 1 215 ? 73.885 34.392 -7.014 1.00 11.15 215 ASP B C 1
ATOM 4227 O O . ASP B 1 215 ? 74.857 35.158 -7.105 1.00 12.37 215 ASP B O 1
ATOM 4232 N N . VAL B 1 216 ? 72.641 34.777 -6.744 1.00 10.34 216 VAL B N 1
ATOM 4233 C CA . VAL B 1 216 ? 72.321 36.193 -6.590 1.00 11.15 216 VAL B CA 1
ATOM 4234 C C . VAL B 1 216 ? 71.765 36.592 -5.238 1.00 10.90 216 VAL B C 1
ATOM 4235 O O . VAL B 1 216 ? 71.913 37.767 -4.892 1.00 11.87 216 VAL B O 1
ATOM 4239 N N . ALA B 1 217 ? 71.113 35.704 -4.485 1.00 9.82 217 ALA B N 1
ATOM 4240 C CA . ALA B 1 217 ? 70.602 36.081 -3.169 1.00 9.72 217 ALA B CA 1
ATOM 4241 C C . ALA B 1 217 ? 71.746 36.516 -2.265 1.00 9.66 217 ALA B C 1
ATOM 4242 O O . ALA B 1 217 ? 72.835 35.934 -2.377 1.00 10.10 217 ALA B O 1
ATOM 4244 N N . LEU B 1 218 ? 71.521 37.495 -1.404 1.00 9.91 218 LEU B N 1
ATOM 4245 C CA . LEU B 1 218 ? 72.570 37.977 -0.509 1.00 10.48 218 LEU B CA 1
ATOM 4246 C C . LEU B 1 218 ? 72.229 37.763 0.964 1.00 12.38 218 LEU B C 1
ATOM 4247 O O . LEU B 1 218 ? 72.948 38.167 1.902 1.00 14.96 218 LEU B O 1
ATOM 4252 N N . GLU B 1 219 ? 71.082 37.126 1.172 1.00 12.45 219 GLU B N 1
ATOM 4253 C CA . GLU B 1 219 ? 70.575 36.839 2.490 1.00 11.85 219 GLU B CA 1
ATOM 4254 C C . GLU B 1 219 ? 69.923 35.458 2.528 1.00 10.70 219 GLU B C 1
ATOM 4255 O O . GLU B 1 219 ? 69.803 34.801 1.504 1.00 10.75 219 GLU B O 1
ATOM 4261 N N . GLN B 1 220 ? 69.721 34.998 3.752 1.00 10.95 220 GLN B N 1
ATOM 4262 C CA . GLN B 1 220 ? 68.951 33.796 3.895 1.00 10.79 220 GLN B CA 1
ATOM 4263 C C . GLN B 1 220 ? 67.376 33.641 3.692 1.00 13.49 220 GLN B C 1
ATOM 4264 O O . GLN B 1 220 ? 67.344 34.786 3.457 1.00 11.72 220 GLN B O 1
ATOM 4270 N N . PRO B 1 221 ? 67.168 32.538 2.998 1.00 12.60 221 PRO B N 1
ATOM 4271 C CA . PRO B 1 221 ? 67.519 31.198 3.331 1.00 10.14 221 PRO B CA 1
ATOM 4272 C C . PRO B 1 221 ? 67.775 30.498 2.034 1.00 9.26 221 PRO B C 1
ATOM 4273 O O . PRO B 1 221 ? 68.455 29.482 1.971 1.00 8.89 221 PRO B O 1
ATOM 4277 N N . TYR B 1 222 ? 67.898 31.134 0.830 1.00 8.99 222 TYR B N 1
ATOM 4278 C CA . TYR B 1 222 ? 68.386 30.382 -0.331 1.00 9.31 222 TYR B CA 1
ATOM 4279 C C . TYR B 1 222 ? 69.786 29.849 -0.087 1.00 8.31 222 TYR B C 1
ATOM 4280 O O . TYR B 1 222 ? 70.190 28.792 -0.584 1.00 9.44 222 TYR B O 1
ATOM 4289 N N . LEU B 1 223 ? 70.587 30.632 0.614 1.00 7.51 223 LEU B N 1
ATOM 4290 C CA . LEU B 1 223 ? 71.982 30.338 0.913 1.00 9.79 223 LEU B CA 1
ATOM 4291 C C . LEU B 1 223 ? 72.211 29.082 1.721 1.00 8.92 223 LEU B C 1
ATOM 4292 O O . LEU B 1 223 ? 73.376 28.666 1.843 1.00 8.83 223 LEU B O 1
ATOM 4297 N N . GLU B 1 224 ? 71.159 28.458 2.244 1.00 7.80 224 GLU B N 1
ATOM 4298 C CA . GLU B 1 224 ? 71.326 27.174 2.921 1.00 8.30 224 GLU B CA 1
ATOM 4299 C C . GLU B 1 224 ? 71.784 26.125 1.905 1.00 7.95 224 GLU B C 1
ATOM 4300 O O . GLU B 1 224 ? 72.481 25.172 2.278 1.00 8.46 224 GLU B O 1
ATOM 4306 N N . ILE B 1 225 ? 71.401 26.307 0.652 1.00 8.14 225 ILE B N 1
ATOM 4307 C CA . ILE B 1 225 ? 71.795 25.380 -0.407 1.00 8.17 225 ILE B CA 1
ATOM 4308 C C . ILE B 1 225 ? 73.317 25.438 -0.551 1.00 8.02 225 ILE B C 1
ATOM 4309 O O . ILE B 1 225 ? 74.007 24.422 -0.533 1.00 8.56 225 ILE B O 1
ATOM 4314 N N . ASN B 1 226 ? 73.839 26.651 -0.679 1.00 7.49 226 ASN B N 1
ATOM 4315 C CA . ASN B 1 226 ? 75.276 26.877 -0.769 1.00 7.82 226 ASN B CA 1
ATOM 4316 C C . ASN B 1 226 ? 75.963 26.255 0.439 1.00 9.16 226 ASN B C 1
ATOM 4317 O O . ASN B 1 226 ? 77.004 25.596 0.301 1.00 8.87 226 ASN B O 1
ATOM 4322 N N . SER B 1 227 ? 75.370 26.441 1.631 1.00 8.01 227 SER B N 1
ATOM 4323 C CA . SER B 1 227 ? 75.958 25.890 2.846 1.00 7.62 227 SER B CA 1
ATOM 4324 C C . SER B 1 227 ? 76.049 24.374 2.791 1.00 7.88 227 SER B C 1
ATOM 4325 O O . SER B 1 227 ? 76.989 23.773 3.322 1.00 9.39 227 SER B O 1
ATOM 4328 N N . PHE B 1 228 ? 75.022 23.725 2.245 1.00 8.38 228 PHE B N 1
ATOM 4329 C CA . PHE B 1 228 ? 74.988 22.271 2.096 1.00 9.59 228 PHE B CA 1
ATOM 4330 C C . PHE B 1 228 ? 76.085 21.832 1.148 1.00 8.93 228 PHE B C 1
ATOM 4331 O O . PHE B 1 228 ? 76.774 20.840 1.437 1.00 8.65 228 PHE B O 1
ATOM 4339 N N . PHE B 1 229 ? 76.321 22.576 0.070 1.00 7.97 229 PHE B N 1
ATOM 4340 C CA . PHE B 1 229 ? 77.389 22.203 -0.857 1.00 9.04 229 PHE B CA 1
ATOM 4341 C C . PHE B 1 229 ? 78.748 22.405 -0.183 1.00 9.07 229 PHE B C 1
ATOM 4342 O O . PHE B 1 229 ? 79.684 21.691 -0.567 1.00 10.06 229 PHE B O 1
ATOM 4350 N N . ARG B 1 230 ? 78.930 23.350 0.724 1.00 7.73 230 ARG B N 1
ATOM 4351 C CA . ARG B 1 230 ? 80.196 23.497 1.417 1.00 9.24 230 ARG B CA 1
ATOM 4352 C C . ARG B 1 230 ? 80.442 22.267 2.288 1.00 9.20 230 ARG B C 1
ATOM 4353 O O . ARG B 1 230 ? 81.580 21.823 2.408 1.00 11.14 230 ARG B O 1
ATOM 4361 N N . ARG B 1 231 ? 79.384 21.713 2.881 1.00 8.38 231 ARG B N 1
ATOM 4362 C CA . ARG B 1 231 ? 79.510 20.574 3.774 1.00 10.05 231 ARG B CA 1
ATOM 4363 C C . ARG B 1 231 ? 79.448 19.210 3.105 1.00 9.92 231 ARG B C 1
ATOM 4364 O O . ARG B 1 231 ? 79.782 18.223 3.768 1.00 9.72 231 ARG B O 1
ATOM 4372 N N . ASN B 1 232 ? 79.023 19.154 1.862 1.00 9.00 232 ASN B N 1
ATOM 4373 C CA . ASN B 1 232 ? 78.895 17.894 1.137 1.00 9.69 232 ASN B CA 1
ATOM 4374 C C . ASN B 1 232 ? 79.365 18.281 -0.252 1.00 9.00 232 ASN B C 1
ATOM 4375 O O . ASN B 1 232 ? 78.579 18.606 -1.149 1.00 10.53 232 ASN B O 1
ATOM 4380 N N . GLY B 1 233 ? 80.672 18.282 -0.468 1.00 9.83 233 GLY B N 1
ATOM 4381 C CA . GLY B 1 233 ? 81.297 18.747 -1.690 1.00 10.44 233 GLY B CA 1
ATOM 4382 C C . GLY B 1 233 ? 81.480 17.917 -2.943 1.00 11.90 233 GLY B C 1
ATOM 4383 O O . GLY B 1 233 ? 82.052 18.487 -3.895 1.00 13.73 233 GLY B O 1
ATOM 4384 N N . SER B 1 234 ? 80.937 16.706 -2.949 1.00 12.89 234 SER B N 1
ATOM 4385 C CA . SER B 1 234 ? 81.157 15.926 -4.182 1.00 14.85 234 SER B CA 1
ATOM 4386 C C . SER B 1 234 ? 80.357 16.590 -5.290 1.00 14.99 234 SER B C 1
ATOM 4387 O O . SER B 1 234 ? 79.225 17.055 -5.118 1.00 14.28 234 SER B O 1
ATOM 4390 N N . PRO B 1 235 ? 80.944 16.631 -6.472 1.00 15.06 235 PRO B N 1
ATOM 4391 C CA . PRO B 1 235 ? 80.306 17.206 -7.642 1.00 14.99 235 PRO B CA 1
ATOM 4392 C C . PRO B 1 235 ? 78.968 16.530 -7.881 1.00 13.26 235 PRO B C 1
ATOM 4393 O O . PRO B 1 235 ? 78.000 17.207 -8.221 1.00 14.67 235 PRO B O 1
ATOM 4397 N N . GLU B 1 236 ? 78.877 15.216 -7.741 1.00 15.47 236 GLU B N 1
ATOM 4398 C CA . GLU B 1 236 ? 77.649 14.471 -7.939 1.00 16.39 236 GLU B CA 1
ATOM 4399 C C . GLU B 1 236 ? 76.523 14.921 -7.014 1.00 15.44 236 GLU B C 1
ATOM 4400 O O . GLU B 1 236 ? 75.358 14.950 -7.413 1.00 14.87 236 GLU B O 1
ATOM 4406 N N . THR B 1 237 ? 76.874 15.271 -5.775 1.00 13.45 237 THR B N 1
ATOM 4407 C CA . THR B 1 237 ? 75.875 15.713 -4.811 1.00 12.62 237 THR B CA 1
ATOM 4408 C C . THR B 1 237 ? 75.232 17.013 -5.280 1.00 11.18 237 THR B C 1
ATOM 4409 O O . THR B 1 237 ? 74.026 17.189 -5.123 1.00 10.64 237 THR B O 1
ATOM 4413 N N . GLU B 1 238 ? 76.036 17.916 -5.846 1.00 11.42 238 GLU B N 1
ATOM 4414 C CA . GLU B 1 238 ? 75.489 19.189 -6.306 1.00 10.41 238 GLU B CA 1
ATOM 4415 C C . GLU B 1 238 ? 74.508 18.951 -7.453 1.00 11.58 238 GLU B C 1
ATOM 4416 O O . GLU B 1 238 ? 73.397 19.490 -7.461 1.00 12.42 238 GLU B O 1
ATOM 4422 N N . VAL B 1 239 ? 74.915 18.090 -8.398 1.00 11.61 239 VAL B N 1
ATOM 4423 C CA . VAL B 1 239 ? 74.027 17.792 -9.524 1.00 13.02 239 VAL B CA 1
ATOM 4424 C C . VAL B 1 239 ? 72.714 17.197 -9.032 1.00 13.01 239 VAL B C 1
ATOM 4425 O O . VAL B 1 239 ? 71.639 17.632 -9.459 1.00 14.48 239 VAL B O 1
ATOM 4429 N N . GLN B 1 240 ? 72.776 16.211 -8.141 1.00 11.98 240 GLN B N 1
ATOM 4430 C CA . GLN B 1 240 ? 71.570 15.575 -7.619 1.00 12.85 240 GLN B CA 1
ATOM 4431 C C . GLN B 1 240 ? 70.680 16.558 -6.863 1.00 13.35 240 GLN B C 1
ATOM 4432 O O . GLN B 1 240 ? 69.468 16.537 -7.041 1.00 12.62 240 GLN B O 1
ATOM 4438 N N . ALA B 1 241 ? 71.303 17.402 -6.035 1.00 11.79 241 ALA B N 1
ATOM 4439 C CA . ALA B 1 241 ? 70.491 18.371 -5.281 1.00 12.76 241 ALA B CA 1
ATOM 4440 C C . ALA B 1 241 ? 69.776 19.366 -6.183 1.00 10.21 241 ALA B C 1
ATOM 4441 O O . ALA B 1 241 ? 68.613 19.678 -5.928 1.00 10.49 241 ALA B O 1
ATOM 4443 N N . MET B 1 242 ? 70.439 19.867 -7.243 1.00 9.95 242 MET B N 1
ATOM 4444 C CA . MET B 1 242 ? 69.779 20.821 -8.138 1.00 10.26 242 MET B CA 1
ATOM 4445 C C . MET B 1 242 ? 68.641 20.102 -8.866 1.00 10.15 242 MET B C 1
ATOM 4446 O O . MET B 1 242 ? 67.612 20.720 -9.095 1.00 11.27 242 MET B O 1
ATOM 4451 N N . LYS B 1 243 ? 68.855 18.847 -9.226 1.00 10.47 243 LYS B N 1
ATOM 4452 C CA . LYS B 1 243 ? 67.782 18.096 -9.884 1.00 11.30 243 LYS B CA 1
ATOM 4453 C C . LYS B 1 243 ? 66.596 17.959 -8.931 1.00 11.78 243 LYS B C 1
ATOM 4454 O O . LYS B 1 243 ? 65.484 18.232 -9.402 1.00 11.89 243 LYS B O 1
ATOM 4460 N N . THR B 1 244 ? 66.821 17.556 -7.667 1.00 10.41 244 THR B N 1
ATOM 4461 C CA . THR B 1 244 ? 65.620 17.444 -6.827 1.00 12.13 244 THR B CA 1
ATOM 4462 C C . THR B 1 244 ? 64.972 18.808 -6.671 1.00 11.14 244 THR B C 1
ATOM 4463 O O . THR B 1 244 ? 63.741 18.838 -6.783 1.00 10.66 244 THR B O 1
ATOM 4467 N N . LEU B 1 245 ? 65.715 19.893 -6.505 1.00 10.12 245 LEU B N 1
ATOM 4468 C CA . LEU B 1 245 ? 65.075 21.195 -6.375 1.00 10.98 245 LEU B CA 1
ATOM 4469 C C . LEU B 1 245 ? 64.215 21.562 -7.577 1.00 11.06 245 LEU B C 1
ATOM 4470 O O . LEU B 1 245 ? 63.198 22.248 -7.444 1.00 11.15 245 LEU B O 1
ATOM 4475 N N . SER B 1 246 ? 64.604 21.121 -8.780 1.00 10.44 246 SER B N 1
ATOM 4476 C CA . SER B 1 246 ? 63.856 21.430 -9.985 1.00 10.94 246 SER B CA 1
ATOM 4477 C C . SER B 1 246 ? 62.431 20.891 -9.936 1.00 12.17 246 SER B C 1
ATOM 4478 O O . SER B 1 246 ? 61.596 21.495 -10.606 1.00 11.20 246 SER B O 1
ATOM 4481 N N . TYR B 1 247 ? 62.162 19.858 -9.149 1.00 11.07 247 TYR B N 1
ATOM 4482 C CA . TYR B 1 247 ? 60.785 19.374 -9.074 1.00 11.48 247 TYR B CA 1
ATOM 4483 C C . TYR B 1 247 ? 59.864 20.269 -8.261 1.00 11.04 247 TYR B C 1
ATOM 4484 O O . TYR B 1 247 ? 58.643 20.240 -8.341 1.00 12.08 247 TYR B O 1
ATOM 4493 N N . PHE B 1 248 ? 60.473 21.130 -7.428 1.00 10.52 248 PHE B N 1
ATOM 4494 C CA . PHE B 1 248 ? 59.741 22.030 -6.541 1.00 12.13 248 PHE B CA 1
ATOM 4495 C C . PHE B 1 248 ? 59.812 23.486 -6.947 1.00 11.45 248 PHE B C 1
ATOM 4496 O O . PHE B 1 248 ? 59.156 24.363 -6.392 1.00 12.06 248 PHE B O 1
ATOM 4504 N N . ASP B 1 249 ? 60.645 23.806 -7.933 1.00 9.68 249 ASP B N 1
ATOM 4505 C CA . ASP B 1 249 ? 60.846 25.172 -8.412 1.00 10.15 249 ASP B CA 1
ATOM 4506 C C . ASP B 1 249 ? 59.536 25.723 -8.945 1.00 10.56 249 ASP B C 1
ATOM 4507 O O . ASP B 1 249 ? 59.016 25.138 -9.908 1.00 10.56 249 ASP B O 1
ATOM 4512 N N . ILE B 1 250 ? 59.005 26.793 -8.351 1.00 10.49 250 ILE B N 1
ATOM 4513 C CA . ILE B 1 250 ? 57.721 27.305 -8.828 1.00 11.63 250 ILE B CA 1
ATOM 4514 C C . ILE B 1 250 ? 57.762 27.830 -10.258 1.00 13.15 250 ILE B C 1
ATOM 4515 O O . ILE B 1 250 ? 56.655 27.899 -10.816 1.00 12.36 250 ILE B O 1
ATOM 4520 N N . MET B 1 251 ? 58.935 28.126 -10.819 1.00 11.15 251 MET B N 1
ATOM 4521 C CA . MET B 1 251 ? 58.926 28.578 -12.209 1.00 13.08 251 MET B CA 1
ATOM 4522 C C . MET B 1 251 ? 58.592 27.362 -13.067 1.00 12.59 251 MET B C 1
ATOM 4523 O O . MET B 1 251 ? 58.004 27.573 -14.124 1.00 14.31 251 MET B O 1
ATOM 4528 N N . ASN B 1 252 ? 58.826 26.150 -12.591 1.00 12.56 252 ASN B N 1
ATOM 4529 C CA . ASN B 1 252 ? 58.492 24.960 -13.374 1.00 12.56 252 ASN B CA 1
ATOM 4530 C C . ASN B 1 252 ? 57.016 24.590 -13.252 1.00 12.75 252 ASN B C 1
ATOM 4531 O O . ASN B 1 252 ? 56.419 23.883 -14.082 1.00 15.60 252 ASN B O 1
ATOM 4536 N N . LEU B 1 253 ? 56.437 24.925 -12.097 1.00 11.57 253 LEU B N 1
ATOM 4537 C CA . LEU B 1 253 ? 55.030 24.649 -11.837 1.00 12.38 253 LEU B CA 1
ATOM 4538 C C . LEU B 1 253 ? 54.089 25.749 -12.313 1.00 12.59 253 LEU B C 1
ATOM 4539 O O . LEU B 1 253 ? 52.898 25.518 -12.513 1.00 14.69 253 LEU B O 1
ATOM 4544 N N . ALA B 1 254 ? 54.589 26.957 -12.511 1.00 12.59 254 ALA B N 1
ATOM 4545 C CA . ALA B 1 254 ? 53.794 28.115 -12.877 1.00 12.88 254 ALA B CA 1
ATOM 4546 C C . ALA B 1 254 ? 52.851 27.988 -14.073 1.00 14.27 254 ALA B C 1
ATOM 4547 O O . ALA B 1 254 ? 51.752 28.563 -13.964 1.00 12.82 254 ALA B O 1
ATOM 4549 N N . ASP B 1 255 ? 53.292 27.264 -15.102 1.00 15.08 255 ASP B N 1
ATOM 4550 C CA . ASP B 1 255 ? 52.379 27.173 -16.256 1.00 16.85 255 ASP B CA 1
ATOM 4551 C C . ASP B 1 255 ? 51.161 26.304 -16.037 1.00 17.50 255 ASP B C 1
ATOM 4552 O O . ASP B 1 255 ? 50.340 26.211 -16.949 1.00 17.70 255 ASP B O 1
ATOM 4557 N N . ARG B 1 256 ? 50.982 25.734 -14.855 1.00 15.76 256 ARG B N 1
ATOM 4558 C CA . ARG B 1 256 ? 49.831 24.918 -14.537 1.00 15.56 256 ARG B CA 1
ATOM 4559 C C . ARG B 1 256 ? 48.742 25.778 -13.913 1.00 15.20 256 ARG B C 1
ATOM 4560 O O . ARG B 1 256 ? 47.576 25.364 -13.858 1.00 18.81 256 ARG B O 1
ATOM 4568 N N . VAL B 1 257 ? 49.090 26.961 -13.415 1.00 14.61 257 VAL B N 1
ATOM 4569 C CA . VAL B 1 257 ? 48.114 27.852 -12.796 1.00 14.57 257 VAL B CA 1
ATOM 4570 C C . VAL B 1 257 ? 47.090 28.316 -13.831 1.00 14.75 257 VAL B C 1
ATOM 4571 O O . VAL B 1 257 ? 47.455 28.792 -14.915 1.00 16.53 257 VAL B O 1
ATOM 4575 N N . LYS B 1 258 ? 45.813 28.167 -13.497 1.00 16.15 258 LYS B N 1
ATOM 4576 C CA . LYS B 1 258 ? 44.760 28.548 -14.440 1.00 19.11 258 LYS B CA 1
ATOM 4577 C C . LYS B 1 258 ? 43.887 29.697 -13.986 1.00 18.30 258 LYS B C 1
ATOM 4578 O O . LYS B 1 258 ? 43.015 30.136 -14.741 1.00 20.11 258 LYS B O 1
ATOM 4584 N N . VAL B 1 259 ? 44.090 30.195 -12.766 1.00 14.54 259 VAL B N 1
ATOM 4585 C CA . VAL B 1 259 ? 43.291 31.289 -12.240 1.00 15.18 259 VAL B CA 1
ATOM 4586 C C . VAL B 1 259 ? 44.082 32.581 -12.152 1.00 12.28 259 VAL B C 1
ATOM 4587 O O . VAL B 1 259 ? 45.303 32.532 -12.326 1.00 13.76 259 VAL B O 1
ATOM 4591 N N . PRO B 1 260 ? 43.419 33.688 -11.915 1.00 10.87 260 PRO B N 1
ATOM 4592 C CA . PRO B 1 260 ? 44.068 34.984 -11.839 1.00 11.26 260 PRO B CA 1
ATOM 4593 C C . PRO B 1 260 ? 45.094 35.012 -10.710 1.00 12.24 260 PRO B C 1
ATOM 4594 O O . PRO B 1 260 ? 44.850 34.575 -9.587 1.00 12.10 260 PRO B O 1
ATOM 4598 N N . VAL B 1 261 ? 46.214 35.658 -11.003 1.00 12.78 261 VAL B N 1
ATOM 4599 C CA . VAL B 1 261 ? 47.311 35.820 -10.056 1.00 10.46 261 VAL B CA 1
ATOM 4600 C C . VAL B 1 261 ? 47.693 37.285 -9.941 1.00 10.85 261 VAL B C 1
ATOM 4601 O O . VAL B 1 261 ? 47.778 38.056 -10.900 1.00 11.34 261 VAL B O 1
ATOM 4605 N N . LEU B 1 262 ? 47.924 37.718 -8.697 1.00 10.11 262 LEU B N 1
ATOM 4606 C CA . LEU B 1 262 ? 48.380 39.057 -8.357 1.00 9.70 262 LEU B CA 1
ATOM 4607 C C . LEU B 1 262 ? 49.689 38.829 -7.599 1.00 9.96 262 LEU B C 1
ATOM 4608 O O . LEU B 1 262 ? 49.653 38.046 -6.654 1.00 11.20 262 LEU B O 1
ATOM 4613 N N . MET B 1 263 ? 50.792 39.437 -8.014 1.00 10.21 263 MET B N 1
ATOM 4614 C CA . MET B 1 263 ? 52.076 39.192 -7.352 1.00 9.09 263 MET B CA 1
ATOM 4615 C C . MET B 1 263 ? 52.775 40.506 -7.084 1.00 9.95 263 MET B C 1
ATOM 4616 O O . MET B 1 263 ? 52.505 41.493 -7.769 1.00 10.01 263 MET B O 1
ATOM 4621 N N . SER B 1 264 ? 53.658 40.523 -6.085 1.00 9.27 264 SER B N 1
ATOM 4622 C CA . SER B 1 264 ? 54.428 41.725 -5.795 1.00 8.72 264 SER B CA 1
ATOM 4623 C C . SER B 1 264 ? 55.928 41.458 -5.752 1.00 7.83 264 SER B C 1
ATOM 4624 O O . SER B 1 264 ? 56.326 40.318 -5.581 1.00 9.62 264 SER B O 1
ATOM 4627 N N . ILE B 1 265 ? 56.708 42.506 -5.971 1.00 8.40 265 ILE B N 1
ATOM 4628 C CA . ILE B 1 265 ? 58.162 42.405 -5.848 1.00 8.42 265 ILE B CA 1
ATOM 4629 C C . ILE B 1 265 ? 58.694 43.788 -5.499 1.00 9.22 265 ILE B C 1
ATOM 4630 O O . ILE B 1 265 ? 58.319 44.782 -6.110 1.00 9.69 265 ILE B O 1
ATOM 4635 N N . GLY B 1 266 ? 59.591 43.825 -4.520 1.00 10.18 266 GLY B N 1
ATOM 4636 C CA . GLY B 1 266 ? 60.280 45.068 -4.134 1.00 9.90 266 GLY B CA 1
ATOM 4637 C C . GLY B 1 266 ? 61.663 44.969 -4.790 1.00 9.59 266 GLY B C 1
ATOM 4638 O O . GLY B 1 266 ? 62.349 43.941 -4.658 1.00 10.11 266 GLY B O 1
ATOM 4639 N N . LEU B 1 267 ? 62.098 46.023 -5.487 1.00 8.85 267 LEU B N 1
ATOM 4640 C CA . LEU B 1 267 ? 63.370 45.977 -6.195 1.00 11.16 267 LEU B CA 1
ATOM 4641 C C . LEU B 1 267 ? 64.622 45.894 -5.339 1.00 8.50 267 LEU B C 1
ATOM 4642 O O . LEU B 1 267 ? 65.646 45.578 -5.948 1.00 11.68 267 LEU B O 1
ATOM 4647 N N . ILE B 1 268 ? 64.525 46.119 -4.031 1.00 8.44 268 ILE B N 1
ATOM 4648 C CA . ILE B 1 268 ? 65.757 45.986 -3.238 1.00 9.43 268 ILE B CA 1
ATOM 4649 C C . ILE B 1 268 ? 65.735 44.718 -2.397 1.00 11.02 268 ILE B C 1
ATOM 4650 O O . ILE B 1 268 ? 66.576 44.572 -1.513 1.00 13.21 268 ILE B O 1
ATOM 4655 N N . ASP B 1 269 ? 64.872 43.756 -2.722 1.00 8.82 269 ASP B N 1
ATOM 4656 C CA . ASP B 1 269 ? 64.771 42.523 -1.950 1.00 9.05 269 ASP B CA 1
ATOM 4657 C C . ASP B 1 269 ? 65.928 41.596 -2.249 1.00 8.60 269 ASP B C 1
ATOM 4658 O O . ASP B 1 269 ? 66.095 41.092 -3.370 1.00 9.84 269 ASP B O 1
ATOM 4663 N N . LYS B 1 270 ? 66.773 41.351 -1.257 1.00 10.27 270 LYS B N 1
ATOM 4664 C CA . LYS B 1 270 ? 67.940 40.497 -1.361 1.00 10.86 270 LYS B CA 1
ATOM 4665 C C . LYS B 1 270 ? 67.726 39.088 -0.841 1.00 8.93 270 LYS B C 1
ATOM 4666 O O . LYS B 1 270 ? 68.624 38.249 -0.912 1.00 10.97 270 LYS B O 1
ATOM 4672 N N . VAL B 1 271 ? 66.519 38.778 -0.435 1.00 9.31 271 VAL B N 1
ATOM 4673 C CA . VAL B 1 271 ? 66.101 37.461 0.056 1.00 9.27 271 VAL B CA 1
ATOM 4674 C C . VAL B 1 271 ? 65.523 36.679 -1.110 1.00 9.21 271 VAL B C 1
ATOM 4675 O O . VAL B 1 271 ? 65.897 35.549 -1.406 1.00 9.97 271 VAL B O 1
ATOM 4679 N N . THR B 1 272 ? 64.517 37.220 -1.780 1.00 8.26 272 THR B N 1
ATOM 4680 C CA . THR B 1 272 ? 63.883 36.684 -2.979 1.00 9.36 272 THR B CA 1
ATOM 4681 C C . THR B 1 272 ? 64.225 37.735 -4.028 1.00 10.09 272 THR B C 1
ATOM 4682 O O . THR B 1 272 ? 63.464 38.671 -4.267 1.00 9.66 272 THR B O 1
ATOM 4686 N N . PRO B 1 273 ? 65.366 37.583 -4.686 1.00 9.22 273 PRO B N 1
ATOM 4687 C CA . PRO B 1 273 ? 65.814 38.578 -5.662 1.00 9.85 273 PRO B CA 1
ATOM 4688 C C . PRO B 1 273 ? 64.788 38.814 -6.741 1.00 8.34 273 PRO B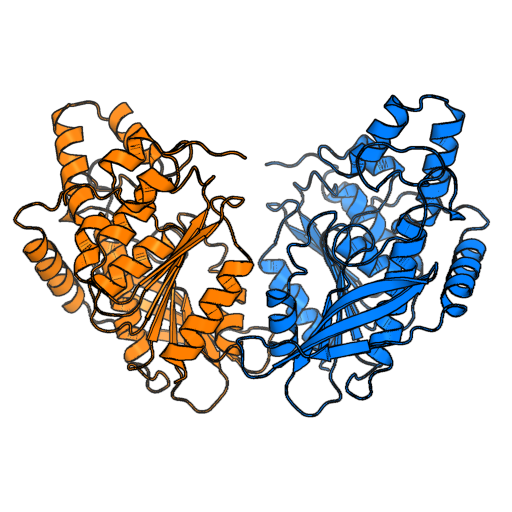 C 1
ATOM 4689 O O . PRO B 1 273 ? 64.137 37.867 -7.174 1.00 9.55 273 PRO B O 1
ATOM 4693 N N . PRO B 1 274 ? 64.611 40.058 -7.162 1.00 9.46 274 PRO B N 1
ATOM 4694 C CA . PRO B 1 274 ? 63.640 40.378 -8.200 1.00 10.25 274 PRO B CA 1
ATOM 4695 C C . PRO B 1 274 ? 63.729 39.450 -9.401 1.00 10.20 274 PRO B C 1
ATOM 4696 O O . PRO B 1 274 ? 62.657 39.047 -9.871 1.00 10.74 274 PRO B O 1
ATOM 4700 N N . SER B 1 275 ? 64.920 39.126 -9.882 1.00 9.94 275 SER B N 1
ATOM 4701 C CA . SER B 1 275 ? 65.019 38.239 -11.036 1.00 9.51 275 SER B CA 1
ATOM 4702 C C . SER B 1 275 ? 64.266 36.924 -10.817 1.00 9.38 275 SER B C 1
ATOM 4703 O O . SER B 1 275 ? 63.591 36.408 -11.715 1.00 10.30 275 SER B O 1
ATOM 4706 N N . THR B 1 276 ? 64.428 36.358 -9.622 1.00 9.78 276 THR B N 1
ATOM 4707 C CA . THR B 1 276 ? 63.793 35.073 -9.332 1.00 9.25 276 THR B CA 1
ATOM 4708 C C . THR B 1 276 ? 62.273 35.182 -9.351 1.00 9.01 276 THR B C 1
ATOM 4709 O O . THR B 1 276 ? 61.625 34.214 -9.761 1.00 9.34 276 THR B O 1
ATOM 4713 N N . VAL B 1 277 ? 61.760 36.325 -8.920 1.00 9.44 277 VAL B N 1
ATOM 4714 C CA . VAL B 1 277 ? 60.305 36.484 -8.887 1.00 10.23 277 VAL B CA 1
ATOM 4715 C C . VAL B 1 277 ? 59.808 36.753 -10.289 1.00 9.61 277 VAL B C 1
ATOM 4716 O O . VAL B 1 277 ? 58.768 36.202 -10.656 1.00 9.59 277 VAL B O 1
ATOM 4720 N N . PHE B 1 278 ? 60.498 37.579 -11.056 1.00 10.17 278 PHE B N 1
ATOM 4721 C CA . PHE B 1 278 ? 60.100 37.826 -12.441 1.00 10.33 278 PHE B CA 1
ATOM 4722 C C . PHE B 1 278 ? 60.141 36.494 -13.185 1.00 11.50 278 PHE B C 1
ATOM 4723 O O . PHE B 1 278 ? 59.313 36.272 -14.075 1.00 11.90 278 PHE B O 1
ATOM 4731 N N . ALA B 1 279 ? 61.071 35.592 -12.889 1.00 10.43 279 ALA B N 1
ATOM 4732 C CA . ALA B 1 279 ? 61.147 34.306 -13.554 1.00 11.94 279 ALA B CA 1
ATOM 4733 C C . ALA B 1 279 ? 59.841 33.539 -13.356 1.00 12.50 279 ALA B C 1
ATOM 4734 O O . ALA B 1 279 ? 59.317 32.986 -14.316 1.00 12.98 279 ALA B O 1
ATOM 4736 N N . ALA B 1 280 ? 59.339 33.493 -12.120 1.00 10.87 280 ALA B N 1
ATOM 4737 C CA . ALA B 1 280 ? 58.094 32.776 -11.853 1.00 10.03 280 ALA B CA 1
ATOM 4738 C C . ALA B 1 280 ? 56.949 33.457 -12.584 1.00 10.80 280 ALA B C 1
ATOM 4739 O O . ALA B 1 280 ? 56.111 32.806 -13.225 1.00 11.57 280 ALA B O 1
ATOM 4741 N N . TYR B 1 281 ? 56.881 34.779 -12.460 1.00 10.56 281 TYR B N 1
ATOM 4742 C CA . TYR B 1 281 ? 55.808 35.538 -13.094 1.00 11.84 281 TYR B CA 1
ATOM 4743 C C . TYR B 1 281 ? 55.774 35.330 -14.605 1.00 11.51 281 TYR B C 1
ATOM 4744 O O . TYR B 1 281 ? 54.685 35.156 -15.181 1.00 12.70 281 TYR B O 1
ATOM 4753 N N . ASN B 1 282 ? 56.953 35.364 -15.235 1.00 13.10 282 ASN B N 1
ATOM 4754 C CA . ASN B 1 282 ? 56.997 35.224 -16.695 1.00 12.04 282 ASN B CA 1
ATOM 4755 C C . ASN B 1 282 ? 56.697 33.815 -17.184 1.00 14.30 282 ASN B C 1
ATOM 4756 O O . ASN B 1 282 ? 56.486 33.600 -18.391 1.00 15.41 282 ASN B O 1
ATOM 4761 N N . HIS B 1 283 ? 56.587 32.866 -16.265 1.00 11.77 283 HIS B N 1
ATOM 4762 C CA . HIS B 1 283 ? 56.250 31.495 -16.607 1.00 13.47 283 HIS B CA 1
ATOM 4763 C C . HIS B 1 283 ? 54.751 31.252 -16.430 1.00 12.65 283 HIS B C 1
ATOM 4764 O O . HIS B 1 283 ? 54.264 30.184 -16.821 1.00 14.13 283 HIS B O 1
ATOM 4771 N N . LEU B 1 284 ? 54.047 32.202 -15.824 1.00 13.23 284 LEU B N 1
ATOM 4772 C CA . LEU B 1 284 ? 52.605 32.066 -15.661 1.00 13.75 284 LEU B CA 1
ATOM 4773 C C . LEU B 1 284 ? 51.977 32.300 -17.039 1.00 13.33 284 LEU B C 1
ATOM 4774 O O . LEU B 1 284 ? 52.365 33.197 -17.789 1.00 16.07 284 LEU B O 1
ATOM 4779 N N . GLU B 1 285 ? 50.939 31.533 -17.331 1.00 14.50 285 GLU B N 1
ATOM 4780 C CA . GLU B 1 285 ? 50.180 31.661 -18.574 1.00 17.21 285 GLU B CA 1
ATOM 4781 C C . GLU B 1 285 ? 48.734 31.699 -18.102 1.00 15.85 285 GLU B C 1
ATOM 4782 O O . GLU B 1 285 ? 47.973 30.736 -18.204 1.00 17.46 285 GLU B O 1
ATOM 4788 N N . THR B 1 286 ? 48.353 32.802 -17.485 1.00 16.05 286 THR B N 1
ATOM 4789 C CA . THR B 1 286 ? 47.030 33.022 -16.919 1.00 14.68 286 THR B CA 1
ATOM 4790 C C . THR B 1 286 ? 46.793 34.503 -16.710 1.00 14.52 286 THR B C 1
ATOM 4791 O O . THR B 1 286 ? 47.708 35.291 -16.985 1.00 16.05 286 THR B O 1
ATOM 4795 N N . LYS B 1 287 ? 45.623 34.963 -16.292 1.00 14.21 287 LYS B N 1
ATOM 4796 C CA . LYS B 1 287 ? 45.346 36.363 -16.018 1.00 15.15 287 LYS B CA 1
ATOM 4797 C C . LYS B 1 287 ? 46.308 36.732 -14.877 1.00 13.89 287 LYS B C 1
ATOM 4798 O O . LYS B 1 287 ? 46.283 36.053 -13.850 1.00 14.34 287 LYS B O 1
ATOM 4804 N N . LYS B 1 288 ? 47.179 37.712 -15.108 1.00 10.82 288 LYS B N 1
ATOM 4805 C CA . LYS B 1 288 ? 48.185 38.018 -14.083 1.00 10.41 288 LYS B CA 1
ATOM 4806 C C . LYS B 1 288 ? 48.610 39.462 -14.061 1.00 11.25 288 LYS B C 1
ATOM 4807 O O . LYS B 1 288 ? 48.527 40.206 -15.049 1.00 13.38 288 LYS B O 1
ATOM 4813 N N . GLU B 1 289 ? 49.151 39.855 -12.903 1.00 11.25 289 GLU B N 1
ATOM 4814 C CA . GLU B 1 289 ? 49.630 41.226 -12.718 1.00 12.97 289 GLU B CA 1
ATOM 4815 C C . GLU B 1 289 ? 50.761 41.165 -11.690 1.00 12.44 289 GLU B C 1
ATOM 4816 O O . GLU B 1 289 ? 50.631 40.502 -10.663 1.00 12.26 289 GLU B O 1
ATOM 4822 N N . LEU B 1 290 ? 51.833 41.877 -11.996 1.00 11.70 290 LEU B N 1
ATOM 4823 C CA . LEU B 1 290 ? 52.991 41.964 -11.117 1.00 12.29 290 LEU B CA 1
ATOM 4824 C C . LEU B 1 290 ? 53.171 43.424 -10.719 1.00 11.57 290 LEU B C 1
ATOM 4825 O O . LEU B 1 290 ? 53.445 44.296 -11.552 1.00 14.34 290 LEU B O 1
ATOM 4830 N N . LYS B 1 291 ? 52.997 43.703 -9.424 1.00 9.04 291 LYS B N 1
ATOM 4831 C CA . LYS B 1 291 ? 53.157 45.042 -8.879 1.00 9.53 291 LYS B CA 1
ATOM 4832 C C . LYS B 1 291 ? 54.593 45.174 -8.386 1.00 9.96 291 LYS B C 1
ATOM 4833 O O . LYS B 1 291 ? 55.077 44.371 -7.591 1.00 11.48 291 LYS B O 1
ATOM 4839 N N . VAL B 1 292 ? 55.322 46.098 -8.981 1.00 10.13 292 VAL B N 1
ATOM 4840 C CA . VAL B 1 292 ? 56.716 46.370 -8.695 1.00 9.00 292 VAL B CA 1
ATOM 4841 C C . VAL B 1 292 ? 56.860 47.593 -7.805 1.00 9.40 292 VAL B C 1
ATOM 4842 O O . VAL B 1 292 ? 56.324 48.648 -8.120 1.00 11.42 292 VAL B O 1
ATOM 4846 N N . TYR B 1 293 ? 57.592 47.444 -6.695 1.00 10.33 293 TYR B N 1
ATOM 4847 C CA . TYR B 1 293 ? 57.775 48.541 -5.747 1.00 9.88 293 TYR B CA 1
ATOM 4848 C C . TYR B 1 293 ? 59.272 48.833 -5.651 1.00 9.50 293 TYR B C 1
ATOM 4849 O O . TYR B 1 293 ? 60.018 48.076 -5.054 1.00 11.00 293 TYR B O 1
ATOM 4858 N N . ARG B 1 294 ? 59.688 49.920 -6.271 1.00 9.46 294 ARG B N 1
ATOM 4859 C CA . ARG B 1 294 ? 61.096 50.286 -6.293 1.00 8.89 294 ARG B CA 1
ATOM 4860 C C . ARG B 1 294 ? 61.786 50.453 -4.944 1.00 9.19 294 ARG B C 1
ATOM 4861 O O . ARG B 1 294 ? 62.926 49.992 -4.806 1.00 9.47 294 ARG B O 1
ATOM 4869 N N . TYR B 1 295 ? 61.086 51.048 -3.988 1.00 8.96 295 TYR B N 1
ATOM 4870 C CA . TYR B 1 295 ? 61.689 51.331 -2.696 1.00 9.88 295 TYR B CA 1
ATOM 4871 C C . TYR B 1 295 ? 61.504 50.333 -1.579 1.00 10.00 295 TYR B C 1
ATOM 4872 O O . TYR B 1 295 ? 61.974 50.558 -0.456 1.00 9.90 295 TYR B O 1
ATOM 4881 N N . PHE B 1 296 ? 60.871 49.208 -1.864 1.00 9.50 296 PHE B N 1
ATOM 4882 C CA . PHE B 1 296 ? 60.647 48.179 -0.860 1.00 8.89 296 PHE B CA 1
ATOM 4883 C C . PHE B 1 296 ? 61.494 46.956 -1.164 1.00 9.69 296 PHE B C 1
ATOM 4884 O O . PHE B 1 296 ? 61.864 46.679 -2.307 1.00 10.15 296 PHE B O 1
ATOM 4892 N N . GLY B 1 297 ? 61.747 46.202 -0.101 1.00 10.92 297 GLY B N 1
ATOM 4893 C CA . GLY B 1 297 ? 62.482 44.955 -0.152 1.00 11.15 297 GLY B CA 1
ATOM 4894 C C . GLY B 1 297 ? 61.550 43.823 0.286 1.00 10.49 297 GLY B C 1
ATOM 4895 O O . GLY B 1 297 ? 60.382 43.751 -0.065 1.00 11.05 297 GLY B O 1
ATOM 4896 N N . HIS B 1 298 ? 62.114 42.902 1.053 1.00 11.62 298 HIS B N 1
ATOM 4897 C CA . HIS B 1 298 ? 61.424 41.704 1.533 1.00 10.74 298 HIS B CA 1
ATOM 4898 C C . HIS B 1 298 ? 60.651 42.046 2.789 1.00 11.29 298 HIS B C 1
ATOM 4899 O O . HIS B 1 298 ? 61.063 41.751 3.915 1.00 14.30 298 HIS B O 1
ATOM 4906 N N . GLU B 1 299 ? 59.511 42.692 2.586 1.00 11.81 299 GLU B N 1
ATOM 4907 C CA . GLU B 1 299 ? 58.707 43.146 3.710 1.00 12.19 299 GLU B CA 1
ATOM 4908 C C . GLU B 1 299 ? 57.303 43.531 3.313 1.00 12.19 299 GLU B C 1
ATOM 4909 O O . GLU B 1 299 ? 56.956 43.535 2.139 1.00 12.81 299 GLU B O 1
ATOM 4915 N N . TYR B 1 300 ? 56.519 43.905 4.319 1.00 13.24 300 TYR B N 1
ATOM 4916 C CA . TYR B 1 300 ? 55.145 44.345 4.094 1.00 13.95 300 TYR B CA 1
ATOM 4917 C C . TYR B 1 300 ? 55.117 45.640 3.289 1.00 13.53 300 TYR B C 1
ATOM 4918 O O . TYR B 1 300 ? 55.849 46.600 3.563 1.00 12.89 300 TYR B O 1
ATOM 4927 N N . ILE B 1 301 ? 54.326 45.634 2.218 1.00 11.00 301 ILE B N 1
ATOM 4928 C CA . ILE B 1 301 ? 54.194 46.815 1.352 1.00 11.43 301 ILE B CA 1
ATOM 4929 C C . ILE B 1 301 ? 52.768 47.308 1.491 1.00 11.43 301 ILE B C 1
ATOM 4930 O O . ILE B 1 301 ? 51.845 46.625 1.048 1.00 11.63 301 ILE B O 1
ATOM 4935 N N . PRO B 1 302 ? 52.537 48.431 2.147 1.00 10.89 302 PRO B N 1
ATOM 4936 C CA . PRO B 1 302 ? 51.196 48.938 2.368 1.00 11.42 302 PRO B CA 1
ATOM 4937 C C . PRO B 1 302 ? 50.368 49.078 1.101 1.00 11.36 302 PRO B C 1
ATOM 4938 O O . PRO B 1 302 ? 49.202 48.659 1.115 1.00 12.07 302 PRO B O 1
ATOM 4942 N N . ALA B 1 303 ? 50.932 49.618 0.037 1.00 11.31 303 ALA B N 1
ATOM 4943 C CA . ALA B 1 303 ? 50.153 49.796 -1.187 1.00 12.05 303 ALA B CA 1
ATOM 4944 C C . ALA B 1 303 ? 49.702 48.447 -1.730 1.00 12.25 303 ALA B C 1
ATOM 4945 O O . ALA B 1 303 ? 48.627 48.403 -2.337 1.00 13.67 303 ALA B O 1
ATOM 4947 N N . PHE B 1 304 ? 50.504 47.399 -1.606 1.00 11.55 304 PHE B N 1
ATOM 4948 C CA . PHE B 1 304 ? 50.114 46.095 -2.137 1.00 9.90 304 PHE B CA 1
ATOM 4949 C C . PHE B 1 304 ? 49.016 45.490 -1.277 1.00 11.28 304 PHE B C 1
ATOM 4950 O O . PHE B 1 304 ? 48.243 44.664 -1.769 1.00 12.00 304 PHE B O 1
ATOM 4958 N N . GLN B 1 305 ? 48.913 45.860 -0.006 1.00 12.56 305 GLN B N 1
ATOM 4959 C CA . GLN B 1 305 ? 47.832 45.317 0.822 1.00 13.35 305 GLN B CA 1
ATOM 4960 C C . GLN B 1 305 ? 46.526 45.789 0.203 1.00 12.98 305 GLN B C 1
ATOM 4961 O O . GLN B 1 305 ? 45.553 45.029 0.117 1.00 11.91 305 GLN B O 1
ATOM 4967 N N . THR B 1 306 ? 46.487 47.036 -0.243 1.00 12.44 306 THR B N 1
ATOM 4968 C CA . THR B 1 306 ? 45.283 47.588 -0.862 1.00 12.87 306 THR B CA 1
ATOM 4969 C C . THR B 1 306 ? 44.928 46.784 -2.105 1.00 13.20 306 THR B C 1
ATOM 4970 O O . THR B 1 306 ? 43.773 46.404 -2.323 1.00 12.25 306 THR B O 1
ATOM 4974 N N . GLU B 1 307 ? 45.924 46.517 -2.946 1.00 12.48 307 GLU B N 1
ATOM 4975 C CA . GLU B 1 307 ? 45.720 45.758 -4.172 1.00 11.61 307 GLU B CA 1
ATOM 4976 C C . GLU B 1 307 ? 45.214 44.355 -3.860 1.00 12.74 307 GLU B C 1
ATOM 4977 O O . GLU B 1 307 ? 44.308 43.867 -4.543 1.00 11.82 307 GLU B O 1
ATOM 4983 N N . LYS B 1 308 ? 45.790 43.708 -2.857 1.00 10.44 308 LYS B N 1
ATOM 4984 C CA . LYS B 1 308 ? 45.398 42.353 -2.482 1.00 10.22 308 LYS B CA 1
ATOM 4985 C C . LYS B 1 308 ? 43.936 42.287 -2.036 1.00 10.83 308 LYS B C 1
ATOM 4986 O O . LYS B 1 308 ? 43.168 41.417 -2.461 1.00 10.28 308 LYS B O 1
ATOM 4992 N N . LEU B 1 309 ? 43.561 43.225 -1.178 1.00 10.76 309 LEU B N 1
ATOM 4993 C CA . LEU B 1 309 ? 42.189 43.268 -0.684 1.00 11.05 309 LEU B CA 1
ATOM 4994 C C . LEU B 1 309 ? 41.254 43.560 -1.855 1.00 11.37 309 LEU B C 1
ATOM 4995 O O . LEU B 1 309 ? 40.212 42.896 -1.866 1.00 10.93 309 LEU B O 1
ATOM 5000 N N . ALA B 1 310 ? 41.613 44.480 -2.741 1.00 11.17 310 ALA B N 1
ATOM 5001 C CA . ALA B 1 310 ? 40.684 44.760 -3.845 1.00 10.78 310 ALA B CA 1
ATOM 5002 C C . ALA B 1 310 ? 40.542 43.581 -4.779 1.00 12.11 310 ALA B C 1
ATOM 5003 O O . ALA B 1 310 ? 39.446 43.293 -5.276 1.00 12.07 310 ALA B O 1
ATOM 5005 N N . PHE B 1 311 ? 41.614 42.854 -5.031 1.00 11.54 311 PHE B N 1
ATOM 5006 C CA . PHE B 1 311 ? 41.608 41.689 -5.910 1.00 10.70 311 PHE B CA 1
ATOM 5007 C C . PHE B 1 311 ? 40.740 40.574 -5.355 1.00 13.02 311 PHE B C 1
ATOM 5008 O O . PHE B 1 311 ? 39.906 40.027 -6.092 1.00 12.18 311 PHE B O 1
ATOM 5016 N N . PHE B 1 312 ? 40.957 40.185 -4.098 1.00 11.97 312 PHE B N 1
ATOM 5017 C CA . PHE B 1 312 ? 40.134 39.131 -3.514 1.00 11.32 312 PHE B CA 1
ATOM 5018 C C . PHE B 1 312 ? 38.684 39.584 -3.422 1.00 12.46 312 PHE B C 1
ATOM 5019 O O . PHE B 1 312 ? 37.790 38.750 -3.655 1.00 13.23 312 PHE B O 1
ATOM 5027 N N . LYS B 1 313 ? 38.439 40.834 -3.096 1.00 11.59 313 LYS B N 1
ATOM 5028 C CA . LYS B 1 313 ? 37.055 41.314 -2.993 1.00 13.18 313 LYS B CA 1
ATOM 5029 C C . LYS B 1 313 ? 36.345 41.265 -4.340 1.00 14.70 313 LYS B C 1
ATOM 5030 O O . LYS B 1 313 ? 35.177 40.857 -4.425 1.00 15.53 313 LYS B O 1
ATOM 5036 N N . GLN B 1 314 ? 37.052 41.566 -5.416 1.00 13.44 314 GLN B N 1
ATOM 5037 C CA . GLN B 1 314 ? 36.482 41.549 -6.756 1.00 15.65 314 GLN B CA 1
ATOM 5038 C C . GLN B 1 314 ? 36.207 40.134 -7.237 1.00 15.82 314 GLN B C 1
ATOM 5039 O O . GLN B 1 314 ? 35.106 39.864 -7.748 1.00 18.72 314 GLN B O 1
ATOM 5045 N N . ILE B 1 315 ? 37.147 39.216 -7.054 1.00 15.16 315 ILE B N 1
ATOM 5046 C CA . ILE B 1 315 ? 36.962 37.856 -7.537 1.00 13.87 315 ILE B CA 1
ATOM 5047 C C . ILE B 1 315 ? 36.172 36.964 -6.593 1.00 16.11 315 ILE B C 1
ATOM 5048 O O . ILE B 1 315 ? 35.217 36.294 -7.013 1.00 19.08 315 ILE B O 1
ATOM 5053 N N . LEU B 1 316 ? 36.568 36.953 -5.323 1.00 15.83 316 LEU B N 1
ATOM 5054 C CA . LEU B 1 316 ? 35.881 36.089 -4.365 1.00 16.16 316 LEU B CA 1
ATOM 5055 C C . LEU B 1 316 ? 34.537 36.588 -3.865 1.00 19.39 316 LEU B C 1
ATOM 5056 O O . LEU B 1 316 ? 33.796 35.716 -3.407 1.00 18.97 316 LEU B O 1
ATOM 5061 N N . LYS B 1 317 ? 34.258 37.876 -3.881 1.00 22.56 317 LYS B N 1
ATOM 5062 C CA . LYS B 1 317 ? 32.966 38.348 -3.401 1.00 26.57 317 LYS B CA 1
ATOM 5063 C C . LYS B 1 317 ? 32.052 38.767 -4.548 1.00 29.61 317 LYS B C 1
ATOM 5064 O O . LYS B 1 317 ? 31.022 39.393 -4.285 1.00 32.82 317 LYS B O 1
ATOM 5070 N N . GLY B 1 318 ? 32.427 38.424 -5.774 1.00 30.94 318 GLY B N 1
ATOM 5071 C CA . GLY B 1 318 ? 31.592 38.791 -6.923 1.00 34.77 318 GLY B CA 1
ATOM 5072 C C . GLY B 1 318 ? 30.166 38.328 -6.631 1.00 36.24 318 GLY B C 1
ATOM 5073 O O . GLY B 1 318 ? 29.942 37.098 -6.638 1.00 37.26 318 GLY B O 1
#